Protein AF-0000000076720647 (afdb_homodimer)

Foldseek 3Di:
DDPVVVVVVVVVVVVVVVLVVCLVPDDVLPDPQFQEEEEFEPQDPCRLVVLLLLVLLCLLQQVRHDAAEYEYEYEDDPPDPCVVVVQVVVLVSVVVSCVVDPHDHHYHYHYDHDLVCLLVVLVVCLQPVDDRVNRGQEYEYEQFDQDPPSDTPGSSSVSNLQNCVQPPQGKYKYKYARNVDQDPPDLAAAEEEEEAPDDDLVVLLVVVSNCPGPRNVSHAYEYEYEDAPVCQVVVVVVVVVSNVVSVDDHPYYHYDHDHPVLSLLQAAPDPDPPPPPPPDPDDPDDDPPPPDPPPPPPVNFPPLLVVCCVVCVPHPEYEYERYYHPDRPRSSSVSVNCCRNCPPPRIYMYIYHGDDSPD/DDPVVVVVVVVVVVVVVVLVVCLVPDDVLPDPQFQEEEEFEPQDPCRLVVLLLLVLLCLLQQVRHDAAEYEYEYEDDPPDPCVVVVQVVVLVSVVVSCVVDPHDHHYHYHYDHDLVCLLVVLVVCLQPVDDRVNRGQEYEYEQFDQDPPSHTPGSSSVSNLQNCVQPPQGKYKYKYARNPDQDPPDLAAAEEEEEAPDDDLVVLLVVVSSCPGPRNVSHAYEYEYEDAPVCQVVVVVVVVVSNVVSVDDHPYYHYDHDHPVQSLLLAAPDPDPPPDPPPDPDDPDDDPPPPDPPPPCVVHPVPQLVVCCVVCVPHPEYEYERYYHPDRPRSSSNSVVCCSNCPPPRIYMYIYHGDDSPD

pLDDT: mean 77.82, std 19.56, range [21.83, 97.12]

Structure (mmCIF, N/CA/C/O backbone):
data_AF-0000000076720647-model_v1
#
loop_
_entity.id
_entity.type
_entity.pdbx_description
1 polymer 'SLC12 domain-containing protein'
#
loop_
_atom_site.group_PDB
_atom_site.id
_atom_site.type_symbol
_atom_site.label_atom_id
_atom_site.label_alt_id
_atom_site.label_comp_id
_atom_site.label_asym_id
_atom_site.label_entity_id
_atom_site.label_seq_id
_atom_site.pdbx_PDB_ins_code
_atom_site.Cartn_x
_atom_site.Cartn_y
_atom_site.Cartn_z
_atom_site.occupancy
_atom_site.B_iso_or_equiv
_atom_site.auth_seq_id
_atom_site.auth_comp_id
_atom_site.auth_asym_id
_atom_site.auth_atom_id
_atom_site.pdbx_PDB_model_num
ATOM 1 N N . MET A 1 1 ? -8.336 -14.398 -23.562 1 49.78 1 MET A N 1
ATOM 2 C CA . MET A 1 1 ? -7.957 -13 -23.422 1 49.78 1 MET A CA 1
ATOM 3 C C . MET A 1 1 ? -8.492 -12.172 -24.578 1 49.78 1 MET A C 1
ATOM 5 O O . MET A 1 1 ? -8.266 -12.5 -25.75 1 49.78 1 MET A O 1
ATOM 9 N N . THR A 1 2 ? -9.555 -11.562 -24.344 1 53.62 2 THR A N 1
ATOM 10 C CA . THR A 1 2 ? -10.18 -10.734 -25.375 1 53.62 2 THR A CA 1
ATOM 11 C C . THR A 1 2 ? -9.375 -9.461 -25.609 1 53.62 2 THR A C 1
ATOM 13 O O . THR A 1 2 ? -8.492 -9.125 -24.812 1 53.62 2 THR A O 1
ATOM 16 N N . TRP A 1 3 ? -9.43 -8.938 -26.812 1 50.34 3 TRP A N 1
ATOM 17 C CA . TRP A 1 3 ? -8.875 -7.648 -27.203 1 50.34 3 TRP A CA 1
ATOM 18 C C . TRP A 1 3 ? -9.016 -6.633 -26.078 1 50.34 3 TRP A C 1
ATOM 20 O O . TRP A 1 3 ? -8.102 -5.836 -25.828 1 50.34 3 TRP A O 1
ATOM 30 N N . SER A 1 4 ? -10.055 -6.758 -25.453 1 57.34 4 SER A N 1
ATOM 31 C CA . SER A 1 4 ? -10.344 -5.812 -24.375 1 57.34 4 SER A CA 1
ATOM 32 C C . SER A 1 4 ? -9.336 -5.941 -23.234 1 57.34 4 SER A C 1
ATOM 34 O O . SER A 1 4 ? -8.945 -4.941 -22.625 1 57.34 4 SER A O 1
ATOM 36 N N . ASP A 1 5 ? -8.727 -7.133 -23.25 1 63.56 5 ASP A N 1
ATOM 37 C CA . ASP A 1 5 ? -7.762 -7.395 -22.172 1 63.56 5 ASP A CA 1
ATOM 38 C C . ASP A 1 5 ? -6.41 -6.746 -22.484 1 63.56 5 ASP A C 1
ATOM 40 O O . ASP A 1 5 ? -5.797 -6.137 -21.609 1 63.56 5 ASP A O 1
ATOM 44 N N . ILE A 1 6 ? -6.168 -6.828 -23.75 1 66.94 6 ILE A N 1
ATOM 45 C CA . ILE A 1 6 ? -4.898 -6.254 -24.188 1 66.94 6 ILE A CA 1
ATOM 46 C C . ILE A 1 6 ? -4.941 -4.734 -24.031 1 66.94 6 ILE A C 1
ATOM 48 O O . ILE A 1 6 ? -3.967 -4.125 -23.578 1 66.94 6 ILE A O 1
ATOM 52 N N . PHE A 1 7 ? -6.09 -4.262 -24.156 1 77.81 7 PHE A N 1
ATOM 53 C CA . PHE A 1 7 ? -6.203 -2.809 -24.094 1 77.81 7 PHE A CA 1
ATOM 54 C C . PHE A 1 7 ? -6.16 -2.318 -22.656 1 77.81 7 PHE A C 1
ATOM 56 O O . PHE A 1 7 ? -5.609 -1.255 -22.359 1 77.81 7 PHE A O 1
ATOM 63 N N . ALA A 1 8 ? -6.688 -3.133 -21.875 1 81 8 ALA A N 1
ATOM 64 C CA . ALA A 1 8 ? -6.637 -2.764 -20.469 1 81 8 ALA A CA 1
ATOM 65 C C . ALA A 1 8 ? -5.199 -2.725 -19.953 1 81 8 ALA A C 1
ATOM 67 O O . ALA A 1 8 ? -4.801 -1.786 -19.266 1 81 8 ALA A O 1
ATOM 68 N N . GLY A 1 9 ? -4.445 -3.648 -20.375 1 82.06 9 GLY A N 1
ATOM 69 C CA . GLY A 1 9 ? -3.035 -3.678 -20.016 1 82.06 9 GLY A CA 1
ATOM 70 C C . GLY A 1 9 ? -2.264 -2.477 -20.531 1 82.06 9 GLY A C 1
ATOM 71 O O . GLY A 1 9 ? -1.456 -1.894 -19.812 1 82.06 9 GLY A O 1
ATOM 72 N N . TRP A 1 10 ? -2.648 -2.078 -21.625 1 85.75 10 TRP A N 1
ATOM 73 C CA . TRP A 1 10 ? -1.986 -0.933 -22.25 1 85.75 10 TRP A CA 1
ATOM 74 C C . TRP A 1 10 ? -2.338 0.357 -21.516 1 85.75 10 TRP A C 1
ATOM 76 O O . TRP A 1 10 ? -1.473 1.209 -21.297 1 85.75 10 TRP A O 1
ATOM 86 N N . ARG A 1 11 ? -3.578 0.457 -21.219 1 88.62 11 ARG A N 1
ATOM 87 C CA . ARG A 1 11 ? -4.012 1.651 -20.5 1 88.62 11 ARG A CA 1
ATOM 88 C C . ARG A 1 11 ? -3.328 1.755 -19.141 1 88.62 11 ARG A C 1
ATOM 90 O O . ARG A 1 11 ? -2.895 2.838 -18.734 1 88.62 11 ARG A O 1
ATOM 97 N N . VAL A 1 12 ? -3.223 0.693 -18.516 1 89.81 12 VAL A N 1
ATOM 98 C CA . VAL A 1 12 ? -2.564 0.692 -17.219 1 89.81 12 VAL A CA 1
ATOM 99 C C . VAL A 1 12 ? -1.084 1.022 -17.391 1 89.81 12 VAL A C 1
ATOM 101 O O . VAL A 1 12 ? -0.527 1.812 -16.625 1 89.81 12 VAL A O 1
ATOM 104 N N . ASN A 1 13 ? -0.499 0.431 -18.453 1 88.88 13 ASN A N 1
ATOM 105 C CA . ASN A 1 13 ? 0.904 0.731 -18.719 1 88.88 13 ASN A CA 1
ATOM 106 C C . ASN A 1 13 ? 1.112 2.213 -19.016 1 88.88 13 ASN A C 1
ATOM 108 O O . ASN A 1 13 ? 2.109 2.801 -18.594 1 88.88 13 ASN A O 1
ATOM 112 N N . LEU A 1 14 ? 0.198 2.77 -19.688 1 91.5 14 LEU A N 1
ATOM 113 C CA . LEU A 1 14 ? 0.263 4.195 -19.984 1 91.5 14 LEU A CA 1
ATOM 114 C C . LEU A 1 14 ? 0.171 5.023 -18.703 1 91.5 14 LEU A C 1
ATOM 116 O O . LEU A 1 14 ? 0.938 5.969 -18.516 1 91.5 14 LEU A O 1
ATOM 120 N N . ALA A 1 15 ? -0.793 4.691 -17.906 1 93.25 15 ALA A N 1
ATOM 121 C CA . ALA A 1 15 ? -0.933 5.383 -16.625 1 93.25 15 ALA A CA 1
ATOM 122 C C . ALA A 1 15 ? 0.352 5.289 -15.805 1 93.25 15 ALA A C 1
ATOM 124 O O . ALA A 1 15 ? 0.824 6.293 -15.258 1 93.25 15 ALA A O 1
ATOM 125 N N . CYS A 1 16 ? 0.911 4.113 -15.781 1 90 16 CYS A N 1
ATOM 126 C CA . CYS A 1 16 ? 2.141 3.912 -15.023 1 90 16 CYS A CA 1
ATOM 127 C C . CYS A 1 16 ? 3.291 4.707 -15.625 1 90 16 CYS A C 1
ATOM 129 O O . CYS A 1 16 ? 4.133 5.242 -14.898 1 90 16 CYS A O 1
ATOM 131 N N . TYR A 1 17 ? 3.312 4.762 -16.922 1 91.12 17 TYR A N 1
ATOM 132 C CA . TYR A 1 17 ? 4.332 5.559 -17.609 1 91.12 17 TYR A CA 1
ATOM 133 C C . TYR A 1 17 ? 4.215 7.031 -17.219 1 91.12 17 TYR A C 1
ATOM 135 O O . TYR A 1 17 ? 5.219 7.684 -16.938 1 91.12 17 TYR A O 1
ATOM 143 N N . ILE A 1 18 ? 3.055 7.535 -17.203 1 92.31 18 ILE A N 1
ATOM 144 C CA . ILE A 1 18 ? 2.807 8.922 -16.828 1 92.31 18 ILE A CA 1
ATOM 145 C C . ILE A 1 18 ? 3.277 9.156 -15.391 1 92.31 18 ILE A C 1
ATOM 147 O O . ILE A 1 18 ? 3.953 10.148 -15.109 1 92.31 18 ILE A O 1
ATOM 151 N N . LEU A 1 19 ? 3.004 8.266 -14.586 1 91.38 19 LEU A N 1
ATOM 152 C CA . LEU A 1 19 ? 3.375 8.398 -13.18 1 91.38 19 LEU A CA 1
ATOM 153 C C . LEU A 1 19 ? 4.891 8.383 -13.016 1 91.38 19 LEU A C 1
ATOM 155 O O . LEU A 1 19 ? 5.445 9.18 -12.258 1 91.38 19 LEU A O 1
ATOM 159 N N . ARG A 1 20 ? 5.547 7.473 -13.711 1 89.06 20 ARG A N 1
ATOM 160 C CA . ARG A 1 20 ? 7.004 7.398 -13.648 1 89.06 20 ARG A CA 1
ATOM 161 C C . ARG A 1 20 ? 7.641 8.672 -14.195 1 89.06 20 ARG A C 1
ATOM 163 O O . ARG A 1 20 ? 8.656 9.133 -13.68 1 89.06 20 ARG A O 1
ATOM 170 N N . TRP A 1 21 ? 7.031 9.172 -15.195 1 89.31 21 TRP A N 1
ATOM 171 C CA . TRP A 1 21 ? 7.523 10.406 -15.789 1 89.31 21 TRP A CA 1
ATOM 172 C C . TRP A 1 21 ? 7.43 11.57 -14.805 1 89.31 21 TRP A C 1
ATOM 174 O O . TRP A 1 21 ? 8.375 12.352 -14.664 1 89.31 21 TRP A O 1
ATOM 184 N N . VAL A 1 22 ? 6.34 11.664 -14.133 1 89.5 22 VAL A N 1
ATOM 185 C CA . VAL A 1 22 ? 6.156 12.727 -13.141 1 89.5 22 VAL A CA 1
ATOM 186 C C . VAL A 1 22 ? 7.184 12.57 -12.023 1 89.5 22 VAL A C 1
ATOM 188 O O . VAL A 1 22 ? 7.785 13.547 -11.578 1 89.5 22 VAL A O 1
ATOM 191 N N . GLU A 1 23 ? 7.344 11.383 -11.633 1 87.38 23 GLU A N 1
ATOM 192 C CA . GLU A 1 23 ? 8.305 11.102 -10.562 1 87.38 23 GLU A CA 1
ATOM 193 C C . GLU A 1 23 ? 9.711 11.531 -10.961 1 87.38 23 GLU A C 1
ATOM 195 O O . GLU A 1 23 ? 10.445 12.094 -10.141 1 87.38 23 GLU A O 1
ATOM 200 N N . ALA A 1 24 ? 10.086 11.305 -12.125 1 86.38 24 ALA A N 1
ATOM 201 C CA . ALA A 1 24 ? 11.438 11.594 -12.609 1 86.38 24 ALA A CA 1
ATOM 202 C C . ALA A 1 24 ? 11.648 13.094 -12.789 1 86.38 24 ALA A C 1
ATOM 204 O O . ALA A 1 24 ? 12.781 13.57 -12.766 1 86.38 24 ALA A O 1
ATOM 205 N N . HIS A 1 25 ? 10.547 13.844 -12.875 1 86.62 25 HIS A N 1
ATOM 206 C CA . HIS A 1 25 ? 10.719 15.234 -13.289 1 86.62 25 HIS A CA 1
ATOM 207 C C . HIS A 1 25 ? 10.297 16.188 -12.188 1 86.62 25 HIS A C 1
ATOM 209 O O . HIS A 1 25 ? 10.547 17.391 -12.273 1 86.62 25 HIS A O 1
ATOM 215 N N . MET A 1 26 ? 9.742 15.711 -11.227 1 83.62 26 MET A N 1
ATOM 216 C CA . MET A 1 26 ? 9.328 16.562 -10.117 1 83.62 26 MET A CA 1
ATOM 217 C C . MET A 1 26 ? 10.469 16.766 -9.125 1 83.62 26 MET A C 1
ATOM 219 O O . MET A 1 26 ? 11.148 15.797 -8.758 1 83.62 26 MET A O 1
ATOM 223 N N . ASP A 1 27 ? 10.68 17.969 -8.688 1 81.25 27 ASP A N 1
ATOM 224 C CA . ASP A 1 27 ? 11.719 18.281 -7.715 1 81.25 27 ASP A CA 1
ATOM 225 C C . ASP A 1 27 ? 11.18 18.156 -6.289 1 81.25 27 ASP A C 1
ATOM 227 O O . ASP A 1 27 ? 10.828 19.172 -5.672 1 81.25 27 ASP A O 1
ATOM 231 N N . THR A 1 28 ? 11.203 16.984 -5.73 1 75.75 28 THR A N 1
ATOM 232 C CA . THR A 1 28 ? 10.656 16.734 -4.402 1 75.75 28 THR A CA 1
ATOM 233 C C . THR A 1 28 ? 11.695 17 -3.322 1 75.75 28 THR A C 1
ATOM 235 O O . THR A 1 28 ? 11.391 16.938 -2.129 1 75.75 28 THR A O 1
ATOM 238 N N . ILE A 1 29 ? 12.812 17.359 -3.701 1 73.25 29 ILE A N 1
ATOM 239 C CA . ILE A 1 29 ? 13.875 17.609 -2.738 1 73.25 29 ILE A CA 1
ATOM 240 C C . ILE A 1 29 ? 13.781 19.047 -2.234 1 73.25 29 ILE A C 1
ATOM 242 O O . ILE A 1 29 ? 13.891 19.297 -1.03 1 73.25 29 ILE A O 1
ATOM 246 N N . ASN A 1 30 ? 13.453 19.969 -3.104 1 74.56 30 ASN A N 1
ATOM 247 C CA . ASN A 1 30 ? 13.5 21.375 -2.725 1 74.56 30 ASN A CA 1
ATOM 248 C C . ASN A 1 30 ? 12.102 21.922 -2.432 1 74.56 30 ASN A C 1
ATOM 250 O O . ASN A 1 30 ? 11.961 22.953 -1.775 1 74.56 30 ASN A O 1
ATOM 254 N N . TYR A 1 31 ? 11.125 21.219 -2.943 1 79.12 31 TYR A N 1
ATOM 255 C CA . TYR A 1 31 ? 9.766 21.719 -2.773 1 79.12 31 TYR A CA 1
ATOM 256 C C . TYR A 1 31 ? 8.867 20.641 -2.16 1 79.12 31 TYR A C 1
ATOM 258 O O . TYR A 1 31 ? 9.031 19.453 -2.438 1 79.12 31 TYR A O 1
ATOM 266 N N . TRP A 1 32 ? 7.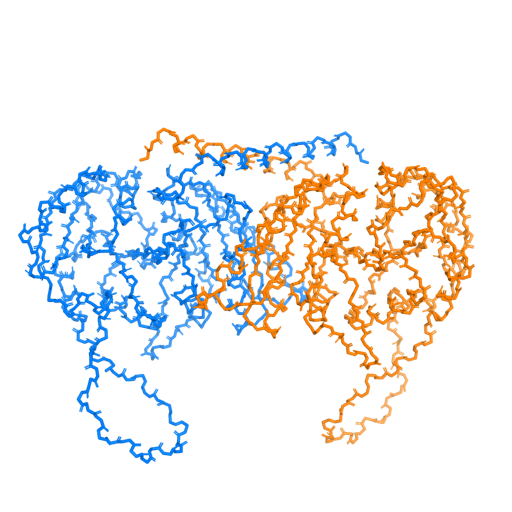984 21.219 -1.342 1 86.5 32 TRP A N 1
ATOM 267 C CA . TRP A 1 32 ? 6.988 20.312 -0.763 1 86.5 32 TRP A CA 1
ATOM 268 C C . TRP A 1 32 ? 5.785 20.172 -1.689 1 86.5 32 TRP A C 1
ATOM 270 O O . TRP A 1 32 ? 5.059 21.141 -1.934 1 86.5 32 TRP A O 1
ATOM 280 N N . TYR A 1 33 ? 5.664 18.969 -2.24 1 87.31 33 TYR A N 1
ATOM 281 C CA . TYR A 1 33 ? 4.469 18.562 -2.977 1 87.31 33 TYR A CA 1
ATOM 282 C C . TYR A 1 33 ? 3.652 17.562 -2.178 1 87.31 33 TYR A C 1
ATOM 284 O O . TYR A 1 33 ? 3.984 16.375 -2.141 1 87.31 33 TYR A O 1
ATOM 292 N N . PRO A 1 34 ? 2.557 18.094 -1.67 1 91.88 34 PRO A N 1
ATOM 293 C CA . PRO A 1 34 ? 1.84 17.219 -0.748 1 91.88 34 PRO A CA 1
ATOM 294 C C . PRO A 1 34 ? 1.272 15.977 -1.438 1 91.88 34 PRO A C 1
ATOM 296 O O . PRO A 1 34 ? 0.607 16.094 -2.471 1 91.88 34 PRO A O 1
ATOM 299 N N . LYS A 1 35 ? 1.561 14.828 -1.019 1 94.19 35 LYS A N 1
ATOM 300 C CA . LYS A 1 35 ? 0.938 13.523 -1.235 1 94.19 35 LYS A CA 1
ATOM 301 C C . LYS A 1 35 ? 0.303 13 0.048 1 94.19 35 LYS A C 1
ATOM 303 O O . LYS A 1 35 ? 1.002 12.508 0.937 1 94.19 35 LYS A O 1
ATOM 308 N N . ILE A 1 36 ? -0.932 13.055 0.047 1 96.56 36 ILE A N 1
ATOM 309 C CA . ILE A 1 36 ? -1.617 13.031 1.334 1 96.56 36 ILE A CA 1
ATOM 310 C C . ILE A 1 36 ? -2.146 11.625 1.612 1 96.56 36 ILE A C 1
ATOM 312 O O . ILE A 1 36 ? -2.742 11 0.736 1 96.56 36 ILE A O 1
ATOM 316 N N . LEU A 1 37 ? -1.869 11.18 2.754 1 97.06 37 LEU A N 1
ATOM 317 C CA . LEU A 1 37 ? -2.502 10 3.342 1 97.06 37 LEU A CA 1
ATOM 318 C C . LEU A 1 37 ? -3.336 10.383 4.562 1 97.06 37 LEU A C 1
ATOM 320 O O . LEU A 1 37 ? -2.791 10.805 5.582 1 97.06 37 LEU A O 1
ATOM 324 N N . ILE A 1 38 ? -4.602 10.328 4.426 1 97.06 38 ILE A N 1
ATOM 325 C CA . ILE A 1 38 ? -5.492 10.508 5.57 1 97.06 38 ILE A CA 1
ATOM 326 C C . ILE A 1 38 ? -5.672 9.172 6.289 1 97.06 38 ILE A C 1
ATOM 328 O O . ILE A 1 38 ? -6.211 8.219 5.719 1 97.06 38 ILE A O 1
ATOM 332 N N . LEU A 1 39 ? -5.199 9.109 7.445 1 95.38 39 LEU A N 1
ATOM 333 C CA . LEU A 1 39 ? -5.234 7.859 8.195 1 95.38 39 LEU A CA 1
ATOM 334 C C . LEU A 1 39 ? -6.246 7.938 9.336 1 95.38 39 LEU A C 1
ATOM 336 O O . LEU A 1 39 ? -6.191 8.859 10.156 1 95.38 39 LEU A O 1
ATOM 340 N N . HIS A 1 40 ? -7.133 7.023 9.391 1 93.81 40 HIS A N 1
ATOM 341 C CA . HIS A 1 40 ? -8.141 6.984 10.438 1 93.81 40 HIS A CA 1
ATOM 342 C C . HIS A 1 40 ? -8.508 5.547 10.805 1 93.81 40 HIS A C 1
ATOM 344 O O . HIS A 1 40 ? -8.141 4.613 10.086 1 93.81 40 HIS A O 1
ATOM 350 N N . LEU A 1 41 ? -9.164 5.387 11.977 1 93.5 41 LEU A N 1
ATOM 351 C CA . LEU A 1 41 ? -9.586 4.082 12.484 1 93.5 41 LEU A CA 1
ATOM 352 C C . LEU A 1 41 ? -11.102 4.012 12.609 1 93.5 41 LEU A C 1
ATOM 354 O O . LEU A 1 41 ? -11.758 5.027 12.828 1 93.5 41 LEU A O 1
ATOM 358 N N . ASP A 1 42 ? -11.586 2.783 12.484 1 88.75 42 ASP A N 1
ATOM 359 C CA . ASP A 1 42 ? -13.008 2.553 12.703 1 88.75 42 ASP A CA 1
ATOM 360 C C . ASP A 1 42 ? -13.289 2.184 14.156 1 88.75 42 ASP A C 1
ATOM 362 O O . ASP A 1 42 ? -14.172 1.368 14.438 1 88.75 42 ASP A O 1
ATOM 366 N N . GLU A 1 43 ? -12.594 2.689 15.031 1 84.94 43 GLU A N 1
ATOM 367 C CA . GLU A 1 43 ? -12.664 2.27 16.422 1 84.94 43 GLU A CA 1
ATOM 368 C C . GLU A 1 43 ? -13.922 2.809 17.109 1 84.94 43 GLU A C 1
ATOM 370 O O . GLU A 1 43 ? -14.438 2.197 18.047 1 84.94 43 GLU A O 1
ATOM 375 N N . ASN A 1 44 ? -14.375 3.914 16.734 1 83.44 44 ASN A N 1
ATOM 376 C CA . ASN A 1 44 ? -15.562 4.512 17.344 1 83.44 44 ASN A CA 1
ATOM 377 C C . ASN A 1 44 ? -16.719 4.574 16.359 1 83.44 44 ASN A C 1
ATOM 379 O O . ASN A 1 44 ? -16.531 4.48 15.148 1 83.44 44 ASN A O 1
ATOM 383 N N . LYS A 1 45 ? -17.906 4.703 16.906 1 85.12 45 LYS A N 1
ATOM 384 C CA . LYS A 1 45 ? -19.125 4.742 16.094 1 85.12 45 LYS A CA 1
ATOM 385 C C . LYS A 1 45 ? -19.141 5.98 15.203 1 85.12 45 LYS A C 1
ATOM 387 O O . LYS A 1 45 ? -19.75 5.973 14.141 1 85.12 45 LYS A O 1
ATOM 392 N N . GLU A 1 46 ? -18.453 6.996 15.633 1 86.5 46 GLU A N 1
ATOM 393 C CA . GLU A 1 46 ? -18.469 8.258 14.906 1 86.5 46 GLU A CA 1
ATOM 394 C C . GLU A 1 46 ? -17.297 8.359 13.945 1 86.5 46 GLU A C 1
ATOM 396 O O . GLU A 1 46 ? -16.891 9.461 13.562 1 86.5 46 GLU A O 1
ATOM 401 N N . TRP A 1 47 ? -16.781 7.238 13.602 1 88.94 47 TRP A N 1
ATOM 402 C CA . TRP A 1 47 ? -15.562 7.258 12.789 1 88.94 47 TRP A CA 1
ATOM 403 C C . TRP A 1 47 ? -15.812 7.922 11.445 1 88.94 47 TRP A C 1
ATOM 405 O O . TRP A 1 47 ? -14.93 8.586 10.891 1 88.94 47 TRP A O 1
ATOM 415 N N . LEU A 1 48 ? -17.031 7.789 10.984 1 89.56 48 LEU A N 1
ATOM 416 C CA . LEU A 1 48 ? -17.359 8.359 9.688 1 89.56 48 LEU A CA 1
ATOM 417 C C . LEU A 1 48 ? -17.328 9.883 9.734 1 89.56 48 LEU A C 1
ATOM 419 O O . LEU A 1 48 ? -16.766 10.523 8.836 1 89.56 48 LEU A O 1
ATOM 423 N N . VAL A 1 49 ? -17.859 10.414 10.742 1 87.81 49 VAL A N 1
ATOM 424 C CA . VA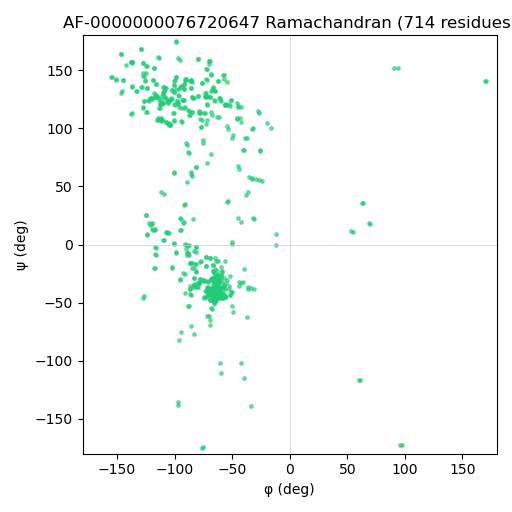L A 1 49 ? -17.859 11.859 10.922 1 87.81 49 VAL A CA 1
ATOM 425 C C . VAL A 1 49 ? -16.438 12.367 11.125 1 87.81 49 VAL A C 1
ATOM 427 O O . VAL A 1 49 ? -16.047 13.398 10.555 1 87.81 49 VAL A O 1
ATOM 430 N N . ASP A 1 50 ? -15.734 11.664 11.883 1 88.81 50 ASP A N 1
ATOM 431 C CA . ASP A 1 50 ? -14.352 12.047 12.148 1 88.81 50 ASP A CA 1
ATOM 432 C C . ASP A 1 50 ? -13.516 12.008 10.867 1 88.81 50 ASP A C 1
ATOM 434 O O . ASP A 1 50 ? -12.664 12.867 10.648 1 88.81 50 ASP A O 1
ATOM 438 N N . CYS A 1 51 ? -13.734 11.016 10.078 1 91.5 51 CYS A N 1
ATOM 439 C CA . CYS A 1 51 ? -13.039 10.906 8.797 1 91.5 51 CYS A CA 1
ATOM 440 C C . CYS A 1 51 ? -13.414 12.07 7.879 1 91.5 51 CYS A C 1
ATOM 442 O O . CYS A 1 51 ? -12.562 12.602 7.168 1 91.5 51 CYS A O 1
ATOM 444 N N . GLN A 1 52 ? -14.641 12.445 7.906 1 90.94 52 GLN A N 1
ATOM 445 C CA . GLN A 1 52 ? -15.102 13.562 7.094 1 90.94 52 GLN A CA 1
ATOM 446 C C . GLN A 1 52 ? -14.391 14.859 7.473 1 90.94 52 GLN A C 1
ATOM 448 O O . GLN A 1 52 ? -14.086 15.688 6.609 1 90.94 52 GLN A O 1
ATOM 453 N N . LYS A 1 53 ? -14.141 15.047 8.727 1 90.81 53 LYS A N 1
ATOM 454 C CA . LYS A 1 53 ? -13.43 16.219 9.211 1 90.81 53 LYS A CA 1
ATOM 455 C C . LYS A 1 53 ? -12.023 16.297 8.609 1 90.81 53 LYS A C 1
ATOM 457 O O . LYS A 1 53 ? -11.578 17.375 8.211 1 90.81 53 LYS A O 1
ATOM 462 N N . LEU A 1 54 ? -11.406 15.172 8.547 1 94.38 54 LEU A N 1
ATOM 463 C CA . LEU A 1 54 ? -10.047 15.125 8.016 1 94.38 54 LEU A CA 1
ATOM 464 C C . LEU A 1 54 ? -10.047 15.359 6.508 1 94.38 54 LEU A C 1
ATOM 466 O O . LEU A 1 54 ? -9.148 16.031 5.98 1 94.38 54 LEU A O 1
ATOM 470 N N . ILE A 1 55 ? -11.047 14.836 5.887 1 94.19 55 ILE A N 1
ATOM 471 C CA . ILE A 1 55 ? -11.188 15.039 4.449 1 94.19 55 ILE A CA 1
ATOM 472 C C . ILE A 1 55 ? -11.383 16.531 4.156 1 94.19 55 ILE A C 1
ATOM 474 O O . ILE A 1 55 ? -10.844 17.047 3.182 1 94.19 55 ILE A O 1
ATOM 478 N N . ALA A 1 56 ? -12.07 17.219 4.973 1 91.44 56 ALA A N 1
ATOM 479 C CA . ALA A 1 56 ? -12.289 18.656 4.816 1 91.44 56 ALA A CA 1
ATOM 480 C C . ALA A 1 56 ? -10.969 19.422 4.863 1 91.44 56 ALA A C 1
ATOM 482 O O . ALA A 1 56 ? -10.75 20.344 4.074 1 91.44 56 ALA A O 1
ATOM 483 N N . VAL A 1 57 ? -10.141 19.031 5.723 1 93 57 VAL A N 1
ATOM 484 C CA . VAL A 1 57 ? -8.844 19.672 5.836 1 93 57 VAL A CA 1
ATOM 485 C C . VAL A 1 57 ? -8.023 19.438 4.566 1 93 57 VAL A C 1
ATOM 487 O O . VAL A 1 57 ? -7.371 20.344 4.059 1 93 57 VAL A O 1
ATOM 490 N N . ALA A 1 58 ? -8.109 18.219 4.105 1 94.62 58 ALA A N 1
ATOM 491 C CA . ALA A 1 58 ? -7.41 17.891 2.863 1 94.62 58 ALA A CA 1
ATOM 492 C C . ALA A 1 58 ? -7.938 18.734 1.702 1 94.62 58 ALA A C 1
ATOM 494 O O . ALA A 1 58 ? -7.184 19.094 0.797 1 94.62 58 ALA A O 1
ATOM 495 N N . GLU A 1 59 ? -9.148 19.094 1.739 1 92 59 GLU A N 1
ATOM 496 C CA . GLU A 1 59 ? -9.75 19.922 0.696 1 92 59 GLU A CA 1
ATOM 497 C C . GLU A 1 59 ? -9.172 21.328 0.704 1 92 59 GLU A C 1
ATOM 499 O O . GLU A 1 59 ? -9.102 21.984 -0.338 1 92 59 GLU A O 1
ATOM 504 N N . TRP A 1 60 ? -8.773 21.766 1.868 1 91 60 TRP A N 1
ATOM 505 C CA . TRP A 1 60 ? -8.242 23.109 1.982 1 91 60 TRP A CA 1
ATOM 506 C C . TRP A 1 60 ? -6.926 23.25 1.228 1 91 60 TRP A C 1
ATOM 508 O O . TRP A 1 60 ? -6.539 24.344 0.831 1 91 60 TRP A O 1
ATOM 518 N N . ILE A 1 61 ? -6.234 22.141 0.998 1 90.56 61 ILE A N 1
ATOM 519 C CA . ILE A 1 61 ? -4.926 22.25 0.365 1 90.56 61 ILE A CA 1
ATOM 520 C C . ILE A 1 61 ? -4.914 21.484 -0.951 1 90.56 61 ILE A C 1
ATOM 522 O O . ILE A 1 61 ? -3.85 21.156 -1.478 1 90.56 61 ILE A O 1
ATOM 526 N N . LYS A 1 62 ? -6.02 21.188 -1.472 1 87.5 62 LYS A N 1
ATOM 527 C CA . LYS A 1 62 ? -6.172 20.297 -2.607 1 87.5 62 LYS A CA 1
ATOM 528 C C . LYS A 1 62 ? -5.461 20.844 -3.844 1 87.5 62 LYS A C 1
ATOM 530 O O . LYS A 1 62 ? -5.02 20.078 -4.703 1 87.5 62 LYS A O 1
ATOM 535 N N . GLU A 1 63 ? -5.379 22.141 -4.082 1 80.31 63 GLU A N 1
ATOM 536 C CA . GLU A 1 63 ? -4.812 22.734 -5.285 1 80.31 63 GLU A CA 1
ATOM 537 C C . GLU A 1 63 ? -3.33 22.391 -5.426 1 80.31 63 GLU A C 1
ATOM 539 O O . GLU A 1 63 ? -2.799 22.359 -6.535 1 80.31 63 GLU A O 1
ATOM 544 N N . GLY A 1 64 ? -2.658 21.922 -4.496 1 79.81 64 GLY A N 1
ATOM 545 C CA . GLY A 1 64 ? -1.24 21.609 -4.57 1 79.81 64 GLY A CA 1
ATOM 546 C C . GLY A 1 64 ? -0.943 20.141 -4.324 1 79.81 64 GLY A C 1
ATOM 547 O O . GLY A 1 64 ? 0.218 19.734 -4.344 1 79.81 64 GLY A O 1
ATOM 548 N N . VAL A 1 65 ? -1.95 19.438 -4.367 1 88.06 65 VAL A N 1
ATOM 549 C CA . VAL A 1 65 ? -1.763 18.047 -3.934 1 88.06 65 VAL A CA 1
ATOM 550 C C . VAL A 1 65 ? -1.633 17.141 -5.152 1 88.06 65 VAL A C 1
ATOM 552 O O . VAL A 1 65 ? -2.344 17.312 -6.145 1 88.06 65 VAL A O 1
ATOM 555 N N . ILE A 1 66 ? -0.756 16.203 -5.043 1 88.69 66 ILE A N 1
ATOM 556 C CA . ILE A 1 66 ? -0.498 15.234 -6.113 1 88.69 66 ILE A CA 1
ATOM 557 C C . ILE A 1 66 ? -1.475 14.07 -6.004 1 88.69 66 ILE A C 1
ATOM 559 O O . ILE A 1 66 ? -2.045 13.633 -7.008 1 88.69 66 ILE A O 1
ATOM 563 N N . ILE A 1 67 ? -1.665 13.633 -4.809 1 91.75 67 ILE A N 1
ATOM 564 C CA . ILE A 1 67 ? -2.551 12.492 -4.602 1 91.75 67 ILE A CA 1
ATOM 565 C C . ILE A 1 67 ? -3.127 12.539 -3.188 1 91.75 67 ILE A C 1
ATOM 567 O O . ILE A 1 67 ? -2.486 13.055 -2.268 1 91.75 67 ILE A O 1
ATOM 571 N N . ASN A 1 68 ? -4.324 12.125 -3.16 1 95.12 68 ASN A N 1
ATOM 572 C CA . ASN A 1 68 ? -5.004 11.953 -1.88 1 95.12 68 ASN A CA 1
ATOM 573 C C . ASN A 1 68 ? -5.438 10.508 -1.666 1 95.12 68 ASN A C 1
ATOM 575 O O . ASN A 1 68 ? -6.113 9.922 -2.518 1 95.12 68 ASN A O 1
ATOM 579 N N . ILE A 1 69 ? -5.02 9.93 -0.564 1 96.38 69 ILE A N 1
ATOM 580 C CA . ILE A 1 69 ? -5.457 8.594 -0.188 1 96.38 69 ILE A CA 1
ATOM 581 C C . ILE A 1 69 ? -6.16 8.641 1.166 1 96.38 69 ILE A C 1
ATOM 583 O O . ILE A 1 69 ? -5.641 9.219 2.123 1 96.38 69 ILE A O 1
ATOM 587 N N . VAL A 1 70 ? -7.344 8.148 1.237 1 96.94 70 VAL A N 1
ATOM 588 C CA . VAL A 1 70 ? -8.062 7.992 2.496 1 96.94 70 VAL A CA 1
ATOM 589 C C . VAL A 1 70 ? -7.977 6.543 2.967 1 96.94 70 VAL A C 1
ATOM 591 O O . VAL A 1 70 ? -8.633 5.66 2.408 1 96.94 70 VAL A O 1
ATOM 594 N N . ALA A 1 71 ? -7.18 6.344 3.99 1 96.25 71 ALA A N 1
ATOM 595 C CA . ALA A 1 71 ? -6.957 4.992 4.492 1 96.25 71 ALA A CA 1
ATOM 596 C C . ALA A 1 71 ? -7.684 4.77 5.816 1 96.25 71 ALA A C 1
ATOM 598 O O . ALA A 1 71 ? -7.473 5.516 6.777 1 96.25 71 ALA A O 1
ATOM 599 N N . LEU A 1 72 ? -8.492 3.801 5.828 1 95.75 72 LEU A N 1
ATOM 600 C CA . LEU A 1 72 ? -9.195 3.406 7.043 1 95.75 72 LEU A CA 1
ATOM 601 C C . LEU A 1 72 ? -8.727 2.041 7.527 1 95.75 72 LEU A C 1
ATOM 603 O O . LEU A 1 72 ? -8.75 1.065 6.773 1 95.75 72 LEU A O 1
ATOM 607 N N . LEU A 1 73 ? -8.219 1.993 8.727 1 95 73 LEU A N 1
ATOM 608 C CA . LEU A 1 73 ? -7.824 0.739 9.352 1 95 73 LEU A CA 1
ATOM 609 C C . LEU A 1 73 ? -8.961 0.166 10.195 1 95 73 LEU A C 1
ATOM 611 O O . LEU A 1 73 ? -9.477 0.838 11.086 1 95 73 LEU A O 1
ATOM 615 N N . CYS A 1 74 ? -9.305 -1.04 9.891 1 94.5 74 CYS A N 1
ATOM 616 C CA . CYS A 1 74 ? -10.453 -1.683 10.531 1 94.5 74 CYS A CA 1
ATOM 617 C C . CYS A 1 74 ? -10.023 -2.928 11.297 1 94.5 74 CYS A C 1
ATOM 619 O O . CYS A 1 74 ? -9.172 -3.688 10.828 1 94.5 74 CYS A O 1
ATOM 621 N N . GLU A 1 75 ? -10.664 -3.062 12.406 1 89.69 75 GLU A N 1
ATOM 622 C CA . GLU A 1 75 ? -10.422 -4.289 13.156 1 89.69 75 GLU A CA 1
ATOM 623 C C . GLU A 1 75 ? -11.211 -5.461 12.578 1 89.69 75 GLU A C 1
ATOM 625 O O . GLU A 1 75 ? -12.414 -5.348 12.344 1 89.69 75 GLU A O 1
ATOM 630 N N . GLY A 1 76 ? -10.445 -6.594 12.297 1 85 76 GLY A N 1
ATOM 631 C CA . GLY A 1 76 ? -11.102 -7.797 11.812 1 85 76 GLY A CA 1
ATOM 632 C C . GLY A 1 76 ? -10.125 -8.852 11.328 1 85 76 GLY A C 1
ATOM 633 O O . GLY A 1 76 ? -9.078 -8.523 10.75 1 85 76 GLY A O 1
ATOM 634 N N . ARG A 1 77 ? -10.562 -10.078 11.703 1 73.75 77 ARG A N 1
ATOM 635 C CA . ARG A 1 77 ? -9.789 -11.203 11.188 1 73.75 77 ARG A CA 1
ATOM 636 C C . ARG A 1 77 ? -10.25 -11.594 9.789 1 73.75 77 ARG A C 1
ATOM 638 O O . ARG A 1 77 ? -11.445 -11.797 9.555 1 73.75 77 ARG A O 1
ATOM 645 N N . ILE A 1 78 ? -9.352 -11.648 8.906 1 66.56 78 ILE A N 1
ATOM 646 C CA . ILE A 1 78 ? -9.672 -11.93 7.512 1 66.56 78 ILE A CA 1
ATOM 647 C C . ILE A 1 78 ? -10.359 -13.281 7.398 1 66.56 78 ILE A C 1
ATOM 649 O O . ILE A 1 78 ? -11.203 -13.484 6.516 1 66.56 78 ILE A O 1
ATOM 653 N N . GLN A 1 79 ? -10.109 -14.164 8.453 1 67.44 79 GLN A N 1
ATOM 654 C CA . GLN A 1 79 ? -10.68 -15.508 8.422 1 67.44 79 GLN A CA 1
ATOM 655 C C . GLN A 1 79 ? -12.125 -15.508 8.898 1 67.44 79 GLN A C 1
ATOM 657 O O . GLN A 1 79 ? -12.867 -16.469 8.648 1 67.44 79 GLN A O 1
ATOM 662 N N . ASP A 1 80 ? -12.484 -14.406 9.562 1 77.38 80 ASP A N 1
ATOM 663 C CA . ASP A 1 80 ? -13.867 -14.289 10.016 1 77.38 80 ASP A CA 1
ATOM 664 C C . ASP A 1 80 ? -14.805 -14.047 8.836 1 77.38 80 ASP A C 1
ATOM 666 O O . ASP A 1 80 ? -14.562 -13.156 8.016 1 77.38 80 ASP A O 1
ATOM 670 N N . PRO A 1 81 ? -15.82 -14.859 8.742 1 76.25 81 PRO A N 1
ATOM 671 C CA . PRO A 1 81 ? -16.719 -14.766 7.586 1 76.25 81 PRO A CA 1
ATOM 672 C C . PRO A 1 81 ? -17.375 -13.398 7.461 1 76.25 81 PRO A C 1
ATOM 674 O O . PRO A 1 81 ? -17.734 -12.977 6.352 1 76.25 81 PRO A O 1
ATOM 677 N N . ASP A 1 82 ? -17.531 -12.719 8.562 1 84.19 82 ASP A N 1
ATOM 678 C CA . ASP A 1 82 ? -18.234 -11.445 8.531 1 84.19 82 ASP A CA 1
ATOM 679 C C . ASP A 1 82 ? -17.281 -10.297 8.188 1 84.19 82 ASP A C 1
ATOM 681 O O . ASP A 1 82 ? -17.734 -9.211 7.816 1 84.19 82 ASP A O 1
ATOM 685 N N . THR A 1 83 ? -16.031 -10.57 8.312 1 84.81 83 THR A N 1
ATOM 686 C CA . THR A 1 83 ? -15.062 -9.492 8.164 1 84.81 83 THR A CA 1
ATOM 687 C C . THR A 1 83 ? -15.031 -8.984 6.727 1 84.81 83 THR A C 1
ATOM 689 O O . THR A 1 83 ? -15.086 -7.777 6.484 1 84.81 83 THR A O 1
ATOM 692 N N . PRO A 1 84 ? -15.055 -9.859 5.75 1 82.88 84 PRO A N 1
ATOM 693 C CA . PRO A 1 84 ? -15.008 -9.367 4.371 1 82.88 84 PRO A CA 1
ATOM 694 C C . PRO A 1 84 ? -16.219 -8.5 4.016 1 82.88 84 PRO A C 1
ATOM 696 O O . PRO A 1 84 ? -16.062 -7.473 3.344 1 82.88 84 PRO A O 1
ATOM 699 N N . GLN A 1 85 ? -17.344 -8.906 4.457 1 87.56 85 GLN A N 1
ATOM 700 C CA . GLN A 1 85 ? -18.531 -8.109 4.191 1 87.56 85 GLN A CA 1
ATOM 701 C C . GLN A 1 85 ? -18.469 -6.754 4.887 1 87.56 85 GLN A C 1
ATOM 703 O O . GLN A 1 85 ? -18.859 -5.734 4.312 1 87.56 85 GLN A O 1
ATOM 708 N N . TYR A 1 86 ? -18.031 -6.738 6.141 1 91.5 86 TYR A N 1
ATOM 709 C CA . TYR A 1 86 ? -17.875 -5.48 6.863 1 91.5 86 TYR A CA 1
ATOM 710 C C . TYR A 1 86 ? -16.906 -4.555 6.145 1 91.5 86 TYR A C 1
ATOM 712 O O . TYR A 1 86 ? -17.188 -3.367 5.965 1 91.5 86 TYR A O 1
ATOM 720 N N . LEU A 1 87 ? -15.805 -5.109 5.734 1 90.88 87 LEU A N 1
ATOM 721 C CA . LEU A 1 87 ? -14.797 -4.316 5.043 1 90.88 87 LEU A CA 1
ATOM 722 C C . LEU A 1 87 ? -15.359 -3.734 3.748 1 90.88 87 LEU A C 1
ATOM 724 O O . LEU A 1 87 ? -15.047 -2.598 3.387 1 90.88 87 LEU A O 1
ATOM 728 N N . ARG A 1 88 ? -16.172 -4.477 3.084 1 90.06 88 ARG A N 1
ATOM 729 C CA . ARG A 1 88 ? -16.812 -3.975 1.873 1 90.06 88 ARG A CA 1
ATOM 730 C C . ARG A 1 88 ? -17.75 -2.816 2.189 1 90.06 88 ARG A C 1
ATOM 732 O O . ARG A 1 88 ? -17.797 -1.829 1.452 1 90.06 88 ARG A O 1
ATOM 739 N N . THR A 1 89 ? -18.469 -2.977 3.248 1 93.5 89 THR A N 1
ATOM 740 C CA . THR A 1 89 ? -19.391 -1.921 3.668 1 93.5 89 THR A CA 1
ATOM 741 C C . THR A 1 89 ? -18.625 -0.64 3.994 1 93.5 89 THR A C 1
ATOM 743 O O . THR A 1 89 ? -19.047 0.453 3.607 1 93.5 89 THR A O 1
ATOM 746 N N . VAL A 1 90 ? -17.531 -0.809 4.699 1 93.94 90 VAL A N 1
ATOM 747 C CA . VAL A 1 90 ? -16.703 0.337 5.059 1 93.94 90 VAL A CA 1
ATOM 748 C C . VAL A 1 90 ? -16.125 0.972 3.793 1 93.94 90 VAL A C 1
ATOM 750 O O . VAL A 1 90 ? -16.125 2.197 3.656 1 93.94 90 VAL A O 1
ATOM 753 N N . ASP A 1 91 ? -15.656 0.17 2.912 1 93.5 91 ASP A N 1
ATOM 754 C CA . ASP A 1 91 ? -15.109 0.644 1.646 1 93.5 91 ASP A CA 1
ATOM 755 C C . ASP A 1 91 ? -16.125 1.479 0.879 1 93.5 91 ASP A C 1
ATOM 757 O O . ASP A 1 91 ? -15.812 2.561 0.383 1 93.5 91 ASP A O 1
ATOM 761 N N . ASP A 1 92 ? -17.328 0.997 0.826 1 94.81 92 ASP A N 1
ATOM 762 C CA . ASP A 1 92 ? -18.391 1.711 0.141 1 94.81 92 ASP A CA 1
ATOM 763 C C . ASP A 1 92 ? -18.703 3.041 0.83 1 94.81 92 ASP A C 1
ATOM 765 O O . ASP A 1 92 ? -18.938 4.051 0.164 1 94.81 92 ASP A O 1
ATOM 769 N N . ALA A 1 93 ? -18.703 3.021 2.111 1 95.06 93 ALA A N 1
ATOM 770 C CA . ALA A 1 93 ? -18.984 4.234 2.877 1 95.06 93 ALA A CA 1
ATOM 771 C C . ALA A 1 93 ? -17.922 5.297 2.631 1 95.06 93 ALA A C 1
ATOM 773 O O . ALA A 1 93 ? -18.25 6.473 2.43 1 95.06 93 ALA A O 1
ATOM 774 N N . VAL A 1 94 ? -16.688 4.855 2.629 1 94.62 94 VAL A N 1
ATOM 775 C CA . VAL A 1 94 ? -15.594 5.789 2.402 1 94.62 94 VAL A CA 1
ATOM 776 C C . VAL A 1 94 ? -15.648 6.312 0.97 1 94.62 94 VAL A C 1
ATOM 778 O O . VAL A 1 94 ? -15.461 7.508 0.732 1 94.62 94 VAL A O 1
ATOM 781 N N . ARG A 1 95 ? -15.938 5.453 0.082 1 92.75 95 ARG A N 1
ATOM 782 C CA . ARG A 1 95 ? -16.062 5.852 -1.315 1 92.75 95 ARG A CA 1
ATOM 783 C C . ARG A 1 95 ? -17.172 6.895 -1.486 1 92.75 95 ARG A C 1
ATOM 785 O O . ARG A 1 95 ? -16.984 7.879 -2.205 1 92.75 95 ARG A O 1
ATOM 792 N N . LYS A 1 96 ? -18.234 6.633 -0.88 1 94.56 96 LYS A N 1
ATOM 793 C CA . LYS A 1 96 ? -19.344 7.574 -0.935 1 94.56 96 LYS A CA 1
ATOM 794 C C . LYS A 1 96 ? -18.969 8.922 -0.321 1 94.56 96 LYS A C 1
ATOM 796 O O . LYS A 1 96 ? -19.281 9.977 -0.874 1 94.56 96 LYS A O 1
ATOM 801 N N . MET A 1 97 ? -18.281 8.844 0.748 1 93.94 97 MET A N 1
ATOM 802 C CA . MET A 1 97 ? -17.859 10.055 1.435 1 93.94 97 MET A CA 1
ATOM 803 C C . MET A 1 97 ? -16.922 10.883 0.548 1 93.94 97 MET A C 1
ATOM 805 O O . MET A 1 97 ? -17.062 12.102 0.458 1 93.94 97 MET A O 1
ATOM 809 N N . ILE A 1 98 ? -16.016 10.211 -0.051 1 93.56 98 ILE A N 1
ATOM 810 C CA . ILE A 1 98 ? -15.102 10.875 -0.98 1 93.56 98 ILE A CA 1
ATOM 811 C C . ILE A 1 98 ? -15.898 11.484 -2.135 1 93.56 98 ILE A C 1
ATOM 813 O O . ILE A 1 98 ? -15.672 12.633 -2.523 1 93.56 98 ILE A O 1
ATOM 817 N N . GLY A 1 99 ? -16.828 10.758 -2.662 1 91 99 GLY A N 1
ATOM 818 C CA . GLY A 1 99 ? -17.672 11.219 -3.762 1 91 99 GLY A CA 1
ATOM 819 C C . GLY A 1 99 ? -18.469 12.453 -3.418 1 91 99 GLY A C 1
ATOM 820 O O . GLY A 1 99 ? -18.766 13.273 -4.289 1 91 99 GLY A O 1
ATOM 821 N N . GLU A 1 100 ? -18.781 12.609 -2.184 1 92.38 100 GLU A N 1
ATOM 822 C CA . GLU A 1 100 ? -19.594 13.742 -1.728 1 92.38 100 GLU A CA 1
ATOM 823 C C . GLU A 1 100 ? -18.719 14.953 -1.408 1 92.38 100 GLU A C 1
ATOM 825 O O . GLU A 1 100 ? -19.219 16.047 -1.171 1 92.38 100 GLU A O 1
ATOM 830 N N . SER A 1 101 ? -17.469 14.711 -1.417 1 90.75 101 SER A N 1
ATOM 831 C CA . SER A 1 101 ? -16.531 15.789 -1.15 1 90.75 101 SER A CA 1
ATOM 832 C C . SER A 1 101 ? -15.961 16.359 -2.447 1 90.75 101 SER A C 1
ATOM 834 O O . SER A 1 101 ? -16.328 15.922 -3.537 1 90.75 101 SER A O 1
ATOM 836 N N . CYS A 1 102 ? -15.18 17.422 -2.297 1 86.69 102 CYS A N 1
ATOM 837 C CA . CYS A 1 102 ? -14.508 18.016 -3.451 1 86.69 102 CYS A CA 1
ATOM 838 C C . CYS A 1 102 ? -13.086 17.469 -3.59 1 86.69 102 CYS A C 1
ATOM 840 O O . CYS A 1 102 ? -12.273 18.031 -4.328 1 86.69 102 CYS A O 1
ATOM 842 N N . LEU A 1 103 ? -12.875 16.422 -2.842 1 90.44 103 LEU A N 1
ATOM 843 C CA . LEU A 1 103 ? -11.531 15.852 -2.844 1 90.44 103 LEU A CA 1
ATOM 844 C C . LEU A 1 103 ? -11.445 14.68 -3.814 1 90.44 103 LEU A C 1
ATOM 846 O O . LEU A 1 103 ? -12.266 13.766 -3.766 1 90.44 103 LEU A O 1
ATOM 850 N N . ASN A 1 104 ? -10.578 14.789 -4.758 1 89.5 104 ASN A N 1
ATOM 851 C CA . ASN A 1 104 ? -10.234 13.617 -5.562 1 89.5 104 ASN A CA 1
ATOM 852 C C . ASN A 1 104 ? -9.297 12.68 -4.809 1 89.5 104 ASN A C 1
ATOM 854 O O . ASN A 1 104 ? -8.102 12.953 -4.684 1 89.5 104 ASN A O 1
ATOM 858 N N . ALA A 1 105 ? -9.875 11.641 -4.289 1 93.25 105 ALA A N 1
ATOM 859 C CA . ALA A 1 105 ? -9.078 10.781 -3.422 1 93.25 105 ALA A CA 1
ATOM 860 C C . ALA A 1 105 ? -9.352 9.305 -3.709 1 93.25 105 ALA A C 1
ATOM 862 O O . ALA A 1 105 ? -10.344 8.969 -4.359 1 93.25 105 ALA A O 1
ATOM 863 N N . HIS A 1 106 ? -8.398 8.453 -3.363 1 93.19 106 HIS A N 1
ATOM 864 C CA . HIS A 1 106 ? -8.539 7 -3.391 1 93.19 106 HIS A CA 1
ATOM 865 C C . HIS A 1 106 ? -8.812 6.445 -1.997 1 93.19 106 HIS A C 1
ATOM 867 O O . HIS A 1 106 ? -8.242 6.922 -1.012 1 93.19 106 HIS A O 1
ATOM 873 N N . GLN A 1 107 ? -9.75 5.512 -1.984 1 94.62 107 GLN A N 1
ATOM 874 C CA . GLN A 1 107 ? -10.031 4.863 -0.708 1 94.62 107 GLN A CA 1
ATOM 875 C C . GLN A 1 107 ? -9.164 3.625 -0.516 1 94.62 107 GLN A C 1
ATOM 877 O O . GLN A 1 107 ? -8.867 2.912 -1.478 1 94.62 107 GLN A O 1
ATOM 882 N N . LEU A 1 108 ? -8.734 3.412 0.649 1 95 108 LEU A N 1
ATOM 883 C CA . LEU A 1 108 ? -7.957 2.25 1.06 1 95 108 LEU A CA 1
ATOM 884 C C . LEU A 1 108 ? -8.438 1.721 2.406 1 95 108 LEU A C 1
ATOM 886 O O . LEU A 1 108 ? -8.328 2.41 3.424 1 95 108 LEU A O 1
ATOM 890 N N . VAL A 1 109 ? -9.008 0.542 2.396 1 94.38 109 VAL A N 1
ATOM 891 C CA . VAL A 1 109 ? -9.469 -0.078 3.635 1 94.38 109 VAL A CA 1
ATOM 892 C C . VAL A 1 109 ? -8.586 -1.278 3.971 1 94.38 109 VAL A C 1
ATOM 894 O O . VAL A 1 109 ? -8.445 -2.197 3.162 1 94.38 109 VAL A O 1
ATOM 897 N N . VAL A 1 110 ? -7.992 -1.237 5.125 1 93.19 110 VAL A N 1
ATOM 898 C CA . VAL A 1 110 ? -7.066 -2.283 5.551 1 93.19 110 VAL A CA 1
ATOM 899 C C . VAL A 1 110 ? -7.52 -2.863 6.887 1 93.19 110 VAL A C 1
ATOM 901 O O . VAL A 1 110 ? -7.883 -2.119 7.801 1 93.19 110 VAL A O 1
ATOM 904 N N . SER A 1 111 ? -7.508 -4.137 7.012 1 92.19 111 SER A N 1
ATOM 905 C CA . SER A 1 111 ? -7.898 -4.777 8.258 1 92.19 111 SER A CA 1
ATOM 906 C C . SER A 1 111 ? -6.68 -5.168 9.094 1 92.19 111 SER A C 1
ATOM 908 O O . SER A 1 111 ? -5.613 -5.4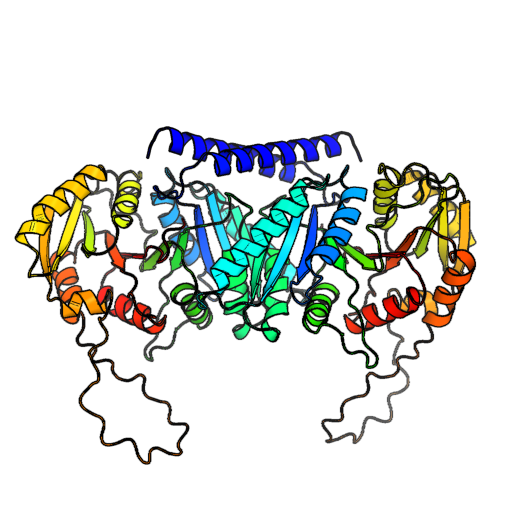45 8.539 1 92.19 111 SER A O 1
ATOM 910 N N . TYR A 1 112 ? -6.793 -5.066 10.312 1 90.38 112 TYR A N 1
ATOM 911 C CA . TYR A 1 112 ? -5.844 -5.617 11.273 1 90.38 112 TYR A CA 1
ATOM 912 C C . TYR A 1 112 ? -6.539 -6.539 12.266 1 90.38 112 TYR A C 1
ATOM 914 O O . TYR A 1 112 ? -7.738 -6.391 12.531 1 90.38 112 TYR A O 1
ATOM 922 N N . GLU A 1 113 ? -5.891 -7.48 12.836 1 85.19 113 GLU A N 1
ATOM 923 C CA . GLU A 1 113 ? -6.539 -8.531 13.617 1 85.19 113 GLU A CA 1
ATOM 924 C C . GLU A 1 113 ? -6.699 -8.109 15.07 1 85.19 113 GLU A C 1
ATOM 926 O O . GLU A 1 113 ? -7.777 -8.266 15.656 1 85.19 113 GLU A O 1
ATOM 931 N N . LYS A 1 114 ? -5.559 -7.668 15.703 1 87.31 114 LYS A N 1
ATOM 932 C CA . LYS A 1 114 ? -5.57 -7.273 17.109 1 87.31 114 LYS A CA 1
ATOM 933 C C . LYS A 1 114 ? -4.977 -5.879 17.281 1 87.31 114 LYS A C 1
ATOM 935 O O . LYS A 1 114 ? -4.137 -5.449 16.484 1 87.31 114 LYS A O 1
ATOM 940 N N . LEU A 1 115 ? -5.41 -5.309 18.359 1 86.62 115 LEU A N 1
ATOM 941 C CA . LEU A 1 115 ? -4.969 -3.949 18.656 1 86.62 115 LEU A CA 1
ATOM 942 C C . LEU A 1 115 ? -3.449 -3.883 18.766 1 86.62 115 LEU A C 1
ATOM 944 O O . LEU A 1 115 ? -2.834 -2.91 18.312 1 86.62 115 LEU A O 1
ATOM 948 N N . ASP A 1 116 ? -2.893 -4.914 19.312 1 84.81 116 ASP A N 1
ATOM 949 C CA . ASP A 1 116 ? -1.446 -4.914 19.5 1 84.81 116 ASP A CA 1
ATOM 950 C C . ASP A 1 116 ? -0.713 -5.012 18.172 1 84.81 116 ASP A C 1
ATOM 952 O O . ASP A 1 116 ? 0.494 -4.773 18.094 1 84.81 116 ASP A O 1
ATOM 956 N N . GLU A 1 117 ? -1.474 -5.32 17.094 1 87 117 GLU A N 1
ATOM 957 C CA . GLU A 1 117 ? -0.877 -5.449 15.773 1 87 117 GLU A CA 1
ATOM 958 C C . GLU A 1 117 ? -1.103 -4.191 14.945 1 87 117 GLU A C 1
ATOM 960 O O . GLU A 1 117 ? -0.642 -4.102 13.805 1 87 117 GLU A O 1
ATOM 965 N N . LEU A 1 118 ? -1.751 -3.217 15.508 1 90.56 118 LEU A N 1
ATOM 966 C CA . LEU A 1 118 ? -2.131 -2.008 14.781 1 90.56 118 LEU A CA 1
ATOM 967 C C . LEU A 1 118 ? -0.897 -1.197 14.391 1 90.56 118 LEU A C 1
ATOM 969 O O . LEU A 1 118 ? -0.847 -0.618 13.305 1 90.56 118 LEU A O 1
ATOM 973 N N . ASN A 1 119 ? 0.072 -1.173 15.266 1 87.25 119 ASN A N 1
ATOM 974 C CA . ASN A 1 119 ? 1.283 -0.408 14.992 1 87.25 119 ASN A CA 1
ATOM 975 C C . ASN A 1 119 ? 1.983 -0.904 13.734 1 87.25 119 ASN A C 1
ATOM 977 O O . ASN A 1 119 ? 2.359 -0.107 12.867 1 87.25 119 ASN A O 1
ATOM 981 N N . GLU A 1 120 ? 2.062 -2.211 13.617 1 87.88 120 GLU A N 1
ATOM 982 C CA . GLU A 1 120 ? 2.729 -2.799 12.461 1 87.88 120 GLU A CA 1
ATOM 983 C C . GLU A 1 120 ? 1.908 -2.594 11.188 1 87.88 120 GLU A C 1
ATOM 985 O O . GLU A 1 120 ? 2.461 -2.309 10.125 1 87.88 120 GLU A O 1
ATOM 990 N N . THR A 1 121 ? 0.66 -2.781 11.336 1 91.25 121 THR A N 1
ATOM 991 C CA . THR A 1 121 ? -0.221 -2.584 10.195 1 91.25 121 THR A CA 1
ATOM 992 C C . THR A 1 121 ? -0.167 -1.136 9.711 1 91.25 121 THR A C 1
ATOM 994 O O . THR A 1 121 ? -0.033 -0.878 8.516 1 91.25 121 THR A O 1
ATOM 997 N N . ALA A 1 122 ? -0.229 -0.227 10.633 1 92.25 122 ALA A N 1
ATOM 998 C CA . ALA A 1 122 ? -0.17 1.191 10.289 1 92.25 122 ALA A CA 1
ATOM 999 C C . ALA A 1 122 ? 1.16 1.54 9.625 1 92.25 122 ALA A C 1
ATOM 1001 O O . ALA A 1 122 ? 1.194 2.27 8.633 1 92.25 122 ALA A O 1
ATOM 1002 N N . SER A 1 123 ? 2.174 1.021 10.188 1 90.06 123 SER A N 1
ATOM 1003 C CA . SER A 1 123 ? 3.5 1.258 9.625 1 90.06 123 SER A CA 1
ATOM 1004 C C . SER A 1 123 ? 3.59 0.744 8.195 1 90.06 123 SER A C 1
ATOM 1006 O O . SER A 1 123 ? 4.117 1.429 7.312 1 90.06 123 SER A O 1
ATOM 1008 N N . ALA A 1 124 ? 3.074 -0.401 7.977 1 91.19 124 ALA A N 1
ATOM 1009 C CA . ALA A 1 124 ? 3.088 -0.977 6.637 1 91.19 124 ALA A CA 1
ATOM 1010 C C . ALA A 1 124 ? 2.25 -0.141 5.672 1 91.19 124 ALA A C 1
ATOM 1012 O O . ALA A 1 124 ? 2.656 0.099 4.535 1 91.19 124 ALA A O 1
ATOM 1013 N N . VAL A 1 125 ? 1.124 0.313 6.148 1 93.25 125 VAL A N 1
ATOM 1014 C CA . VAL A 1 125 ? 0.232 1.114 5.316 1 93.25 125 VAL A CA 1
ATOM 1015 C C . VAL A 1 125 ? 0.926 2.416 4.922 1 93.25 125 VAL A C 1
ATOM 1017 O O . VAL A 1 125 ? 0.88 2.822 3.758 1 93.25 125 VAL A O 1
ATOM 1020 N N . ILE A 1 126 ? 1.577 2.992 5.82 1 92.44 126 ILE A N 1
ATOM 1021 C CA . ILE A 1 126 ? 2.27 4.254 5.57 1 92.44 126 ILE A CA 1
ATOM 1022 C C . ILE A 1 126 ? 3.389 4.031 4.559 1 92.44 126 ILE A C 1
ATOM 1024 O O . ILE A 1 126 ? 3.637 4.887 3.703 1 92.44 126 ILE A O 1
ATOM 1028 N N . GLN A 1 127 ? 3.939 2.902 4.609 1 88.81 127 GLN A N 1
ATOM 1029 C CA . GLN A 1 127 ? 5.086 2.617 3.752 1 88.81 127 GLN A CA 1
ATOM 1030 C C . GLN A 1 127 ? 4.633 2.199 2.355 1 88.81 127 GLN A C 1
ATOM 1032 O O . GLN A 1 127 ? 5.336 2.441 1.371 1 88.81 127 GLN A O 1
ATOM 1037 N N . CYS A 1 128 ? 3.463 1.594 2.268 1 88.94 128 CYS A N 1
ATOM 1038 C CA . CYS A 1 128 ? 3.195 0.934 0.996 1 88.94 128 CYS A CA 1
ATOM 1039 C C . CYS A 1 128 ? 1.901 1.449 0.376 1 88.94 128 CYS A C 1
ATOM 1041 O O . CYS A 1 128 ? 1.433 0.912 -0.629 1 88.94 128 CYS A O 1
ATOM 1043 N N . SER A 1 129 ? 1.417 2.49 1.037 1 90.44 129 SER A N 1
ATOM 1044 C CA . SER A 1 129 ? 0.246 3.08 0.395 1 90.44 129 SER A CA 1
ATOM 1045 C C . SER A 1 129 ? 0.629 3.82 -0.882 1 90.44 129 SER A C 1
ATOM 1047 O O . SER A 1 129 ? 1.361 4.812 -0.835 1 90.44 129 SER A O 1
ATOM 1049 N N . GLY A 1 130 ? 0.292 3.25 -2.021 1 89.25 130 GLY A N 1
ATOM 1050 C CA . GLY A 1 130 ? 0.611 3.881 -3.291 1 89.25 130 GLY A CA 1
ATOM 1051 C C . GLY A 1 130 ? 1.963 3.467 -3.842 1 89.25 130 GLY A C 1
ATOM 1052 O O . GLY A 1 130 ? 2.895 3.199 -3.08 1 89.25 130 GLY A O 1
ATOM 1053 N N . LEU A 1 131 ? 2.102 3.492 -5.125 1 88 131 LEU A N 1
ATOM 1054 C CA . LEU A 1 131 ? 3.334 3.08 -5.789 1 88 131 LEU A CA 1
ATOM 1055 C C . LEU A 1 131 ? 4.078 4.285 -6.348 1 88 131 LEU A C 1
ATOM 1057 O O . LEU A 1 131 ? 3.467 5.18 -6.938 1 88 131 LEU A O 1
ATOM 1061 N N . GLY A 1 132 ? 5.395 4.312 -6.113 1 86.75 132 GLY A N 1
ATOM 1062 C CA . GLY A 1 132 ? 6.215 5.371 -6.688 1 86.75 132 GLY A CA 1
ATOM 1063 C C . GLY A 1 132 ? 5.805 6.758 -6.227 1 86.75 132 GLY A C 1
ATOM 1064 O O . GLY A 1 132 ? 5.734 7.02 -5.027 1 86.75 132 GLY A O 1
ATOM 1065 N N . ILE A 1 133 ? 5.375 7.516 -7.234 1 86.81 133 ILE A N 1
ATOM 1066 C CA . ILE A 1 133 ? 5.047 8.906 -6.953 1 86.81 133 ILE A CA 1
ATOM 1067 C C . ILE A 1 133 ? 3.744 8.984 -6.164 1 86.81 133 ILE A C 1
ATOM 1069 O O . ILE A 1 133 ? 3.408 10.023 -5.602 1 86.81 133 ILE A O 1
ATOM 1073 N N . LEU A 1 134 ? 3.094 7.891 -6.094 1 90.56 134 LEU A N 1
ATOM 1074 C CA . LEU A 1 134 ? 1.814 7.883 -5.391 1 90.56 134 LEU A CA 1
ATOM 1075 C C . LEU A 1 134 ? 2.012 7.602 -3.906 1 90.56 134 LEU A C 1
ATOM 1077 O O . LEU A 1 134 ? 1.064 7.691 -3.123 1 90.56 134 LEU A O 1
ATOM 1081 N N . ASN A 1 135 ? 3.219 7.273 -3.508 1 92 135 ASN A N 1
ATOM 1082 C CA . ASN A 1 135 ? 3.492 7.051 -2.092 1 92 135 ASN A CA 1
ATOM 1083 C C . ASN A 1 135 ? 3.41 8.352 -1.296 1 92 135 ASN A C 1
ATOM 1085 O O . ASN A 1 135 ? 4.082 9.328 -1.626 1 92 135 ASN A O 1
ATOM 1089 N N . PRO A 1 136 ? 2.639 8.344 -0.259 1 94 136 PRO A N 1
ATOM 1090 C CA . PRO A 1 136 ? 2.387 9.594 0.461 1 94 136 PRO A CA 1
ATOM 1091 C C . PRO A 1 136 ? 3.623 10.117 1.191 1 94 136 PRO A C 1
ATOM 1093 O O . PRO A 1 136 ? 4.418 9.328 1.707 1 94 136 PRO A O 1
ATOM 1096 N N . ASN A 1 137 ? 3.746 11.445 1.255 1 92.19 137 ASN A N 1
ATOM 1097 C CA . ASN A 1 137 ? 4.789 12.086 2.051 1 92.19 137 ASN A CA 1
ATOM 1098 C C . ASN A 1 137 ? 4.199 12.922 3.184 1 92.19 137 ASN A C 1
ATOM 1100 O O . ASN A 1 137 ? 4.934 13.477 3.998 1 92.19 137 ASN A O 1
ATOM 1104 N N . THR A 1 138 ? 2.883 12.977 3.225 1 94.88 138 THR A N 1
ATOM 1105 C CA . THR A 1 138 ? 2.164 13.758 4.227 1 94.88 138 THR A CA 1
ATOM 1106 C C . THR A 1 138 ? 1.036 12.93 4.844 1 94.88 138 THR A C 1
ATOM 1108 O O . THR A 1 138 ? 0.249 12.312 4.125 1 94.88 138 THR A O 1
ATOM 1111 N N . ILE A 1 139 ? 0.988 12.969 6.113 1 95.88 139 ILE A N 1
ATOM 1112 C CA . ILE A 1 139 ? -0.052 12.227 6.812 1 95.88 139 ILE A CA 1
ATOM 1113 C C . ILE A 1 139 ? -0.966 13.188 7.562 1 95.88 139 ILE A C 1
ATOM 1115 O O . ILE A 1 139 ? -0.491 14.078 8.273 1 95.88 139 ILE A O 1
ATOM 1119 N N . ILE A 1 140 ? -2.23 13.047 7.344 1 96 140 ILE A N 1
ATOM 1120 C CA . ILE A 1 140 ? -3.23 13.789 8.109 1 96 140 ILE A CA 1
ATOM 1121 C C . ILE A 1 140 ? -3.859 12.867 9.156 1 96 140 ILE A C 1
ATOM 1123 O O . ILE A 1 140 ? -4.348 11.781 8.82 1 96 140 ILE A O 1
ATOM 1127 N N . LEU A 1 141 ? -3.832 13.289 10.391 1 92.44 141 LEU A N 1
ATOM 1128 C CA . LEU A 1 141 ? -4.367 12.492 11.484 1 92.44 141 LEU A CA 1
ATOM 1129 C C . LEU A 1 141 ? -5.184 13.359 12.445 1 92.44 141 LEU A C 1
ATOM 1131 O O . LEU A 1 141 ? -4.988 14.57 12.508 1 92.44 141 LEU A O 1
ATOM 1135 N N . GLU A 1 142 ? -6.031 12.664 13.109 1 89.5 142 GLU A N 1
ATOM 1136 C CA . GLU A 1 142 ? -6.789 13.328 14.164 1 89.5 142 GLU A CA 1
ATOM 1137 C C . GLU A 1 142 ? -6.02 13.32 15.484 1 89.5 142 GLU A C 1
ATOM 1139 O O . GLU A 1 142 ? -5.367 12.328 15.82 1 89.5 142 GLU A O 1
ATOM 1144 N N . PHE A 1 143 ? -6.137 14.398 16.125 1 85.62 143 PHE A N 1
ATOM 1145 C CA . PHE A 1 143 ? -5.598 14.453 17.484 1 85.62 143 PHE A CA 1
ATOM 1146 C C . PHE A 1 143 ? -6.262 13.422 18.375 1 85.62 143 PHE A C 1
ATOM 1148 O O . PHE A 1 143 ? -7.492 13.375 18.469 1 85.62 143 PHE A O 1
ATOM 1155 N N . PRO A 1 144 ? -5.348 12.586 18.938 1 82.44 144 PRO A N 1
ATOM 1156 C CA . PRO A 1 144 ? -5.965 11.578 19.797 1 82.44 144 PRO A CA 1
ATOM 1157 C C . PRO A 1 144 ? -6.625 12.18 21.047 1 82.44 144 PRO A C 1
ATOM 1159 O O . PRO A 1 144 ? -6.082 13.102 21.641 1 82.44 144 PRO A O 1
ATOM 1162 N N . LYS A 1 145 ? -7.785 11.695 21.266 1 75.44 145 LYS A N 1
ATOM 1163 C CA . LYS A 1 145 ? -8.5 12.164 22.453 1 75.44 145 LYS A CA 1
ATOM 1164 C C . LYS A 1 145 ? -7.977 11.484 23.719 1 75.44 145 LYS A C 1
ATOM 1166 O O . LYS A 1 145 ? -7.863 10.258 23.766 1 75.44 145 LYS A O 1
ATOM 1171 N N . CYS A 1 146 ? -7.367 12.32 24.578 1 66.44 146 CYS A N 1
ATOM 1172 C CA . CYS A 1 146 ? -6.852 11.789 25.828 1 66.44 146 CYS A CA 1
ATOM 1173 C C . CYS A 1 146 ? -7.898 11.891 26.938 1 66.44 146 CYS A C 1
ATOM 1175 O O . CYS A 1 146 ? -8.625 12.883 27.016 1 66.44 146 CYS A O 1
ATOM 1177 N N . GLY A 1 147 ? -8.203 10.727 27.562 1 58.88 147 GLY A N 1
ATOM 1178 C CA . GLY A 1 147 ? -9.086 10.742 28.719 1 58.88 147 GLY A CA 1
ATOM 1179 C C . GLY A 1 147 ? -8.406 11.227 29.984 1 58.88 147 GLY A C 1
ATOM 1180 O O . GLY A 1 147 ? -7.32 11.812 29.922 1 58.88 147 GLY A O 1
ATOM 1181 N N . LYS A 1 148 ? -9 11.219 31.156 1 53.38 148 LYS A N 1
ATOM 1182 C CA . LYS A 1 148 ? -8.617 11.727 32.469 1 53.38 148 LYS A CA 1
ATOM 1183 C C . LYS A 1 148 ? -7.246 11.203 32.875 1 53.38 148 LYS A C 1
ATOM 1185 O O . LYS A 1 148 ? -6.465 11.922 33.531 1 53.38 148 LYS A O 1
ATOM 1190 N N . ALA A 1 149 ? -6.898 9.992 32.531 1 47.41 149 ALA A N 1
ATOM 1191 C CA . ALA A 1 149 ? -5.676 9.391 33.062 1 47.41 149 ALA A CA 1
ATOM 1192 C C . ALA A 1 149 ? -4.641 9.211 31.953 1 47.41 149 ALA A C 1
ATOM 1194 O O . ALA A 1 149 ? -3.861 8.25 31.969 1 47.41 149 ALA A O 1
ATOM 1195 N N . ALA A 1 150 ? -4.504 10.133 31.234 1 53.31 150 ALA A N 1
ATOM 1196 C CA . ALA A 1 150 ? -3.48 10.117 30.188 1 53.31 150 ALA A CA 1
ATOM 1197 C C . ALA A 1 150 ? -3.613 8.883 29.312 1 53.31 150 ALA A C 1
ATOM 1199 O O . ALA A 1 150 ? -2.637 8.445 28.703 1 53.31 150 ALA A O 1
ATOM 1200 N N . ASN A 1 151 ? -4.82 8.273 29.609 1 63.59 151 ASN A N 1
ATOM 1201 C CA . ASN A 1 151 ? -5.113 7.152 28.719 1 63.59 151 ASN A CA 1
ATOM 1202 C C . ASN A 1 151 ? -5.93 7.594 27.516 1 63.59 151 ASN A C 1
ATOM 1204 O O . ASN A 1 151 ? -6.754 8.508 27.609 1 63.59 151 ASN A O 1
ATOM 1208 N N . PHE A 1 152 ? -5.523 7.09 26.516 1 71.44 152 PHE A N 1
ATOM 1209 C CA . PHE A 1 152 ? -6.293 7.375 25.312 1 71.44 152 PHE A CA 1
ATOM 1210 C C . PHE A 1 152 ? -7.727 6.875 25.453 1 71.44 152 PHE A C 1
ATOM 1212 O O . PHE A 1 152 ? -7.961 5.789 25.984 1 71.44 152 PHE A O 1
ATOM 1219 N N . VAL A 1 153 ? -8.695 7.723 25.25 1 73.06 153 VAL A N 1
ATOM 1220 C CA . VAL A 1 153 ? -10.094 7.309 25.219 1 73.06 153 VAL A CA 1
ATOM 1221 C C . VAL A 1 153 ? -10.258 6.117 24.281 1 73.06 153 VAL A C 1
ATOM 1223 O O . VAL A 1 153 ? -10.953 5.152 24.609 1 73.06 153 VAL A O 1
ATOM 1226 N N . ASN A 1 154 ? -9.578 6.191 23.172 1 79.62 154 ASN A N 1
ATOM 1227 C CA . ASN A 1 154 ? -9.555 5.117 22.172 1 79.62 154 ASN A CA 1
ATOM 1228 C C . ASN A 1 154 ? -8.156 4.512 22.047 1 79.62 154 ASN A C 1
ATOM 1230 O O . ASN A 1 154 ? -7.258 5.137 21.484 1 79.62 154 ASN A O 1
ATOM 1234 N N . PRO A 1 155 ? -8.023 3.336 22.547 1 81.56 155 PRO A N 1
ATOM 1235 C CA . PRO A 1 155 ? -6.695 2.719 22.562 1 81.56 155 PRO A CA 1
ATOM 1236 C C . PRO A 1 155 ? -6.074 2.621 21.172 1 81.56 155 PRO A C 1
ATOM 1238 O O . PRO A 1 155 ? -4.855 2.748 21.016 1 81.56 155 PRO A O 1
ATOM 1241 N N . GLY A 1 156 ? -6.875 2.344 20.234 1 85.06 156 GLY A N 1
ATOM 1242 C CA . GLY A 1 156 ? -6.359 2.254 18.875 1 85.06 156 GLY A CA 1
ATOM 1243 C C . GLY A 1 156 ? -5.734 3.549 18.391 1 85.06 156 GLY A C 1
ATOM 1244 O O . GLY A 1 156 ? -4.664 3.537 17.781 1 85.06 156 GLY A O 1
ATOM 1245 N N . GLN A 1 157 ? -6.391 4.617 18.656 1 83.69 157 GLN A N 1
ATOM 1246 C CA . GLN A 1 157 ? -5.863 5.926 18.281 1 83.69 157 GLN A CA 1
ATOM 1247 C C . GLN A 1 157 ? -4.535 6.207 18.984 1 83.69 157 GLN A C 1
ATOM 1249 O O . GLN A 1 157 ? -3.633 6.805 18.391 1 83.69 157 GLN A O 1
ATOM 1254 N N . GLY A 1 158 ? -4.504 5.742 20.203 1 80.94 158 GLY A N 1
ATOM 1255 C CA . GLY A 1 158 ? -3.254 5.895 20.922 1 80.94 158 GLY A CA 1
ATOM 1256 C C . GLY A 1 158 ? -2.104 5.125 20.297 1 80.94 158 GLY A C 1
ATOM 1257 O O . GLY A 1 158 ? -0.997 5.648 20.172 1 80.94 158 GLY A O 1
ATOM 1258 N N . GLU A 1 159 ? -2.375 3.938 19.953 1 81.88 159 GLU A N 1
ATOM 1259 C CA . GLU A 1 159 ? -1.359 3.107 19.312 1 81.88 159 GLU A CA 1
ATOM 1260 C C . GLU A 1 159 ? -0.924 3.703 17.984 1 81.88 159 GLU A C 1
ATOM 1262 O O . GLU A 1 159 ? 0.268 3.73 17.656 1 81.88 159 GLU A O 1
ATOM 1267 N N . LEU A 1 160 ? -1.892 4.156 17.25 1 85.31 160 LEU A N 1
ATOM 1268 C CA . LEU A 1 160 ? -1.602 4.781 15.953 1 85.31 160 LEU A CA 1
ATOM 1269 C C . LEU A 1 160 ? -0.722 6.012 16.141 1 85.31 160 LEU A C 1
ATOM 1271 O O . LEU A 1 160 ? 0.261 6.191 15.414 1 85.31 160 LEU A O 1
ATOM 1275 N N . TRP A 1 161 ? -1.048 6.723 17.094 1 82.94 161 TRP A N 1
ATOM 1276 C CA . TRP A 1 161 ? -0.272 7.922 17.406 1 82.94 161 TRP A CA 1
ATOM 1277 C C . TRP A 1 161 ? 1.164 7.559 17.766 1 82.94 161 TRP A C 1
ATOM 1279 O O . TRP A 1 161 ? 2.111 8.172 17.266 1 82.94 161 TRP A O 1
ATOM 1289 N N . SER A 1 162 ? 1.247 6.621 18.562 1 77.69 162 SER A N 1
ATOM 1290 C CA . SER A 1 162 ? 2.574 6.203 19 1 77.69 162 SER A CA 1
ATOM 1291 C C . SER A 1 162 ? 3.43 5.754 17.828 1 77.69 162 SER A C 1
ATOM 1293 O O . SER A 1 162 ? 4.621 6.059 17.766 1 77.69 162 SER A O 1
ATOM 1295 N N . CYS A 1 163 ? 2.795 5.121 16.922 1 79.94 163 CYS A N 1
ATOM 1296 C CA . CYS A 1 163 ? 3.49 4.629 15.742 1 79.94 163 CYS A CA 1
ATOM 1297 C C . CYS A 1 163 ? 3.932 5.785 14.852 1 79.94 163 CYS A C 1
ATOM 1299 O O . CYS A 1 163 ? 5.109 5.895 14.508 1 79.94 163 CYS A O 1
ATOM 1301 N N . ILE A 1 164 ? 3.043 6.652 14.609 1 82.88 164 ILE A N 1
ATOM 1302 C CA . ILE A 1 164 ? 3.273 7.684 13.609 1 82.88 164 ILE A CA 1
ATOM 1303 C C . ILE A 1 164 ? 4.23 8.734 14.156 1 82.88 164 ILE A C 1
ATOM 1305 O O . ILE A 1 164 ? 5.203 9.109 13.5 1 82.88 164 ILE A O 1
ATOM 1309 N N . ALA A 1 165 ? 3.953 9.125 15.344 1 75.5 165 ALA A N 1
ATOM 1310 C CA . ALA A 1 165 ? 4.723 10.219 15.93 1 75.5 165 ALA A CA 1
ATOM 1311 C C . ALA A 1 165 ? 6.168 9.805 16.172 1 75.5 165 ALA A C 1
ATOM 1313 O O . ALA A 1 165 ? 7.082 10.625 16.094 1 75.5 165 ALA A O 1
ATOM 1314 N N . SER A 1 166 ? 6.398 8.5 16.422 1 70.88 166 SER A N 1
ATOM 1315 C CA . SER A 1 166 ? 7.73 8.047 16.797 1 70.88 166 SER A CA 1
ATOM 1316 C C . SER A 1 166 ? 8.516 7.551 15.594 1 70.88 166 SER A C 1
ATOM 1318 O O . SER A 1 166 ? 9.75 7.629 15.57 1 70.88 166 SER A O 1
ATOM 1320 N N . THR A 1 167 ? 7.844 7.051 14.688 1 70.88 167 THR A N 1
ATOM 1321 C CA . THR A 1 167 ? 8.586 6.242 13.719 1 70.88 167 THR A CA 1
ATOM 1322 C C . THR A 1 167 ? 8.508 6.855 12.328 1 70.88 167 THR A C 1
ATOM 1324 O O . THR A 1 167 ? 9.391 6.637 11.5 1 70.88 167 THR A O 1
ATOM 1327 N N . VAL A 1 168 ? 7.578 7.672 12.094 1 78.88 168 VAL A N 1
ATOM 1328 C CA . VAL A 1 168 ? 7.332 8.07 10.711 1 78.88 168 VAL A CA 1
ATOM 1329 C C . VAL A 1 168 ? 8.008 9.406 10.438 1 78.88 168 VAL A C 1
ATOM 1331 O O . VAL A 1 168 ? 7.844 10.367 11.188 1 78.88 168 VAL A O 1
ATOM 1334 N N . ASP A 1 169 ? 8.844 9.414 9.461 1 82.56 169 ASP A N 1
ATOM 1335 C CA . ASP A 1 169 ? 9.555 10.625 9.047 1 82.56 169 ASP A CA 1
ATOM 1336 C C . ASP A 1 169 ? 8.906 11.25 7.816 1 82.56 169 ASP A C 1
ATOM 1338 O O . ASP A 1 169 ? 9.531 11.352 6.762 1 82.56 169 ASP A O 1
ATOM 1342 N N . LYS A 1 170 ? 7.711 11.648 7.953 1 89.94 170 LYS A N 1
ATOM 1343 C CA . LYS A 1 170 ? 6.922 12.336 6.938 1 89.94 170 LYS A CA 1
ATOM 1344 C C . LYS A 1 170 ? 6.289 13.609 7.496 1 89.94 170 LYS A C 1
ATOM 1346 O O . LYS A 1 170 ? 6.387 13.883 8.695 1 89.94 170 LYS A O 1
ATOM 1351 N N . TYR A 1 171 ? 5.742 14.445 6.59 1 91.38 171 TYR A N 1
ATOM 1352 C CA . TYR A 1 171 ? 4.98 15.602 7.062 1 91.38 171 TYR A CA 1
ATOM 1353 C C . TYR A 1 171 ? 3.727 15.156 7.809 1 91.38 171 TYR A C 1
ATOM 1355 O O . TYR A 1 171 ? 2.996 14.281 7.34 1 91.38 171 TYR A O 1
ATOM 1363 N N . LEU A 1 172 ? 3.555 15.781 8.969 1 91.75 172 LEU A N 1
ATOM 1364 C CA . LEU A 1 172 ? 2.379 15.422 9.758 1 91.75 172 LEU A CA 1
ATOM 1365 C C . LEU A 1 172 ? 1.45 16.625 9.914 1 91.75 172 LEU A C 1
ATOM 1367 O O . LEU A 1 172 ? 1.896 17.719 10.258 1 91.75 172 LEU A O 1
ATOM 1371 N N . ILE A 1 173 ? 0.265 16.422 9.578 1 93.94 173 ILE A N 1
ATOM 1372 C CA . ILE A 1 173 ? -0.803 17.375 9.82 1 93.94 173 ILE A CA 1
ATOM 1373 C C . ILE A 1 173 ? -1.783 16.828 10.852 1 93.94 173 ILE A C 1
ATOM 1375 O O . ILE A 1 173 ? -2.543 15.898 10.555 1 93.94 173 ILE A O 1
ATOM 1379 N N . ILE A 1 174 ? -1.734 17.391 12.023 1 92.12 174 ILE A N 1
ATOM 1380 C CA . ILE A 1 174 ? -2.551 16.906 13.133 1 92.12 174 ILE A CA 1
ATOM 1381 C C . ILE A 1 174 ? -3.734 17.844 13.352 1 92.12 174 ILE A C 1
ATOM 1383 O O . ILE A 1 174 ? -3.549 19.047 13.586 1 92.12 174 ILE A O 1
ATOM 1387 N N . CYS A 1 175 ? -4.871 17.281 13.32 1 92.94 175 CYS A N 1
ATOM 1388 C CA . CYS A 1 175 ? -6.086 18.094 13.367 1 92.94 175 CYS A CA 1
ATOM 1389 C C . CYS A 1 175 ? -6.797 17.922 14.703 1 92.94 175 CYS A C 1
ATOM 1391 O O . CYS A 1 175 ? -6.992 16.797 15.18 1 92.94 175 CYS A O 1
ATOM 1393 N N . LYS A 1 176 ? -7.145 19 15.25 1 88.25 176 LYS A N 1
ATOM 1394 C CA . LYS A 1 176 ? -7.914 19.016 16.484 1 88.25 176 LYS A CA 1
ATOM 1395 C C . LYS A 1 176 ? -9.148 19.906 16.359 1 88.25 176 LYS A C 1
ATOM 1397 O O . LYS A 1 176 ? -9.062 21.016 15.844 1 88.25 176 LYS A O 1
ATOM 1402 N N . GLY A 1 177 ? -10.297 19.375 16.875 1 84 177 GLY A N 1
ATOM 1403 C CA . GLY A 1 177 ? -11.516 20.172 16.906 1 84 177 GLY A CA 1
ATOM 1404 C C . GLY A 1 177 ? -12.43 19.922 15.727 1 84 177 GLY A C 1
ATOM 1405 O O . GLY A 1 177 ? -12.266 18.938 15.008 1 84 177 GLY A O 1
ATOM 1406 N N . ASP A 1 178 ? -13.477 20.75 15.641 1 78.25 178 ASP A N 1
ATOM 1407 C CA . ASP A 1 178 ? -14.492 20.594 14.602 1 78.25 178 ASP A CA 1
ATOM 1408 C C . ASP A 1 178 ? -14.102 21.344 13.328 1 78.25 178 ASP A C 1
ATOM 1410 O O . ASP A 1 178 ? -14.68 22.375 13.016 1 78.25 178 ASP A O 1
ATOM 1414 N N . LEU A 1 179 ? -13.242 20.797 12.555 1 76.12 179 LEU A N 1
ATOM 1415 C CA . LEU A 1 179 ? -12.672 21.453 11.391 1 76.12 179 LEU A CA 1
ATOM 1416 C C . LEU A 1 179 ? -13.648 21.453 10.227 1 76.12 179 LEU A C 1
ATOM 1418 O O . LEU A 1 179 ? -13.516 22.234 9.289 1 76.12 179 LEU A O 1
ATOM 1422 N N . TRP A 1 180 ? -14.68 20.703 10.234 1 64.25 180 TRP A N 1
ATOM 1423 C CA . TRP A 1 180 ? -15.625 20.547 9.133 1 64.25 180 TRP A CA 1
ATOM 1424 C C . TRP A 1 180 ? -16.703 21.641 9.188 1 64.25 180 TRP A C 1
ATOM 1426 O O . TRP A 1 180 ? -17.406 21.875 8.211 1 64.25 180 TRP A O 1
ATOM 1436 N N . LYS A 1 181 ? -16.781 22.234 10.258 1 65.25 181 LYS A N 1
ATOM 1437 C CA . LYS A 1 181 ? -17.844 23.234 10.391 1 65.25 181 LYS A CA 1
ATOM 1438 C C . LYS A 1 181 ? -17.516 24.484 9.586 1 65.25 181 LYS A C 1
ATOM 1440 O O . LYS A 1 181 ? -16.359 24.906 9.516 1 65.25 181 LYS A O 1
ATOM 1445 N N . PRO A 1 182 ? -18.562 24.828 8.828 1 63.69 182 PRO A N 1
ATOM 1446 C CA . PRO A 1 182 ? -18.359 26.031 8.016 1 63.69 182 PRO A CA 1
ATOM 1447 C C . PRO A 1 182 ? -17.844 27.219 8.828 1 63.69 182 PRO A C 1
ATOM 1449 O O . PRO A 1 182 ? -18.219 27.391 9.992 1 63.69 182 PRO A O 1
ATOM 1452 N N . VAL A 1 183 ? -16.766 27.688 8.367 1 61.31 183 VAL A N 1
ATOM 1453 C CA . VAL A 1 183 ? -16.281 28.938 8.938 1 61.31 183 VAL A CA 1
ATOM 1454 C C . VAL A 1 183 ? -17.156 30.109 8.477 1 61.31 183 VAL A C 1
ATOM 1456 O O . VAL A 1 183 ? -17.547 30.172 7.309 1 61.31 183 VAL A O 1
ATOM 1459 N N . PRO A 1 184 ? -17.75 30.797 9.414 1 58.84 184 PRO A N 1
ATOM 1460 C CA . PRO A 1 184 ? -18.547 31.938 8.977 1 58.84 184 PRO A CA 1
ATOM 1461 C C . PRO A 1 184 ? -17.828 32.812 7.93 1 58.84 184 PRO A C 1
ATOM 1463 O O . PRO A 1 184 ? -16.625 33.031 8.039 1 58.84 184 PRO A O 1
ATOM 1466 N N . SER A 1 185 ? -18.312 32.719 6.703 1 59.47 185 SER A N 1
ATOM 1467 C CA . SER A 1 185 ? -17.781 33.562 5.629 1 59.47 185 SER A CA 1
ATOM 1468 C C . SER A 1 185 ? -17.828 35.031 6.012 1 59.47 185 SER A C 1
ATOM 1470 O O . SER A 1 185 ? -18.75 35.75 5.645 1 59.47 185 SER A O 1
ATOM 1472 N N . SER A 1 186 ? -17.562 35.312 7.289 1 61.62 186 SER A N 1
ATOM 1473 C CA . SER A 1 186 ? -17.594 36.75 7.605 1 61.62 186 SER A CA 1
ATOM 1474 C C . SER A 1 186 ? -16.219 37.375 7.445 1 61.62 186 SER A C 1
ATOM 1476 O O . SER A 1 186 ? -15.195 36.688 7.547 1 61.62 186 SER A O 1
ATOM 1478 N N . LEU A 1 187 ? -16.25 38.594 6.934 1 65.94 187 LEU A N 1
ATOM 1479 C CA . LEU A 1 187 ? -15.07 39.438 6.824 1 65.94 187 LEU A CA 1
ATOM 1480 C C . LEU A 1 187 ? -14.328 39.5 8.156 1 65.94 187 LEU A C 1
ATOM 1482 O O . LEU A 1 187 ? -13.203 40 8.219 1 65.94 187 LEU A O 1
ATOM 1486 N N . THR A 1 188 ? -14.867 38.781 9.141 1 76.81 188 THR A N 1
ATOM 1487 C CA . THR A 1 188 ? -14.266 38.906 10.461 1 76.81 188 THR A CA 1
ATOM 1488 C C . THR A 1 188 ? -13.523 37.656 10.844 1 76.81 188 THR A C 1
ATOM 1490 O O . THR A 1 188 ? -12.883 37.594 11.898 1 76.81 188 THR A O 1
ATOM 1493 N N . SER A 1 189 ? -13.453 36.688 9.938 1 86.31 189 SER A N 1
ATOM 1494 C CA . SER A 1 189 ? -12.781 35.438 10.273 1 86.31 189 SER A CA 1
ATOM 1495 C C . SER A 1 189 ? -11.266 35.594 10.25 1 86.31 189 SER A C 1
ATOM 1497 O O . SER A 1 189 ? -10.727 36.344 9.422 1 86.31 189 SER A O 1
ATOM 1499 N N . THR A 1 190 ? -10.609 35 11.211 1 90.75 190 THR A N 1
ATOM 1500 C CA . THR A 1 190 ? -9.156 35.125 11.305 1 90.75 190 THR A CA 1
ATOM 1501 C C . THR A 1 190 ? -8.492 33.75 11.359 1 90.75 190 THR A C 1
ATOM 1503 O O . THR A 1 190 ? -9.047 32.812 11.93 1 90.75 190 THR A O 1
ATOM 1506 N N . MET A 1 191 ? -7.43 33.656 10.719 1 93.38 191 MET A N 1
ATOM 1507 C CA . MET A 1 191 ? -6.504 32.531 10.805 1 93.38 191 MET A CA 1
ATOM 1508 C C . MET A 1 191 ? -5.184 32.938 11.445 1 93.38 191 MET A C 1
ATOM 1510 O O . MET A 1 191 ? -4.504 33.844 10.93 1 93.38 191 MET A O 1
ATOM 1514 N N . ASP A 1 192 ? -4.883 32.344 12.555 1 94.75 192 ASP A N 1
ATOM 1515 C CA . ASP A 1 192 ? -3.676 32.719 13.289 1 94.75 192 ASP A CA 1
ATOM 1516 C C . ASP A 1 192 ? -2.588 31.672 13.141 1 94.75 192 ASP A C 1
ATOM 1518 O O . ASP A 1 192 ? -2.793 30.5 13.5 1 94.75 192 ASP A O 1
ATOM 1522 N N . LEU A 1 193 ? -1.462 32.062 12.648 1 95.19 193 LEU A N 1
ATOM 1523 C CA . LEU A 1 193 ? -0.301 31.188 12.57 1 95.19 193 LEU A CA 1
ATOM 1524 C C . LEU A 1 193 ? 0.682 31.469 13.695 1 95.19 193 LEU A C 1
ATOM 1526 O O . LEU A 1 193 ? 1.234 32.562 13.773 1 95.19 193 LEU A O 1
ATOM 1530 N N . TRP A 1 194 ? 0.813 30.562 14.516 1 91 194 TRP A N 1
ATOM 1531 C CA . TRP A 1 194 ? 1.869 30.609 15.523 1 91 194 TRP A CA 1
ATOM 1532 C C . TRP A 1 194 ? 3.111 29.859 15.039 1 91 194 TRP A C 1
ATOM 1534 O O . TRP A 1 194 ? 3.168 28.625 15.109 1 91 194 TRP A O 1
ATOM 1544 N N . TRP A 1 195 ? 4.133 30.641 14.656 1 90.81 195 TRP A N 1
ATOM 1545 C CA . TRP A 1 195 ? 5.285 30.125 13.93 1 90.81 195 TRP A CA 1
ATOM 1546 C C . TRP A 1 195 ? 6.539 30.156 14.797 1 90.81 195 TRP A C 1
ATOM 1548 O O . TRP A 1 195 ? 7.078 31.234 15.078 1 90.81 195 TRP A O 1
ATOM 1558 N N . ILE A 1 196 ? 6.934 29.016 15.203 1 83 196 ILE A N 1
ATOM 1559 C CA . ILE A 1 196 ? 8.234 28.906 15.852 1 83 196 ILE A CA 1
ATOM 1560 C C . ILE A 1 196 ? 9.344 28.969 14.797 1 83 196 ILE A C 1
ATOM 1562 O O . ILE A 1 196 ? 9.602 27.984 14.109 1 83 196 ILE A O 1
ATOM 1566 N N . VAL A 1 197 ? 10.086 30.172 14.781 1 77 197 VAL A N 1
ATOM 1567 C CA . VAL A 1 197 ? 11 30.484 13.688 1 77 197 VAL A CA 1
ATOM 1568 C C . VAL A 1 197 ? 12.336 29.766 13.914 1 77 197 VAL A C 1
ATOM 1570 O O . VAL A 1 197 ? 13.141 30.203 14.734 1 77 197 VAL A O 1
ATOM 1573 N N . GLU A 1 198 ? 12.578 28.547 13.898 1 66.25 198 GLU A N 1
ATOM 1574 C CA . GLU A 1 198 ? 13.875 27.875 13.984 1 66.25 198 GLU A CA 1
ATOM 1575 C C . GLU A 1 198 ? 14.062 26.891 12.836 1 66.25 198 GLU A C 1
ATOM 1577 O O . GLU A 1 198 ? 15.156 26.766 12.289 1 66.25 198 GLU A O 1
ATOM 1582 N N . ASP A 1 199 ? 13.227 26.219 12.609 1 60.47 199 ASP A N 1
ATOM 1583 C CA . ASP A 1 199 ? 13.445 24.953 11.93 1 60.47 199 ASP A CA 1
ATOM 1584 C C . ASP A 1 199 ? 13.234 25.094 10.422 1 60.47 199 ASP A C 1
ATOM 1586 O O . ASP A 1 199 ? 14.117 24.766 9.625 1 60.47 199 ASP A O 1
ATOM 1590 N N . ASP A 1 200 ? 12.023 25.188 9.891 1 64.56 200 ASP A N 1
ATOM 1591 C CA . ASP A 1 200 ? 11.734 25.031 8.469 1 64.56 200 ASP A CA 1
ATOM 1592 C C . ASP A 1 200 ? 10.641 26.016 8.023 1 64.56 200 ASP A C 1
ATOM 1594 O O . ASP A 1 200 ? 9.992 26.641 8.859 1 64.56 200 ASP A O 1
ATOM 1598 N N . ASN A 1 201 ? 10.695 26.297 6.801 1 75.88 201 ASN A N 1
ATOM 1599 C CA . ASN A 1 201 ? 9.703 27.156 6.18 1 75.88 201 ASN A CA 1
ATOM 1600 C C . ASN A 1 201 ? 8.547 26.359 5.59 1 75.88 201 ASN A C 1
ATOM 1602 O O . ASN A 1 201 ? 7.742 26.891 4.828 1 75.88 201 ASN A O 1
ATOM 1606 N N . TYR A 1 202 ? 8.438 25.125 6.055 1 81.56 202 TYR A N 1
ATOM 1607 C CA . TYR A 1 202 ? 7.457 24.25 5.41 1 81.56 202 TYR A CA 1
ATOM 1608 C C . TYR A 1 202 ? 6.039 24.641 5.812 1 81.56 202 TYR A C 1
ATOM 1610 O O . TYR A 1 202 ? 5.109 24.547 5.008 1 81.56 202 TYR A O 1
ATOM 1618 N N . ILE A 1 203 ? 5.992 25.141 7.031 1 86.94 203 ILE A N 1
ATOM 1619 C CA . ILE A 1 203 ? 4.652 25.5 7.488 1 86.94 203 ILE A CA 1
ATOM 1620 C C . ILE A 1 203 ? 4.121 26.672 6.66 1 86.94 203 ILE A C 1
ATOM 1622 O O . ILE A 1 203 ? 2.914 26.797 6.453 1 86.94 203 ILE A O 1
ATOM 1626 N N . LEU A 1 204 ? 5.02 27.531 6.188 1 90.62 204 LEU A N 1
ATOM 1627 C CA . LEU A 1 204 ? 4.582 28.672 5.391 1 90.62 204 LEU A CA 1
ATOM 1628 C C . LEU A 1 204 ? 3.969 28.203 4.074 1 90.62 204 LEU A C 1
ATOM 1630 O O . LEU A 1 204 ? 3 28.797 3.592 1 90.62 204 LEU A O 1
ATOM 1634 N N . SER A 1 205 ? 4.48 27.141 3.553 1 88.88 205 SER A N 1
ATOM 1635 C CA . SER A 1 205 ? 3.902 26.578 2.342 1 88.88 205 SER A CA 1
ATOM 1636 C C . SER A 1 205 ? 2.508 26.016 2.605 1 88.88 205 SER A C 1
ATOM 1638 O O . SER A 1 205 ? 1.61 26.156 1.771 1 88.88 205 SER A O 1
ATOM 1640 N N . PHE A 1 206 ? 2.408 25.484 3.689 1 91.94 206 PHE A N 1
ATOM 1641 C CA . PHE A 1 206 ? 1.111 24.938 4.09 1 91.94 206 PHE A CA 1
ATOM 1642 C C . PHE A 1 206 ? 0.086 26.062 4.227 1 91.94 206 PHE A C 1
ATOM 1644 O O . PHE A 1 206 ? -1.032 25.953 3.721 1 91.94 206 PHE A O 1
ATOM 1651 N N . VAL A 1 207 ? 0.496 27.078 4.895 1 93.25 207 VAL A N 1
ATOM 1652 C CA . VAL A 1 207 ? -0.385 28.219 5.09 1 93.25 207 VAL A CA 1
ATOM 1653 C C . VAL A 1 207 ? -0.72 28.859 3.738 1 93.25 207 VAL A C 1
ATOM 1655 O O . VAL A 1 207 ? -1.853 29.297 3.514 1 93.25 207 VAL A O 1
ATOM 1658 N N . TYR A 1 208 ? 0.202 28.875 2.912 1 92.06 208 TYR A N 1
ATOM 1659 C CA . TYR A 1 208 ? -0.014 29.391 1.568 1 92.06 208 TYR A CA 1
ATOM 1660 C C . TYR A 1 208 ? -1.133 28.641 0.862 1 92.06 208 TYR A C 1
ATOM 1662 O O . TYR A 1 208 ? -2.027 29.25 0.271 1 92.06 208 TYR A O 1
ATOM 1670 N N . LEU A 1 209 ? -1.089 27.375 0.974 1 90.44 209 LEU A N 1
ATOM 1671 C CA . LEU A 1 209 ? -2.088 26.531 0.31 1 90.44 209 LEU A CA 1
ATOM 1672 C C . LEU A 1 209 ? -3.467 26.75 0.924 1 90.44 209 LEU A C 1
ATOM 1674 O O . LEU A 1 209 ? -4.457 26.891 0.203 1 90.44 209 LEU A O 1
ATOM 1678 N N . ILE A 1 210 ? -3.492 26.844 2.225 1 91.38 210 ILE A N 1
ATOM 1679 C CA . ILE A 1 210 ? -4.766 27 2.92 1 91.38 210 ILE A CA 1
ATOM 1680 C C . ILE A 1 210 ? -5.371 28.359 2.576 1 91.38 210 ILE A C 1
ATOM 1682 O O . ILE A 1 210 ? -6.578 28.453 2.346 1 91.38 210 ILE A O 1
ATOM 1686 N N . SER A 1 211 ? -4.59 29.328 2.514 1 89.94 211 SER A N 1
ATOM 1687 C CA . SER A 1 211 ? -5.055 30.703 2.285 1 89.94 211 SER A CA 1
ATOM 1688 C C . SER A 1 211 ? -5.648 30.859 0.89 1 89.94 211 SER A C 1
ATOM 1690 O O . SER A 1 211 ? -6.422 31.781 0.637 1 89.94 211 SER A O 1
ATOM 1692 N N . ARG A 1 212 ? -5.352 29.953 0.067 1 86.31 212 ARG A N 1
ATOM 1693 C CA . ARG A 1 212 ? -5.824 30.047 -1.31 1 86.31 212 ARG A CA 1
ATOM 1694 C C . ARG A 1 212 ? -7.066 29.188 -1.522 1 86.31 212 ARG A C 1
ATOM 1696 O O . ARG A 1 212 ? -7.688 29.234 -2.586 1 86.31 212 ARG A O 1
ATOM 1703 N N . SER A 1 213 ? -7.34 28.516 -0.561 1 87.06 213 SER A N 1
ATOM 1704 C CA . SER A 1 213 ? -8.539 27.688 -0.656 1 87.06 213 SER A CA 1
ATOM 1705 C C . SER A 1 213 ? -9.797 28.547 -0.638 1 87.06 213 SER A C 1
ATOM 1707 O O . SER A 1 213 ? -9.781 29.672 -0.157 1 87.06 213 SER A O 1
ATOM 1709 N N . ASN A 1 214 ? -10.859 27.984 -1.153 1 80.88 214 ASN A N 1
ATOM 1710 C CA . ASN A 1 214 ? -12.133 28.703 -1.22 1 80.88 214 ASN A CA 1
ATOM 1711 C C . ASN A 1 214 ? -12.664 29.031 0.172 1 80.88 214 ASN A C 1
ATOM 1713 O O . ASN A 1 214 ? -13.289 30.062 0.374 1 80.88 214 ASN A O 1
ATOM 1717 N N . ARG A 1 215 ? -12.297 28.25 1.059 1 83.69 215 ARG A N 1
ATOM 1718 C CA . ARG A 1 215 ? -12.844 28.391 2.404 1 83.69 215 ARG A CA 1
ATOM 1719 C C . ARG A 1 215 ? -12.156 29.516 3.164 1 83.69 215 ARG A C 1
ATOM 1721 O O . ARG A 1 215 ? -12.781 30.219 3.963 1 83.69 215 ARG A O 1
ATOM 1728 N N . TRP A 1 216 ? -10.891 29.703 2.883 1 87.75 216 TRP A N 1
ATOM 1729 C CA . TRP A 1 216 ? -10.109 30.609 3.736 1 87.75 216 TRP A CA 1
ATOM 1730 C C . TRP A 1 216 ? -9.609 31.812 2.947 1 87.75 216 TRP A C 1
ATOM 1732 O O . TRP A 1 216 ? -8.797 32.594 3.443 1 87.75 216 TRP A O 1
ATOM 1742 N N . THR A 1 217 ? -10.102 32.031 1.796 1 83.62 217 THR A N 1
ATOM 1743 C CA . THR A 1 217 ? -9.578 33.031 0.878 1 83.62 217 THR A CA 1
ATOM 1744 C C . THR A 1 217 ? -9.805 34.438 1.429 1 83.62 217 THR A C 1
ATOM 1746 O O . THR A 1 217 ? -8.969 35.344 1.252 1 83.62 217 THR A O 1
ATOM 1749 N N . PHE A 1 218 ? -10.867 34.625 2.18 1 84.56 218 PHE A N 1
ATOM 1750 C CA . PHE A 1 218 ? -11.188 35.969 2.621 1 84.56 218 PHE A CA 1
ATOM 1751 C C . PHE A 1 218 ? -10.891 36.156 4.105 1 84.56 218 PHE A C 1
ATOM 1753 O O . PHE A 1 218 ? -11.227 37.188 4.699 1 84.56 218 PHE A O 1
ATOM 1760 N N . THR A 1 219 ? -10.258 35.219 4.625 1 89.25 219 THR A N 1
ATOM 1761 C CA . THR A 1 219 ? -9.914 35.281 6.043 1 89.25 219 THR A CA 1
ATOM 1762 C C . THR A 1 219 ? -8.617 36.031 6.266 1 89.25 219 THR A C 1
ATOM 1764 O O . THR A 1 219 ? -7.699 35.969 5.449 1 89.25 219 THR A O 1
ATOM 1767 N N . LYS A 1 220 ? -8.625 36.844 7.395 1 92.12 220 LYS A N 1
ATOM 1768 C CA . LYS A 1 220 ? -7.422 37.594 7.754 1 92.12 220 LYS A CA 1
ATOM 1769 C C . LYS A 1 220 ? -6.355 36.656 8.328 1 92.12 220 LYS A C 1
ATOM 1771 O O . LYS A 1 220 ? -6.629 35.875 9.242 1 92.12 220 LYS A O 1
ATOM 1776 N N . LEU A 1 221 ? -5.223 36.75 7.758 1 95.12 221 LEU A N 1
ATOM 1777 C CA . LEU A 1 221 ? -4.102 35.969 8.234 1 95.12 221 LEU A CA 1
ATOM 1778 C C . LEU A 1 221 ? -3.24 36.75 9.211 1 95.12 221 LEU A C 1
ATOM 1780 O O . LEU A 1 221 ? -2.697 37.812 8.844 1 95.12 221 LEU A O 1
ATOM 1784 N N . ARG A 1 222 ? -3.135 36.312 10.453 1 96.19 222 ARG A N 1
ATOM 1785 C CA . ARG A 1 222 ? -2.246 36.875 11.461 1 96.19 222 ARG A CA 1
ATOM 1786 C C . ARG A 1 222 ? -1.101 35.938 11.789 1 96.19 222 ARG A C 1
ATOM 1788 O O . ARG A 1 222 ? -1.328 34.75 12.086 1 96.19 222 ARG A O 1
ATOM 1795 N N . ILE A 1 223 ? 0.089 36.5 11.703 1 95.88 223 ILE A N 1
ATOM 1796 C CA . ILE A 1 223 ? 1.257 35.656 11.961 1 95.88 223 ILE A CA 1
ATOM 1797 C C . ILE A 1 223 ? 1.934 36.094 13.25 1 95.88 223 ILE A C 1
ATOM 1799 O O . ILE A 1 223 ? 2.262 37.281 13.414 1 95.88 223 ILE A O 1
ATOM 1803 N N . PHE A 1 224 ? 2.018 35.156 14.164 1 93.75 224 PHE A N 1
ATOM 1804 C CA . PHE A 1 224 ? 2.783 35.344 15.391 1 93.75 224 PHE A CA 1
ATOM 1805 C C . PHE A 1 224 ? 4.105 34.594 15.32 1 93.75 224 PHE A C 1
ATOM 1807 O O . PHE A 1 224 ? 4.137 33.344 15.445 1 93.75 224 PHE A O 1
ATOM 1814 N N . ALA A 1 225 ? 5.164 35.312 15.086 1 91.69 225 ALA A N 1
ATOM 1815 C CA . ALA A 1 225 ? 6.492 34.719 14.969 1 91.69 225 ALA A CA 1
ATOM 1816 C C . ALA A 1 225 ? 7.172 34.594 16.328 1 91.69 225 ALA A C 1
ATOM 1818 O O . ALA A 1 225 ? 7.441 35.625 16.969 1 91.69 225 ALA A O 1
ATOM 1819 N N . LEU A 1 226 ? 7.367 33.406 16.688 1 87.38 226 LEU A N 1
ATOM 1820 C CA . LEU A 1 226 ? 8.062 33.156 17.953 1 87.38 226 LEU A CA 1
ATOM 1821 C C . LEU A 1 226 ? 9.562 33.031 17.719 1 87.38 226 LEU A C 1
ATOM 1823 O O . LEU A 1 226 ? 10.016 32.094 17.031 1 87.38 226 LEU A O 1
ATOM 1827 N N . ILE A 1 227 ? 10.328 33.875 18.281 1 85.69 227 ILE A N 1
ATOM 1828 C CA . ILE A 1 227 ? 11.773 33.969 18.078 1 85.69 227 ILE A CA 1
ATOM 1829 C C . ILE A 1 227 ? 12.484 33.938 19.422 1 85.69 227 ILE A C 1
ATOM 1831 O O . ILE A 1 227 ? 11.945 34.375 20.438 1 85.69 227 ILE A O 1
ATOM 1835 N N . LYS A 1 228 ? 13.594 33.375 19.297 1 80.25 228 LYS A N 1
ATOM 1836 C CA . LYS A 1 228 ? 14.422 33.406 20.5 1 80.25 228 LYS A CA 1
ATOM 1837 C C . LYS A 1 228 ? 14.773 34.844 20.891 1 80.25 228 LYS A C 1
ATOM 1839 O O . LYS A 1 228 ? 15.078 35.656 20.016 1 80.25 228 LYS A O 1
ATOM 1844 N N . GLU A 1 229 ? 14.758 35.062 22.156 1 76.5 229 GLU A N 1
ATOM 1845 C CA . GLU A 1 229 ? 14.938 36.406 22.688 1 76.5 229 GLU A CA 1
ATOM 1846 C C . GLU A 1 229 ? 16.25 37.031 22.219 1 76.5 229 GLU A C 1
ATOM 1848 O O . GLU A 1 229 ? 16.312 38.219 21.906 1 76.5 229 GLU A O 1
ATOM 1853 N N . ASN A 1 230 ? 17.25 36.25 22.094 1 76.38 230 ASN A N 1
ATOM 1854 C CA . ASN A 1 230 ? 18.578 36.75 21.766 1 76.38 230 ASN A CA 1
ATOM 1855 C C . ASN A 1 230 ? 18.734 37 20.266 1 76.38 230 ASN A C 1
ATOM 1857 O O . ASN A 1 230 ? 19.703 37.625 19.844 1 76.38 230 ASN A O 1
ATOM 1861 N N . GLU A 1 231 ? 17.828 36.656 19.469 1 78.75 231 GLU A N 1
ATOM 1862 C CA . GLU A 1 231 ? 17.984 36.75 18.031 1 78.75 231 GLU A CA 1
ATOM 1863 C C . GLU A 1 231 ? 16.891 37.625 17.422 1 78.75 231 GLU A C 1
ATOM 1865 O O . GLU A 1 231 ? 16.75 37.656 16.188 1 78.75 231 GLU A O 1
ATOM 1870 N N . MET A 1 232 ? 16.25 38.406 18.172 1 77.94 232 MET A N 1
ATOM 1871 C CA . MET A 1 232 ? 15.039 39.094 17.734 1 77.94 232 MET A CA 1
ATOM 1872 C C . MET A 1 232 ? 15.336 40.125 16.641 1 77.94 232 MET A C 1
ATOM 1874 O O . MET A 1 232 ? 14.664 40.156 15.617 1 77.94 232 MET A O 1
ATOM 1878 N N . ALA A 1 233 ? 16.312 40.875 16.859 1 75.75 233 ALA A N 1
ATOM 1879 C CA . ALA A 1 233 ? 16.562 41.969 15.93 1 75.75 233 ALA A CA 1
ATOM 1880 C C . ALA A 1 233 ? 16.938 41.469 14.547 1 75.75 233 ALA A C 1
ATOM 1882 O O . ALA A 1 233 ? 16.422 41.938 13.531 1 75.75 233 ALA A O 1
ATOM 1883 N N . ILE A 1 234 ? 17.688 40.438 14.57 1 78.38 234 ILE A N 1
ATOM 1884 C CA . ILE A 1 234 ? 18.188 39.906 13.305 1 78.38 234 ILE A CA 1
ATOM 1885 C C . ILE A 1 234 ? 17.109 39.031 12.656 1 78.38 234 ILE A C 1
ATOM 1887 O O . ILE A 1 234 ? 16.984 39 11.43 1 78.38 234 ILE A O 1
ATOM 1891 N N . ALA A 1 235 ? 16.344 38.625 13.492 1 84.19 235 ALA A N 1
ATOM 1892 C CA . ALA A 1 235 ? 15.398 37.625 13 1 84.19 235 ALA A CA 1
ATOM 1893 C C . ALA A 1 235 ? 14.195 38.25 12.328 1 84.19 235 ALA A C 1
ATOM 1895 O O . ALA A 1 235 ? 13.586 37.688 11.43 1 84.19 235 ALA A O 1
ATOM 1896 N N . LYS A 1 236 ? 13.953 39.531 12.648 1 87.31 236 LYS A N 1
ATOM 1897 C CA . LYS A 1 236 ? 12.742 40.188 12.141 1 87.31 236 LYS A CA 1
ATOM 1898 C C . LYS A 1 236 ? 12.789 40.344 10.625 1 87.31 236 LYS A C 1
ATOM 1900 O O . LYS A 1 236 ? 11.852 39.938 9.93 1 87.31 236 LYS A O 1
ATOM 1905 N N . ASP A 1 237 ? 13.875 40.844 10.18 1 88.5 237 ASP A N 1
ATOM 1906 C CA . ASP A 1 237 ? 14.008 41.062 8.734 1 88.5 237 ASP A CA 1
ATOM 1907 C C . ASP A 1 237 ? 14 39.719 7.992 1 88.5 237 ASP A C 1
ATOM 1909 O O . ASP A 1 237 ? 13.406 39.594 6.918 1 88.5 237 ASP A O 1
ATOM 1913 N N . ASN A 1 238 ? 14.602 38.812 8.594 1 89.38 238 ASN A N 1
ATOM 1914 C CA . ASN A 1 238 ? 14.656 37.5 7.977 1 89.38 238 ASN A CA 1
ATOM 1915 C C . ASN A 1 238 ? 13.281 36.844 7.906 1 89.38 238 ASN A C 1
ATOM 1917 O O . ASN A 1 238 ? 12.93 36.219 6.902 1 89.38 238 ASN A O 1
ATOM 1921 N N . VAL A 1 239 ? 12.555 37.062 8.953 1 90.94 239 VAL A N 1
ATOM 1922 C CA . VAL A 1 239 ? 11.219 36.5 9.023 1 90.94 239 VAL A CA 1
ATOM 1923 C C . VAL A 1 239 ? 10.328 37.125 7.961 1 90.94 239 VAL A C 1
ATOM 1925 O O . VAL A 1 239 ? 9.609 36.406 7.246 1 90.94 239 VAL A O 1
ATOM 1928 N N . LYS A 1 240 ? 10.422 38.375 7.797 1 91.69 240 LYS A N 1
ATOM 1929 C CA . LYS A 1 240 ? 9.633 39.094 6.789 1 91.69 240 LYS A CA 1
ATOM 1930 C C . LYS A 1 240 ? 10.008 38.625 5.383 1 91.69 240 LYS A C 1
ATOM 1932 O O . LYS A 1 240 ? 9.141 38.438 4.527 1 91.69 240 LYS A O 1
ATOM 1937 N N . LYS A 1 241 ? 11.211 38.406 5.234 1 91.31 241 LYS A N 1
ATOM 1938 C CA . LYS A 1 241 ? 11.688 37.938 3.939 1 91.31 241 LYS A CA 1
ATOM 1939 C C . LYS A 1 241 ? 11.156 36.531 3.637 1 91.31 241 LYS A C 1
ATOM 1941 O O . LYS A 1 241 ? 10.758 36.25 2.506 1 91.31 241 LYS A O 1
ATOM 1946 N N . ARG A 1 242 ? 11.156 35.75 4.656 1 91.31 242 ARG A N 1
ATOM 1947 C CA . ARG A 1 242 ? 10.68 34.375 4.488 1 91.31 242 ARG A CA 1
ATOM 1948 C C . ARG A 1 242 ? 9.188 34.344 4.168 1 91.31 242 ARG A C 1
ATOM 1950 O O . ARG A 1 242 ? 8.734 33.562 3.33 1 91.31 242 ARG A O 1
ATOM 1957 N N . ILE A 1 243 ? 8.492 35.219 4.824 1 92.88 243 ILE A N 1
ATOM 1958 C CA . ILE A 1 243 ? 7.059 35.312 4.582 1 92.88 243 ILE A CA 1
ATOM 1959 C C . ILE A 1 243 ? 6.809 35.781 3.158 1 92.88 243 ILE A C 1
ATOM 1961 O O . ILE A 1 243 ? 5.953 35.25 2.449 1 92.88 243 ILE A O 1
ATOM 1965 N N . HIS A 1 244 ? 7.598 36.719 2.791 1 92 244 HIS A N 1
ATOM 1966 C CA . HIS A 1 244 ? 7.484 37.25 1.442 1 92 244 HIS A CA 1
ATOM 1967 C C . HIS A 1 244 ? 7.859 36.219 0.396 1 92 244 HIS A C 1
ATOM 1969 O O . HIS A 1 244 ? 7.168 36.062 -0.616 1 92 244 HIS A O 1
ATOM 1975 N N . ASN A 1 245 ? 8.875 35.469 0.677 1 88.31 245 ASN A N 1
ATOM 1976 C CA . ASN A 1 245 ? 9.328 34.438 -0.241 1 88.31 245 ASN A CA 1
ATOM 1977 C C . ASN A 1 245 ? 8.281 33.312 -0.389 1 88.31 245 ASN A C 1
ATOM 1979 O O . ASN A 1 245 ? 8.211 32.688 -1.434 1 88.31 245 ASN A O 1
ATOM 1983 N N . ALA A 1 246 ? 7.527 33.125 0.637 1 88.38 246 ALA A N 1
ATOM 1984 C CA . ALA A 1 246 ? 6.473 32.125 0.604 1 88.38 246 ALA A CA 1
ATOM 1985 C C . ALA A 1 246 ? 5.223 32.656 -0.089 1 88.38 246 ALA A C 1
ATOM 1987 O O . ALA A 1 246 ? 4.207 31.969 -0.168 1 88.38 246 ALA A O 1
ATOM 1988 N N . LYS A 1 247 ? 5.277 33.938 -0.506 1 88.88 247 LYS A N 1
ATOM 1989 C CA . LYS A 1 247 ? 4.184 34.625 -1.21 1 88.88 247 LYS A CA 1
ATOM 1990 C C . LYS A 1 247 ? 2.939 34.719 -0.33 1 88.88 247 LYS A C 1
ATOM 1992 O O . LYS A 1 247 ? 1.818 34.531 -0.807 1 88.88 247 LYS A O 1
ATOM 1997 N N . LEU A 1 248 ? 3.207 34.906 0.974 1 91.56 248 LEU A N 1
ATOM 1998 C CA . LEU A 1 248 ? 2.113 35.094 1.925 1 91.56 248 LEU A CA 1
ATOM 1999 C C . LEU A 1 248 ? 1.849 36.562 2.205 1 91.56 248 LEU A C 1
ATOM 2001 O O . LEU A 1 248 ? 2.785 37.344 2.314 1 91.56 248 LEU A O 1
ATOM 2005 N N . TYR A 1 249 ? 0.581 36.812 2.162 1 90.56 249 TYR A N 1
ATOM 2006 C CA . TYR A 1 249 ? 0.154 38.156 2.574 1 90.56 249 TYR A CA 1
ATOM 2007 C C . TYR A 1 249 ? -0.494 38.125 3.953 1 90.56 249 TYR A C 1
ATOM 2009 O O . TYR A 1 249 ? -1.658 37.75 4.09 1 90.56 249 TYR A O 1
ATOM 2017 N N . ALA A 1 250 ? 0.233 38.562 4.906 1 93.75 250 ALA A N 1
ATOM 2018 C CA . ALA A 1 250 ? -0.277 38.562 6.277 1 93.75 250 ALA A CA 1
ATOM 2019 C C . ALA A 1 250 ? -0.876 39.938 6.629 1 93.75 250 ALA A C 1
ATOM 2021 O O . ALA A 1 250 ? -0.298 40.969 6.309 1 93.75 250 ALA A O 1
ATOM 2022 N N . ASP A 1 251 ? -1.979 39.969 7.238 1 93.69 251 ASP A N 1
ATOM 2023 C CA . ASP A 1 251 ? -2.615 41.219 7.703 1 93.69 251 ASP A CA 1
ATOM 2024 C C . ASP A 1 251 ? -1.843 41.812 8.867 1 93.69 251 ASP A C 1
ATOM 2026 O O . ASP A 1 251 ? -1.821 43.062 9.031 1 93.69 251 ASP A O 1
ATOM 2030 N N . SER A 1 252 ? -1.267 40.969 9.633 1 94.94 252 SER A N 1
ATOM 2031 C CA . SER A 1 252 ? -0.436 41.406 10.742 1 94.94 252 SER A CA 1
ATOM 2032 C C . SER A 1 252 ? 0.665 40.406 11.055 1 94.94 252 SER A C 1
ATOM 2034 O O . SER A 1 252 ? 0.468 39.219 10.906 1 94.94 252 SER A O 1
ATOM 2036 N N . ILE A 1 253 ? 1.789 40.969 11.383 1 94.94 253 ILE A N 1
ATOM 2037 C CA . ILE A 1 253 ? 2.918 40.156 11.828 1 94.94 253 ILE A CA 1
ATOM 2038 C C . ILE A 1 253 ? 3.379 40.625 13.211 1 94.94 253 ILE A C 1
ATOM 2040 O O . ILE A 1 253 ? 3.783 41.781 13.375 1 94.94 253 ILE A O 1
ATOM 2044 N N . ASP A 1 254 ? 3.211 39.75 14.18 1 94.5 254 ASP A N 1
ATOM 2045 C CA . ASP A 1 254 ? 3.645 40.031 15.539 1 94.5 254 ASP A CA 1
ATOM 2046 C C . ASP A 1 254 ? 4.84 39.188 15.938 1 94.5 254 ASP A C 1
ATOM 2048 O O . ASP A 1 254 ? 4.84 37.969 15.719 1 94.5 254 ASP A O 1
ATOM 2052 N N . PHE A 1 255 ? 5.801 39.875 16.453 1 92.12 255 PHE A N 1
ATOM 2053 C CA . PHE A 1 255 ? 6.996 39.188 16.922 1 92.12 255 PHE A CA 1
ATOM 2054 C C . PHE A 1 255 ? 6.965 39 18.422 1 92.12 255 PHE A C 1
ATOM 2056 O O . PHE A 1 255 ? 6.727 39.969 19.172 1 92.12 255 PHE A O 1
ATOM 2063 N N . LYS A 1 256 ? 7.016 37.719 18.781 1 87.44 256 LYS A N 1
ATOM 2064 C CA . LYS A 1 256 ? 7.031 37.438 20.219 1 87.44 256 LYS A CA 1
ATOM 2065 C C . LYS A 1 256 ? 8.328 36.719 20.609 1 87.44 256 LYS A C 1
ATOM 2067 O O . LYS A 1 256 ? 8.766 35.781 19.938 1 87.44 256 LYS A O 1
ATOM 2072 N N . ALA A 1 257 ? 8.922 37.281 21.641 1 83.06 257 ALA A N 1
ATOM 2073 C CA . ALA A 1 257 ? 10.156 36.688 22.156 1 83.06 257 ALA A CA 1
ATOM 2074 C C . ALA A 1 257 ? 9.844 35.531 23.141 1 83.06 257 ALA A C 1
ATOM 2076 O O . ALA A 1 257 ? 8.961 35.688 23.984 1 83.06 257 ALA A O 1
ATOM 2077 N N . MET A 1 258 ? 10.406 34.438 22.859 1 76.44 258 MET A N 1
ATOM 2078 C CA . MET A 1 258 ? 10.258 33.312 23.781 1 76.44 258 MET A CA 1
ATOM 2079 C C . MET A 1 258 ? 11.602 32.906 24.375 1 76.44 258 MET A C 1
ATOM 2081 O O . MET A 1 258 ? 12.625 32.938 23.672 1 76.44 258 MET A O 1
ATOM 2085 N N . PRO A 1 259 ? 11.523 32.625 25.75 1 67.94 259 PRO A N 1
ATOM 2086 C CA . PRO A 1 259 ? 12.781 32.125 26.312 1 67.94 259 PRO A CA 1
ATOM 2087 C C . PRO A 1 259 ? 13.281 30.859 25.609 1 67.94 259 PRO A C 1
ATOM 2089 O O . PRO A 1 259 ? 12.469 30.062 25.141 1 67.94 259 PRO A O 1
ATOM 2092 N N . ILE A 1 260 ? 14.523 30.719 25.5 1 56.75 260 ILE A N 1
ATOM 2093 C CA . ILE A 1 260 ? 15.195 29.641 24.797 1 56.75 260 ILE A CA 1
ATOM 2094 C C . ILE A 1 260 ? 14.672 28.281 25.281 1 56.75 260 ILE A C 1
ATOM 2096 O O . ILE A 1 260 ? 14.438 27.375 24.484 1 56.75 260 ILE A O 1
ATOM 2100 N N . ASP A 1 261 ? 14.547 28.203 26.531 1 54.84 261 ASP A N 1
ATOM 2101 C CA . ASP A 1 261 ? 14.172 26.938 27.156 1 54.84 261 ASP A CA 1
ATOM 2102 C C . ASP A 1 261 ? 12.773 26.5 26.734 1 54.84 261 ASP A C 1
ATOM 2104 O O . ASP A 1 261 ? 12.516 25.312 26.547 1 54.84 261 ASP A O 1
ATOM 2108 N N . ASP A 1 262 ? 11.961 27.422 26.562 1 57.97 262 ASP A N 1
ATOM 2109 C CA . ASP A 1 262 ? 10.586 27.109 26.203 1 57.97 262 ASP A CA 1
ATOM 2110 C C . ASP A 1 262 ? 10.484 26.609 24.766 1 57.97 262 ASP A C 1
ATOM 2112 O O . ASP A 1 262 ? 9.734 25.672 24.469 1 57.97 262 ASP A O 1
ATOM 2116 N N . LEU A 1 263 ? 11.273 27.188 23.969 1 57.69 263 LEU A N 1
ATOM 2117 C CA . LEU A 1 263 ? 11.234 26.812 22.562 1 57.69 263 LEU A CA 1
ATOM 2118 C C . LEU A 1 263 ? 11.875 25.453 22.344 1 57.69 263 LEU A C 1
ATOM 2120 O O . LEU A 1 263 ? 11.398 24.672 21.516 1 57.69 263 LEU A O 1
ATOM 2124 N N . CYS A 1 264 ? 13.031 25.266 23.109 1 51.66 264 CYS A N 1
ATOM 2125 C CA . CYS A 1 264 ? 13.727 24 22.984 1 51.66 264 CYS A CA 1
ATOM 2126 C C . CYS A 1 264 ? 12.844 22.844 23.438 1 51.66 264 CYS A C 1
ATOM 2128 O O . CYS A 1 264 ? 12.969 21.719 22.938 1 51.66 264 CYS A O 1
ATOM 2130 N N . ALA A 1 265 ? 12.133 23.141 24.422 1 50.22 265 ALA A N 1
ATOM 2131 C CA . ALA A 1 265 ? 11.227 22.094 24.875 1 50.22 265 ALA A CA 1
ATOM 2132 C C . ALA A 1 265 ? 10.344 21.609 23.734 1 50.22 265 ALA A C 1
ATOM 2134 O O . ALA A 1 265 ? 9.906 20.453 23.719 1 50.22 265 ALA A O 1
ATOM 2135 N N . TYR A 1 266 ? 10.133 22.594 22.891 1 50.31 266 TYR A N 1
ATOM 2136 C CA . TYR A 1 266 ? 9.367 22.172 21.719 1 50.31 266 TYR A CA 1
ATOM 2137 C C . TYR A 1 266 ? 10.289 21.609 20.641 1 50.31 266 TYR A C 1
ATOM 2139 O O . TYR A 1 266 ? 9.883 20.734 19.875 1 50.31 266 TYR A O 1
ATOM 2147 N N . GLY A 1 267 ? 11.594 22.344 20.609 1 43.12 267 GLY A N 1
ATOM 2148 C CA . GLY A 1 267 ? 12.57 21.953 19.609 1 43.12 267 GLY A CA 1
ATOM 2149 C C . GLY A 1 267 ? 13.617 21 20.125 1 43.12 267 GLY A C 1
ATOM 2150 O O . GLY A 1 267 ? 13.422 20.344 21.156 1 43.12 267 GLY A O 1
ATOM 2151 N N . SER A 1 268 ? 15.188 21.156 19.719 1 37.41 268 SER A N 1
ATOM 2152 C CA . SER A 1 268 ? 16.438 20.438 19.953 1 37.41 268 SER A CA 1
ATOM 2153 C C . SER A 1 268 ? 16.953 20.672 21.359 1 37.41 268 SER A C 1
ATOM 2155 O O . SER A 1 268 ? 17.234 21.812 21.75 1 37.41 268 SER A O 1
ATOM 2157 N N . ALA A 1 269 ? 16.688 19.984 22.422 1 34.44 269 ALA A N 1
ATOM 2158 C CA . ALA A 1 269 ? 17.453 20.141 23.656 1 34.44 269 ALA A CA 1
ATOM 2159 C C . ALA A 1 269 ? 18.953 19.969 23.391 1 34.44 269 ALA A C 1
ATOM 2161 O O . ALA A 1 269 ? 19.391 18.938 22.891 1 34.44 269 ALA A O 1
ATOM 2162 N N . GLU A 1 270 ? 19.844 20.875 23.234 1 33.38 270 GLU A N 1
ATOM 2163 C CA . GLU A 1 270 ? 21.281 20.656 23.422 1 33.38 270 GLU A CA 1
ATOM 2164 C C . GLU A 1 270 ? 21.547 19.812 24.672 1 33.38 270 GLU A C 1
ATOM 2166 O O . GLU A 1 270 ? 20.969 20.062 25.719 1 33.38 270 GLU A O 1
ATOM 2171 N N . PRO A 1 271 ? 22.188 18.547 24.531 1 31.61 271 PRO A N 1
ATOM 2172 C CA . PRO A 1 271 ? 22.625 17.844 25.734 1 31.61 271 PRO A CA 1
ATOM 2173 C C . PRO A 1 271 ? 23.281 18.781 26.75 1 31.61 271 PRO A C 1
ATOM 2175 O O . PRO A 1 271 ? 24.188 19.547 26.391 1 31.61 271 PRO A O 1
ATOM 2178 N N . LYS A 1 272 ? 22.656 19.109 27.781 1 32.19 272 LYS A N 1
ATOM 2179 C CA . LYS A 1 272 ? 23.484 19.609 28.875 1 32.19 272 LYS A CA 1
ATOM 2180 C C . LYS A 1 272 ? 24.719 18.734 29.078 1 32.19 272 LYS A C 1
ATOM 2182 O O . LYS A 1 272 ? 24.625 17.5 29.016 1 32.19 272 LYS A O 1
ATOM 2187 N N . SER A 1 273 ? 26 19.125 28.969 1 29.47 273 SER A N 1
ATOM 2188 C CA . SER A 1 273 ? 27.219 18.516 29.5 1 29.47 273 SER A CA 1
ATOM 2189 C C . SER A 1 273 ? 27 18 30.906 1 29.47 273 SER A C 1
ATOM 2191 O O . SER A 1 273 ? 26.766 18.781 31.828 1 29.47 273 SER A O 1
ATOM 2193 N N . ALA A 1 274 ? 26.406 16.812 31.109 1 30.75 274 ALA A N 1
ATOM 2194 C CA . ALA A 1 274 ? 26.422 16.031 32.344 1 30.75 274 ALA A CA 1
ATOM 2195 C C . ALA A 1 274 ? 27.812 16.031 32.969 1 30.75 274 ALA A C 1
ATOM 2197 O O . ALA A 1 274 ? 28.156 15.125 33.75 1 30.75 274 ALA A O 1
ATOM 2198 N N . ASN A 1 275 ? 28.766 16.844 32.75 1 27.98 275 ASN A N 1
ATOM 2199 C CA . ASN A 1 275 ? 29.969 16.562 33.5 1 27.98 275 ASN A CA 1
ATOM 2200 C C . ASN A 1 275 ? 29.688 16.375 34.969 1 27.98 275 ASN A C 1
ATOM 2202 O O . ASN A 1 275 ? 30.5 15.828 35.719 1 27.98 275 ASN A O 1
ATOM 2206 N N . ARG A 1 276 ? 29 17.281 35.75 1 25.12 276 ARG A N 1
ATOM 2207 C CA . ARG A 1 276 ? 29.5 17.359 37.125 1 25.12 276 ARG A CA 1
ATOM 2208 C C . ARG A 1 276 ? 28.891 16.25 37.969 1 25.12 276 ARG A C 1
ATOM 2210 O O . ARG A 1 276 ? 29.297 16.062 39.125 1 25.12 276 ARG A O 1
ATOM 2217 N N . SER A 1 277 ? 27.562 15.75 37.812 1 26.64 277 SER A N 1
ATOM 2218 C CA . SER A 1 277 ? 27.172 15.023 39 1 26.64 277 SER A CA 1
ATOM 2219 C C . SER A 1 277 ? 27.625 13.57 38.938 1 26.64 277 SER A C 1
ATOM 2221 O O . SER A 1 277 ? 27.016 12.75 38.25 1 26.64 277 SER A O 1
ATOM 2223 N N . SER A 1 278 ? 28.875 13.094 38.875 1 26.83 278 SER A N 1
ATOM 2224 C CA . SER A 1 278 ? 29.531 11.789 38.969 1 26.83 278 SER A CA 1
ATOM 2225 C C . SER A 1 278 ? 28.969 10.969 40.125 1 26.83 278 SER A C 1
ATOM 2227 O O . SER A 1 278 ? 29.359 9.82 40.344 1 26.83 278 SER A O 1
ATOM 2229 N N . ALA A 1 279 ? 28.578 11.562 41.312 1 25.75 279 ALA A N 1
ATOM 2230 C CA . ALA A 1 279 ? 28.812 10.758 42.5 1 25.75 279 ALA A CA 1
ATOM 2231 C C . ALA A 1 279 ? 27.875 9.539 42.531 1 25.75 279 ALA A C 1
ATOM 2233 O O . ALA A 1 279 ? 28.281 8.453 42.938 1 25.75 279 ALA A O 1
ATOM 2234 N N . ALA A 1 280 ? 26.547 9.68 42.719 1 26.42 280 ALA A N 1
ATOM 2235 C CA . ALA A 1 280 ? 25.828 8.719 43.562 1 26.42 280 ALA A CA 1
ATOM 2236 C C . ALA A 1 280 ? 25.406 7.492 42.75 1 26.42 280 ALA A C 1
ATOM 2238 O O . ALA A 1 280 ? 24.406 7.523 42.031 1 26.42 280 ALA A O 1
ATOM 2239 N N . SER A 1 281 ? 26.25 6.633 42.094 1 26.41 281 SER A N 1
ATOM 2240 C CA . SER A 1 281 ? 26.047 5.465 41.25 1 26.41 281 SER A CA 1
ATOM 2241 C C . SER A 1 281 ? 25.312 4.355 41.969 1 26.41 281 SER A C 1
ATOM 2243 O O . SER A 1 281 ? 25.156 3.248 41.469 1 26.41 281 SER A O 1
ATOM 2245 N N . HIS A 1 282 ? 25.328 4.43 43.344 1 24.62 282 HIS A N 1
ATOM 2246 C CA . HIS A 1 282 ? 25.344 3.07 43.875 1 24.62 282 HIS A CA 1
ATOM 2247 C C . HIS A 1 282 ? 24.109 2.289 43.406 1 24.62 282 HIS A C 1
ATOM 2249 O O . HIS A 1 282 ? 24.234 1.197 42.844 1 24.62 282 HIS A O 1
ATOM 2255 N N . SER A 1 283 ? 23.141 1.989 44.5 1 24.83 283 SER A N 1
ATOM 2256 C CA . SER A 1 283 ? 22.547 0.734 44.938 1 24.83 283 SER A CA 1
ATOM 2257 C C . SER A 1 283 ? 21.25 0.451 44.188 1 24.83 283 SER A C 1
ATOM 2259 O O . SER A 1 283 ? 20.5 -0.448 44.562 1 24.83 283 SER A O 1
ATOM 2261 N N . LEU A 1 284 ? 20.656 1.28 43.375 1 21.83 284 LEU A N 1
ATOM 2262 C CA . LEU A 1 284 ? 19.219 1.154 43.219 1 21.83 284 LEU A CA 1
ATOM 2263 C C . LEU A 1 284 ? 18.859 -0.127 42.5 1 21.83 284 LEU A C 1
ATOM 2265 O O . LEU A 1 284 ? 19.109 -0.244 41.281 1 21.83 284 LEU A O 1
ATOM 2269 N N . ARG A 1 285 ? 18.859 -1.343 43.094 1 23.61 285 ARG A N 1
ATOM 2270 C CA . ARG A 1 285 ? 18.453 -2.709 42.781 1 23.61 285 ARG A CA 1
ATOM 2271 C C . ARG A 1 285 ? 17.141 -2.727 42.031 1 23.61 285 ARG A C 1
ATOM 2273 O O . ARG A 1 285 ? 17.062 -3.33 40.938 1 23.61 285 ARG A O 1
ATOM 2280 N N . SER A 1 286 ? 16.047 -3.312 42.688 1 23.36 286 SER A N 1
ATOM 2281 C CA . SER A 1 286 ? 15.109 -4.379 42.375 1 23.36 286 SER A CA 1
ATOM 2282 C C . SER A 1 286 ? 13.93 -3.85 41.562 1 23.36 286 SER A C 1
ATOM 2284 O O . SER A 1 286 ? 13.438 -4.527 40.656 1 23.36 286 SER A O 1
ATOM 2286 N N . GLU A 1 287 ? 13.047 -3.041 42.219 1 25.05 287 GLU A N 1
ATOM 2287 C CA . GLU A 1 287 ? 11.594 -3.113 42.094 1 25.05 287 GLU A CA 1
ATOM 2288 C C . GLU A 1 287 ? 11.141 -2.539 40.75 1 25.05 287 GLU A C 1
ATOM 2290 O O . GLU A 1 287 ? 11.641 -1.508 40.312 1 25.05 287 GLU A O 1
ATOM 2295 N N . ARG A 1 288 ? 10.555 -3.455 39.812 1 28.67 288 ARG A N 1
ATOM 2296 C CA . ARG A 1 288 ? 9.789 -3.26 38.562 1 28.67 288 ARG A CA 1
ATOM 2297 C C . ARG A 1 288 ? 8.961 -1.984 38.625 1 28.67 288 ARG A C 1
ATOM 2299 O O . ARG A 1 288 ? 7.746 -2.039 38.875 1 28.67 288 ARG A O 1
ATOM 2306 N N . SER A 1 289 ? 9.43 -1.031 39.531 1 24.7 289 SER A N 1
ATOM 2307 C CA . SER A 1 289 ? 8.586 0.123 39.812 1 24.7 289 SER A CA 1
ATOM 2308 C C . SER A 1 289 ? 8.18 0.856 38.531 1 24.7 289 SER A C 1
ATOM 2310 O O . SER A 1 289 ? 8.969 0.973 37.625 1 24.7 289 SER A O 1
ATOM 2312 N N . HIS A 1 290 ? 6.844 0.921 38.312 1 28.11 290 HIS A N 1
ATOM 2313 C CA . HIS A 1 290 ? 6.035 1.756 37.406 1 28.11 290 HIS A CA 1
ATOM 2314 C C . HIS A 1 290 ? 6.641 3.146 37.281 1 28.11 290 HIS A C 1
ATOM 2316 O O . HIS A 1 290 ? 6.566 3.965 38.188 1 28.11 290 HIS A O 1
ATOM 2322 N N . THR A 1 291 ? 7.859 3.119 36.844 1 30.2 291 THR A N 1
ATOM 2323 C CA . THR A 1 291 ? 8.586 4.383 36.719 1 30.2 291 THR A CA 1
ATOM 2324 C C . THR A 1 291 ? 7.652 5.496 36.25 1 30.2 291 THR A C 1
ATOM 2326 O O . THR A 1 291 ? 7.031 5.387 35.188 1 30.2 291 THR A O 1
ATOM 2329 N N . SER A 1 292 ? 7.09 6.164 37.188 1 28.59 292 SER A N 1
ATOM 2330 C CA . SER A 1 292 ? 6.398 7.438 37.062 1 28.59 292 SER A CA 1
ATOM 2331 C C . SER A 1 292 ? 7.051 8.289 35.969 1 28.59 292 SER A C 1
ATOM 2333 O O . SER A 1 292 ? 8.273 8.344 35.875 1 28.59 292 SER A O 1
ATOM 2335 N N . ILE A 1 293 ? 6.418 8.242 34.844 1 32.69 293 ILE A N 1
ATOM 2336 C CA . ILE A 1 293 ? 6.781 9.211 33.812 1 32.69 293 ILE A CA 1
ATOM 2337 C C . ILE A 1 293 ? 7.363 10.461 34.469 1 32.69 293 ILE A C 1
ATOM 2339 O O . ILE A 1 293 ? 6.711 11.102 35.281 1 32.69 293 ILE A O 1
ATOM 2343 N N . PRO A 1 294 ? 8.641 10.461 34.844 1 32.22 294 PRO A N 1
ATOM 2344 C CA . PRO A 1 294 ? 9.117 11.711 35.438 1 32.22 294 PRO A CA 1
ATOM 2345 C C . PRO A 1 294 ? 8.359 12.938 34.938 1 32.22 294 PRO A C 1
ATOM 2347 O O . PRO A 1 294 ? 7.93 12.969 33.781 1 32.22 294 PRO A O 1
ATOM 2350 N N . LEU A 1 295 ? 7.625 13.609 35.844 1 31.17 295 LEU A N 1
ATOM 2351 C CA . LEU A 1 295 ? 7.082 14.945 35.688 1 31.17 295 LEU A CA 1
ATOM 2352 C C . LEU A 1 295 ? 8.07 15.844 34.938 1 31.17 295 LEU A C 1
ATOM 2354 O O . LEU A 1 295 ? 9.07 16.281 35.5 1 31.17 295 LEU A O 1
ATOM 2358 N N . ILE A 1 296 ? 8.664 15.344 33.938 1 33.84 296 ILE A N 1
ATOM 2359 C CA . ILE A 1 296 ? 9.391 16.359 33.188 1 33.84 296 ILE A CA 1
ATOM 2360 C C . ILE A 1 296 ? 8.852 17.734 33.5 1 33.84 296 ILE A C 1
ATOM 2362 O O . ILE A 1 296 ? 7.637 17.953 33.531 1 33.84 296 ILE A O 1
ATOM 2366 N N . ASP A 1 297 ? 9.516 18.547 34.281 1 32.5 297 ASP A N 1
ATOM 2367 C CA . ASP A 1 297 ? 9.297 19.969 34.531 1 32.5 297 ASP A CA 1
ATOM 2368 C C . ASP A 1 297 ? 8.617 20.625 33.312 1 32.5 297 ASP A C 1
ATOM 2370 O O . ASP A 1 297 ? 9.25 20.844 32.281 1 32.5 297 ASP A O 1
ATOM 2374 N N . THR A 1 298 ? 7.594 20.281 32.812 1 38.53 298 THR A N 1
ATOM 2375 C CA . THR A 1 298 ? 6.395 20.672 32.094 1 38.53 298 THR A CA 1
ATOM 2376 C C . THR A 1 298 ? 6.23 22.188 32.094 1 38.53 298 THR A C 1
ATOM 2378 O O . THR A 1 298 ? 5.105 22.703 32.156 1 38.53 298 THR A O 1
ATOM 2381 N N . THR A 1 299 ? 7.191 22.766 32.531 1 34.72 299 THR A N 1
ATOM 2382 C CA . THR A 1 299 ? 7.137 24.219 32.625 1 34.72 299 THR A CA 1
ATOM 2383 C C . THR A 1 299 ? 6.844 24.812 31.234 1 34.72 299 THR A C 1
ATOM 2385 O O . THR A 1 299 ? 6.934 26.031 31.062 1 34.72 299 THR A O 1
ATOM 2388 N N . ILE A 1 300 ? 7.25 24.141 30.328 1 41.59 300 ILE A N 1
ATOM 2389 C CA . ILE A 1 300 ? 7.129 24.688 28.984 1 41.59 300 ILE A CA 1
ATOM 2390 C C . ILE A 1 300 ? 5.812 25.453 28.859 1 41.59 300 ILE A C 1
ATOM 2392 O O . ILE A 1 300 ? 5.75 26.484 28.188 1 41.59 300 ILE A O 1
ATOM 2396 N N . SER A 1 301 ? 4.586 24.734 29.031 1 48 301 SER A N 1
ATOM 2397 C CA . SER A 1 301 ? 3.281 24.984 28.438 1 48 301 SER A CA 1
ATOM 2398 C C . SER A 1 301 ? 2.697 26.312 28.922 1 48 301 SER A C 1
ATOM 2400 O O . SER A 1 301 ? 1.699 26.781 28.375 1 48 301 SER A O 1
ATOM 2402 N N . PRO A 1 302 ? 2.717 26.375 30.109 1 55.38 302 PRO A N 1
ATOM 2403 C CA . PRO A 1 302 ? 1.632 27.266 30.531 1 55.38 302 PRO A CA 1
ATOM 2404 C C . PRO A 1 302 ? 1.725 28.656 29.891 1 55.38 302 PRO A C 1
ATOM 2406 O O . PRO A 1 302 ? 0.698 29.266 29.609 1 55.38 302 PRO A O 1
ATOM 2409 N N . THR A 1 303 ? 3.035 28.828 29.312 1 69.44 303 THR A N 1
ATOM 2410 C CA . THR A 1 303 ? 3.193 30.203 28.844 1 69.44 303 THR A CA 1
ATOM 2411 C C . THR A 1 303 ? 2.76 30.344 27.391 1 69.44 303 THR A C 1
ATOM 2413 O O . THR A 1 303 ? 2.059 31.281 27.031 1 69.44 303 THR A O 1
ATOM 2416 N N . LEU A 1 304 ? 3.143 29.328 26.547 1 76 304 LEU A N 1
ATOM 2417 C CA . LEU A 1 304 ? 2.762 29.453 25.141 1 76 304 LEU A CA 1
ATOM 2418 C C . LEU A 1 304 ? 1.249 29.344 24.969 1 76 304 LEU A C 1
ATOM 2420 O O . LEU A 1 304 ? 0.643 30.125 24.234 1 76 304 LEU A O 1
ATOM 2424 N N . ASN A 1 305 ? 0.816 28.406 25.641 1 78.31 305 ASN A N 1
ATOM 2425 C CA . ASN A 1 305 ? -0.633 28.25 25.578 1 78.31 305 ASN A CA 1
ATOM 2426 C C . ASN A 1 305 ? -1.354 29.516 26.031 1 78.31 305 ASN A C 1
ATOM 2428 O O . ASN A 1 305 ? -2.33 29.938 25.406 1 78.31 305 ASN A O 1
ATOM 2432 N N . ASN A 1 306 ? -0.779 30 27.062 1 80.38 306 ASN A N 1
ATOM 2433 C CA . ASN A 1 306 ? -1.389 31.219 27.578 1 80.38 306 ASN A CA 1
ATOM 2434 C C . ASN A 1 306 ? -1.311 32.344 26.562 1 80.38 306 ASN A C 1
ATOM 2436 O O . ASN A 1 306 ? -2.287 33.062 26.359 1 80.38 306 ASN A O 1
ATOM 2440 N N . ILE A 1 307 ? -0.22 32.406 25.953 1 84.69 307 ILE A N 1
ATOM 2441 C CA . ILE A 1 307 ? -0.041 33.469 24.969 1 84.69 307 ILE A CA 1
ATOM 2442 C C . ILE A 1 307 ? -0.977 33.219 23.797 1 84.69 307 ILE A C 1
ATOM 2444 O O . ILE A 1 307 ? -1.569 34.188 23.266 1 84.69 307 ILE A O 1
ATOM 2448 N N . ILE A 1 308 ? -1.125 32.062 23.422 1 87.25 308 ILE A N 1
ATOM 2449 C CA . ILE A 1 308 ? -2 31.734 22.297 1 87.25 308 ILE A CA 1
ATOM 2450 C C . ILE A 1 308 ? -3.451 32 22.672 1 87.25 308 ILE A C 1
ATOM 2452 O O . ILE A 1 308 ? -4.188 32.625 21.906 1 87.25 308 ILE A O 1
ATOM 2456 N N . ARG A 1 309 ? -3.785 31.609 23.844 1 87.25 309 ARG A N 1
ATOM 2457 C CA . ARG A 1 309 ? -5.16 31.781 24.297 1 87.25 309 ARG A CA 1
ATOM 2458 C C . ARG A 1 309 ? -5.531 33.25 24.375 1 87.25 309 ARG A C 1
ATOM 2460 O O . ARG A 1 309 ? -6.637 33.656 24 1 87.25 309 ARG A O 1
ATOM 2467 N N . VAL A 1 310 ? -4.633 33.969 24.828 1 87.06 310 VAL A N 1
ATOM 2468 C CA . VAL A 1 310 ? -4.891 35.406 25.031 1 87.06 310 VAL A CA 1
ATOM 2469 C C . VAL A 1 310 ? -4.992 36.094 23.672 1 87.06 310 VAL A C 1
ATOM 2471 O O . VAL A 1 310 ? -5.852 36.969 23.469 1 87.06 310 VAL A O 1
ATOM 2474 N N . ASN A 1 311 ? -4.172 35.75 22.766 1 90.06 311 ASN A N 1
ATOM 2475 C CA . ASN A 1 311 ? -4.078 36.469 21.5 1 90.06 311 ASN A CA 1
ATOM 2476 C C . ASN A 1 311 ? -4.992 35.875 20.438 1 90.06 311 ASN A C 1
ATOM 2478 O O . ASN A 1 311 ? -5.387 36.562 19.5 1 90.06 311 ASN A O 1
ATOM 2482 N N . SER A 1 312 ? -5.344 34.562 20.547 1 89.62 312 SER A N 1
ATOM 2483 C CA . SER A 1 312 ? -6.062 33.906 19.469 1 89.62 312 SER A CA 1
ATOM 2484 C C . SER A 1 312 ? -7.363 33.281 19.969 1 89.62 312 SER A C 1
ATOM 2486 O O . SER A 1 312 ? -7.852 32.312 19.406 1 89.62 312 SER A O 1
ATOM 2488 N N . ALA A 1 313 ? -7.922 33.781 21.016 1 82.12 313 ALA A N 1
ATOM 2489 C CA . ALA A 1 313 ? -9.156 33.25 21.594 1 82.12 313 ALA A CA 1
ATOM 2490 C C . ALA A 1 313 ? -10.305 33.312 20.594 1 82.12 313 ALA A C 1
ATOM 2492 O O . ALA A 1 313 ? -11.164 32.438 20.578 1 82.12 313 ALA A O 1
ATOM 2493 N N . ASN A 1 314 ? -10.266 34.312 19.75 1 82.94 314 ASN A N 1
ATOM 2494 C CA . ASN A 1 314 ? -11.375 34.5 18.828 1 82.94 314 ASN A CA 1
ATOM 2495 C C . ASN A 1 314 ? -11 34.062 17.406 1 82.94 314 ASN A C 1
ATOM 2497 O O . ASN A 1 314 ? -11.719 34.375 16.453 1 82.94 314 ASN A O 1
ATOM 2501 N N . ALA A 1 315 ? -9.898 33.438 17.281 1 89.38 315 ALA A N 1
ATOM 2502 C CA . ALA A 1 315 ? -9.484 33 15.953 1 89.38 315 ALA A CA 1
ATOM 2503 C C . ALA A 1 315 ? -10.336 31.844 15.453 1 89.38 315 ALA A C 1
ATOM 2505 O O . ALA A 1 315 ? -10.773 31 16.234 1 89.38 315 ALA A O 1
ATOM 2506 N N . ASP A 1 316 ? -10.648 31.828 14.203 1 89.31 316 ASP A N 1
ATOM 2507 C CA . ASP A 1 316 ? -11.438 30.766 13.602 1 89.31 316 ASP A CA 1
ATOM 2508 C C . ASP A 1 316 ? -10.578 29.516 13.359 1 89.31 316 ASP A C 1
ATOM 2510 O O . ASP A 1 316 ? -11.102 28.406 13.328 1 89.31 316 ASP A O 1
ATOM 2514 N N . LEU A 1 317 ? -9.312 29.734 13.125 1 92.06 317 LEU A N 1
ATOM 2515 C CA . LEU A 1 317 ? -8.367 28.641 12.93 1 92.06 317 LEU A CA 1
ATOM 2516 C C . LEU A 1 317 ? -6.992 29 13.484 1 92.06 317 LEU A C 1
ATOM 2518 O O . LEU A 1 317 ? -6.5 30.109 13.258 1 92.06 317 LEU A O 1
ATOM 2522 N N . ILE A 1 318 ? -6.48 28.109 14.25 1 93.12 318 ILE A N 1
ATOM 2523 C CA . ILE A 1 318 ? -5.141 28.297 14.797 1 93.12 318 ILE A CA 1
ATOM 2524 C C . ILE A 1 318 ? -4.184 27.281 14.195 1 93.12 318 ILE A C 1
ATOM 2526 O O . ILE A 1 318 ? -4.445 26.078 14.234 1 93.12 318 ILE A O 1
ATOM 2530 N N . LEU A 1 319 ? -3.125 27.719 13.609 1 93.56 319 LEU A N 1
ATOM 2531 C CA . LEU A 1 319 ? -2.076 26.875 13.039 1 93.56 319 LEU A CA 1
ATOM 2532 C C . LEU A 1 319 ? -0.795 26.984 13.867 1 93.56 319 LEU A C 1
ATOM 2534 O O . LEU A 1 319 ? -0.406 28.078 14.281 1 93.56 319 LEU A O 1
ATOM 2538 N N . VAL A 1 320 ? -0.214 25.828 14.109 1 89.69 320 VAL A N 1
ATOM 2539 C CA . VAL A 1 320 ? 1.025 25.828 14.875 1 89.69 320 VAL A CA 1
ATOM 2540 C C . VAL A 1 320 ? 2.023 24.859 14.25 1 89.69 320 VAL A C 1
ATOM 2542 O O . VAL A 1 320 ? 1.645 23.766 13.797 1 89.69 320 VAL A O 1
ATOM 2545 N N . ASN A 1 321 ? 3.275 25.234 14.125 1 86.5 321 ASN A N 1
ATOM 2546 C CA . ASN A 1 321 ? 4.301 24.281 13.711 1 86.5 321 ASN A CA 1
ATOM 2547 C C . ASN A 1 321 ? 4.969 23.609 14.906 1 86.5 321 ASN A C 1
ATOM 2549 O O . ASN A 1 321 ? 5.176 24.25 15.938 1 86.5 321 ASN A O 1
ATOM 2553 N N . LEU A 1 322 ? 5.102 22.297 14.789 1 76.12 322 LEU A N 1
ATOM 2554 C CA . LEU A 1 322 ? 5.758 21.516 15.836 1 76.12 322 LEU A CA 1
ATOM 2555 C C . LEU A 1 322 ? 7.164 21.109 15.406 1 76.12 322 LEU A C 1
ATOM 2557 O O . LEU A 1 322 ? 7.332 20.234 14.555 1 76.12 322 LEU A O 1
ATOM 2561 N N . PRO A 1 323 ? 8.148 21.812 16 1 62.44 323 PRO A N 1
ATOM 2562 C CA . PRO A 1 323 ? 9.516 21.453 15.609 1 62.44 323 PRO A CA 1
ATOM 2563 C C . PRO A 1 323 ? 9.914 20.062 16.094 1 62.44 323 PRO A C 1
ATOM 2565 O O . PRO A 1 323 ? 9.32 19.531 17.031 1 62.44 323 PRO A O 1
ATOM 2568 N N . ARG A 1 324 ? 10.484 19.172 15.281 1 58.69 324 ARG A N 1
ATOM 2569 C CA . ARG A 1 324 ? 10.961 17.875 15.75 1 58.69 324 ARG A CA 1
ATOM 2570 C C . ARG A 1 324 ? 12.156 18.031 16.688 1 58.69 324 ARG A C 1
ATOM 2572 O O . ARG A 1 324 ? 13.055 18.828 16.422 1 58.69 324 ARG A O 1
ATOM 2579 N N . ALA A 1 325 ? 11.914 17.719 17.938 1 52.09 325 ALA A N 1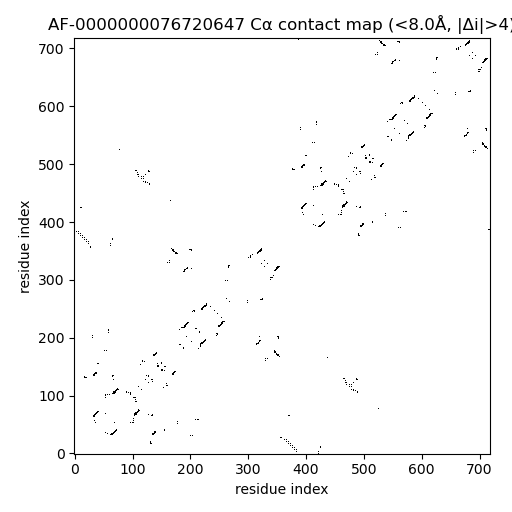
ATOM 2580 C CA . ALA A 1 325 ? 13.078 17.734 18.812 1 52.09 325 ALA A CA 1
ATOM 2581 C C . ALA A 1 325 ? 14.211 16.891 18.234 1 52.09 325 ALA A C 1
ATOM 2583 O O . ALA A 1 325 ? 13.969 15.883 17.562 1 52.09 325 ALA A O 1
ATOM 2584 N N . ARG A 1 326 ? 15.406 17.484 17.938 1 47.06 326 ARG A N 1
ATOM 2585 C CA . ARG A 1 326 ? 16.625 16.781 17.562 1 47.06 326 ARG A CA 1
ATOM 2586 C C . ARG A 1 326 ? 16.703 15.414 18.234 1 47.06 326 ARG A C 1
ATOM 2588 O O . ARG A 1 326 ? 17.281 14.477 17.672 1 47.06 326 ARG A O 1
ATOM 2595 N N . MET A 1 327 ? 16.219 15.461 19.531 1 46.03 327 MET A N 1
ATOM 2596 C CA . MET A 1 327 ? 16.344 14.188 20.234 1 46.03 327 MET A CA 1
ATOM 2597 C C . MET A 1 327 ? 15.039 13.391 20.141 1 46.03 327 MET A C 1
ATOM 2599 O O . MET A 1 327 ? 13.977 13.953 19.875 1 46.03 327 MET A O 1
ATOM 2603 N N . GLU A 1 328 ? 15.055 12.125 20.312 1 49.59 328 GLU A N 1
ATOM 2604 C CA . GLU A 1 328 ? 13.992 11.125 20.297 1 49.59 328 GLU A CA 1
ATOM 2605 C C . GLU A 1 328 ? 12.766 11.609 21.062 1 49.59 328 GLU A C 1
ATOM 2607 O O . GLU A 1 328 ? 12.734 11.594 22.297 1 49.59 328 GLU A O 1
ATOM 2612 N N . THR A 1 329 ? 12.086 12.648 20.609 1 55.09 329 THR A N 1
ATOM 2613 C CA . THR A 1 329 ? 10.852 12.953 21.328 1 55.09 329 THR A CA 1
ATOM 2614 C C . THR A 1 329 ? 9.875 11.789 21.234 1 55.09 329 THR A C 1
ATOM 2616 O O . THR A 1 329 ? 9.523 11.359 20.141 1 55.09 329 THR A O 1
ATOM 2619 N N . SER A 1 330 ? 9.727 11.148 22.391 1 64.56 330 SER A N 1
ATOM 2620 C CA . SER A 1 330 ? 8.75 10.062 22.5 1 64.56 330 SER A CA 1
ATOM 2621 C C . SER A 1 330 ? 7.363 10.523 22.062 1 64.56 330 SER A C 1
ATOM 2623 O O . SER A 1 330 ? 7.059 11.719 22.109 1 64.56 330 SER A O 1
ATOM 2625 N N . ALA A 1 331 ? 6.637 9.812 21.406 1 71.81 331 ALA A N 1
ATOM 2626 C CA . ALA A 1 331 ? 5.242 10.039 21.031 1 71.81 331 ALA A CA 1
ATOM 2627 C C . ALA A 1 331 ? 4.453 10.641 22.188 1 71.81 331 ALA A C 1
ATOM 2629 O O . ALA A 1 331 ? 3.592 11.5 21.984 1 71.81 331 ALA A O 1
ATOM 2630 N N . SER A 1 332 ? 4.832 10.273 23.297 1 70.81 332 SER A N 1
ATOM 2631 C CA . SER A 1 332 ? 4.121 10.734 24.484 1 70.81 332 SER A CA 1
ATOM 2632 C C . SER A 1 332 ? 4.402 12.203 24.75 1 70.81 332 SER A C 1
ATOM 2634 O O . SER A 1 332 ? 3.492 12.961 25.109 1 70.81 332 SER A O 1
ATOM 2636 N N . ARG A 1 333 ? 5.594 12.57 24.562 1 69.88 333 ARG A N 1
ATOM 2637 C CA . ARG A 1 333 ? 5.961 13.961 24.797 1 69.88 333 ARG A CA 1
ATOM 2638 C C . ARG A 1 333 ? 5.281 14.883 23.797 1 69.88 333 ARG A C 1
ATOM 2640 O O . ARG A 1 333 ? 4.824 15.969 24.141 1 69.88 333 ARG A O 1
ATOM 2647 N N . LEU A 1 334 ? 5.258 14.461 22.641 1 73.31 334 LEU A N 1
ATOM 2648 C CA . LEU A 1 334 ? 4.59 15.242 21.609 1 73.31 334 LEU A CA 1
ATOM 2649 C C . LEU A 1 334 ? 3.107 15.406 21.922 1 73.31 334 LEU A C 1
ATOM 2651 O O . LEU A 1 334 ? 2.547 16.484 21.75 1 73.31 334 LEU A O 1
ATOM 2655 N N . LEU A 1 335 ? 2.605 14.383 22.375 1 76.94 335 LEU A N 1
ATOM 2656 C CA . LEU A 1 335 ? 1.188 14.414 22.719 1 76.94 335 LEU A CA 1
ATOM 2657 C C . LEU A 1 335 ? 0.921 15.406 23.844 1 76.94 335 LEU A C 1
ATOM 2659 O O . LEU A 1 335 ? -0.033 16.188 23.797 1 76.94 335 LEU A O 1
ATOM 2663 N N . ILE A 1 336 ? 1.689 15.328 24.797 1 72 336 ILE A N 1
ATOM 2664 C CA . ILE A 1 336 ? 1.539 16.203 25.953 1 72 336 ILE A CA 1
ATOM 2665 C C . ILE A 1 336 ? 1.71 17.656 25.516 1 72 336 ILE A C 1
ATOM 2667 O O . ILE A 1 336 ? 0.936 18.531 25.922 1 72 336 ILE A O 1
ATOM 2671 N N . SER A 1 337 ? 2.67 17.859 24.719 1 71.81 337 SER A N 1
ATOM 2672 C CA . SER A 1 337 ? 2.9 19.203 24.219 1 71.81 337 SER A CA 1
ATOM 2673 C C . SER A 1 337 ? 1.691 19.719 23.453 1 71.81 337 SER A C 1
ATOM 2675 O O . SER A 1 337 ? 1.281 20.875 23.625 1 71.81 337 SER A O 1
ATOM 2677 N N . LEU A 1 338 ? 1.171 18.938 22.688 1 77.06 338 LEU A N 1
ATOM 2678 C CA . LEU A 1 338 ? 0.013 19.312 21.891 1 77.06 338 LEU A CA 1
ATOM 2679 C C . LEU A 1 338 ? -1.201 19.562 22.766 1 77.06 338 LEU A C 1
ATOM 2681 O O . LEU A 1 338 ? -1.961 20.516 22.531 1 77.06 338 LEU A O 1
ATOM 2685 N N . GLU A 1 339 ? -1.332 18.766 23.703 1 77.44 339 GLU A N 1
ATOM 2686 C CA . GLU A 1 339 ? -2.445 18.953 24.625 1 77.44 339 GLU A CA 1
ATOM 2687 C C . GLU A 1 339 ? -2.326 20.281 25.375 1 77.44 339 GLU A C 1
ATOM 2689 O O . GLU A 1 339 ? -3.322 20.969 25.578 1 77.44 339 GLU A O 1
ATOM 2694 N N . MET A 1 340 ? -1.178 20.5 25.703 1 74.44 340 MET A N 1
ATOM 2695 C CA . MET A 1 340 ? -0.939 21.734 26.453 1 74.44 340 MET A CA 1
ATOM 2696 C C . MET A 1 340 ? -1.183 22.953 25.594 1 74.44 340 MET A C 1
ATOM 2698 O O . MET A 1 340 ? -1.81 23.922 26.031 1 74.44 340 MET A O 1
ATOM 2702 N N . ILE A 1 341 ? -0.746 22.859 24.453 1 76.38 341 ILE A N 1
ATOM 2703 C CA . ILE A 1 341 ? -0.872 23.984 23.531 1 76.38 341 ILE A CA 1
ATOM 2704 C C . ILE A 1 341 ? -2.334 24.172 23.125 1 76.38 341 ILE A C 1
ATOM 2706 O O . ILE A 1 341 ? -2.818 25.297 23.016 1 76.38 341 ILE A O 1
ATOM 2710 N N . SER A 1 342 ? -2.951 23.094 22.969 1 80.06 342 SER A N 1
ATOM 2711 C CA . SER A 1 342 ? -4.281 23.125 22.375 1 80.06 342 SER A CA 1
ATOM 2712 C C . SER A 1 342 ? -5.363 23.266 23.438 1 80.06 342 SER A C 1
ATOM 2714 O O . SER A 1 342 ? -6.551 23.328 23.125 1 80.06 342 SER A O 1
ATOM 2716 N N . ASP A 1 343 ? -4.902 23.328 24.609 1 79.06 343 ASP A N 1
ATOM 2717 C CA . ASP A 1 343 ? -5.883 23.375 25.688 1 79.06 343 ASP A CA 1
ATOM 2718 C C . ASP A 1 343 ? -6.844 24.547 25.516 1 79.06 343 ASP A C 1
ATOM 2720 O O . ASP A 1 343 ? -6.414 25.688 25.297 1 79.06 343 ASP A O 1
ATOM 2724 N N . HIS A 1 344 ? -8.156 24.266 25.406 1 78.69 344 HIS A N 1
ATOM 2725 C CA . HIS A 1 344 ? -9.273 25.203 25.312 1 78.69 344 HIS A CA 1
ATOM 2726 C C . HIS A 1 344 ? -9.266 25.938 23.969 1 78.69 344 HIS A C 1
ATOM 2728 O O . HIS A 1 344 ? -9.766 27.062 23.859 1 78.69 344 HIS A O 1
ATOM 2734 N N . LEU A 1 345 ? -8.602 25.453 23.078 1 81.31 345 LEU A N 1
ATOM 2735 C CA . LEU A 1 345 ? -8.656 26 21.734 1 81.31 345 LEU A CA 1
ATOM 2736 C C . LEU A 1 345 ? -9.641 25.219 20.859 1 81.31 345 LEU A C 1
ATOM 2738 O O . LEU A 1 345 ? -9.672 23.984 20.906 1 81.31 345 LEU A O 1
ATOM 2742 N N . PRO A 1 346 ? -10.547 25.906 20.234 1 76.62 346 PRO A N 1
ATOM 2743 C CA . PRO A 1 346 ? -11.617 25.203 19.516 1 76.62 346 PRO A CA 1
ATOM 2744 C C . PRO A 1 346 ? -11.094 24.422 18.297 1 76.62 346 PRO A C 1
ATOM 2746 O O . PRO A 1 346 ? -11.461 23.266 18.109 1 76.62 346 PRO A O 1
ATOM 2749 N N . ARG A 1 347 ? -10.367 25.125 17.344 1 87.19 347 ARG A N 1
ATOM 2750 C CA . ARG A 1 347 ? -9.852 24.516 16.125 1 87.19 347 ARG A CA 1
ATOM 2751 C C . ARG A 1 347 ? -8.352 24.766 15.984 1 87.19 347 ARG A C 1
ATOM 2753 O O . ARG A 1 347 ? -7.906 25.906 16 1 87.19 347 ARG A O 1
ATOM 2760 N N . MET A 1 348 ? -7.672 23.703 15.875 1 90.88 348 MET A N 1
ATOM 2761 C CA . MET A 1 348 ? -6.223 23.859 15.758 1 90.88 348 MET A CA 1
ATOM 2762 C C . MET A 1 348 ? -5.633 22.797 14.828 1 90.88 348 MET A C 1
ATOM 2764 O O . MET A 1 348 ? -6.066 21.656 14.836 1 90.88 348 MET A O 1
ATOM 2768 N N . ILE A 1 349 ? -4.695 23.172 14.055 1 93.38 349 ILE A N 1
ATOM 2769 C CA . ILE A 1 349 ? -3.908 22.266 13.219 1 93.38 349 ILE A CA 1
ATOM 2770 C C . ILE A 1 349 ? -2.426 22.406 13.555 1 93.38 349 IL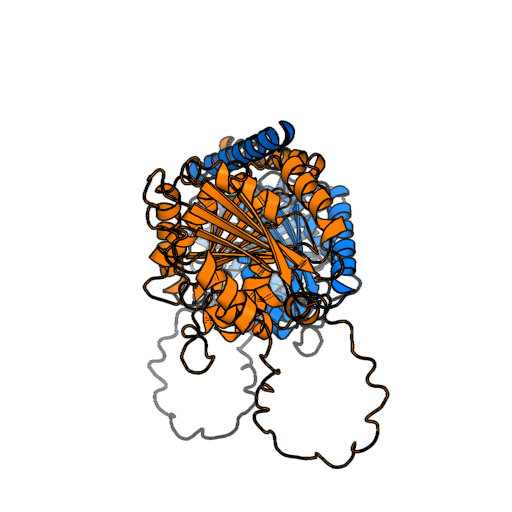E A C 1
ATOM 2772 O O . ILE A 1 349 ? -1.896 23.516 13.594 1 93.38 349 ILE A O 1
ATOM 2776 N N . ALA A 1 350 ? -1.873 21.328 13.891 1 90.75 350 ALA A N 1
ATOM 2777 C CA . ALA A 1 350 ? -0.43 21.297 14.117 1 90.75 350 ALA A CA 1
ATOM 2778 C C . ALA A 1 350 ? 0.303 20.688 12.93 1 90.75 350 ALA A C 1
ATOM 2780 O O . ALA A 1 350 ? -0.12 19.656 12.398 1 90.75 350 ALA A O 1
ATOM 2781 N N . PHE A 1 351 ? 1.354 21.344 12.5 1 90.75 351 PHE A N 1
ATOM 2782 C CA . PHE A 1 351 ? 2.152 20.906 11.359 1 90.75 351 PHE A CA 1
ATOM 2783 C C . PHE A 1 351 ? 3.561 20.531 11.797 1 90.75 351 PHE A C 1
ATOM 2785 O O . PHE A 1 351 ? 4.246 21.312 12.461 1 90.75 351 PHE A O 1
ATOM 2792 N N . ARG A 1 352 ? 3.979 19.297 11.414 1 86.5 352 ARG A N 1
ATOM 2793 C CA . ARG A 1 352 ? 5.32 18.828 11.75 1 86.5 352 ARG A CA 1
ATOM 2794 C C . ARG A 1 352 ? 6.059 18.344 10.5 1 86.5 352 ARG A C 1
ATOM 2796 O O . ARG A 1 352 ? 5.637 17.391 9.852 1 86.5 352 ARG A O 1
ATOM 2803 N N . PRO A 1 353 ? 7.152 18.969 10.164 1 84.19 353 PRO A N 1
ATOM 2804 C CA . PRO A 1 353 ? 7.953 18.531 9.016 1 84.19 353 PRO A CA 1
ATOM 2805 C C . PRO A 1 353 ? 8.844 17.328 9.344 1 84.19 353 PRO A C 1
ATOM 2807 O O . PRO A 1 353 ? 9.062 17.016 10.516 1 84.19 353 PRO A O 1
ATOM 2810 N N . PRO A 1 354 ? 9.273 16.609 8.305 1 83.12 354 PRO A N 1
ATOM 2811 C CA . PRO A 1 354 ? 10.203 15.492 8.531 1 83.12 354 PRO A CA 1
ATOM 2812 C C . PRO A 1 354 ? 11.594 15.953 8.953 1 83.12 354 PRO A C 1
ATOM 2814 O O . PRO A 1 354 ? 11.914 17.141 8.836 1 83.12 354 PRO A O 1
ATOM 2817 N N . ILE A 1 355 ? 12.32 15.023 9.672 1 69.88 355 ILE A N 1
ATOM 2818 C CA . ILE A 1 355 ? 13.672 15.32 10.117 1 69.88 355 ILE A CA 1
ATOM 2819 C C . ILE A 1 355 ? 14.617 15.352 8.922 1 69.88 355 ILE A C 1
ATOM 2821 O O . ILE A 1 355 ? 15.477 16.234 8.82 1 69.88 355 ILE A O 1
ATOM 2825 N N . ARG A 1 356 ? 14.672 14.156 8.266 1 60.56 356 ARG A N 1
ATOM 2826 C CA . ARG A 1 356 ? 15.625 14 7.168 1 60.56 356 ARG A CA 1
ATOM 2827 C C . ARG A 1 356 ? 15.109 14.672 5.898 1 60.56 356 ARG A C 1
ATOM 2829 O O . ARG A 1 356 ? 13.922 14.602 5.586 1 60.56 356 ARG A O 1
ATOM 2836 N N . LYS A 1 357 ? 15.75 15.734 5.441 1 52.91 357 LYS A N 1
ATOM 2837 C CA . LYS A 1 357 ? 15.398 16.266 4.129 1 52.91 357 LYS A CA 1
ATOM 2838 C C . LYS A 1 357 ? 15.391 15.172 3.07 1 52.91 357 LYS A C 1
ATOM 2840 O O . LYS A 1 357 ? 16.312 14.352 3.014 1 52.91 357 LYS A O 1
ATOM 2845 N N . ASN A 1 358 ? 14.32 14.57 2.832 1 43.69 358 ASN A N 1
ATOM 2846 C CA . ASN A 1 358 ? 14.297 13.586 1.761 1 43.69 358 ASN A CA 1
ATOM 2847 C C . ASN A 1 358 ? 15.297 13.922 0.659 1 43.69 358 ASN A C 1
ATOM 2849 O O . ASN A 1 358 ? 15.109 14.898 -0.071 1 43.69 358 ASN A O 1
ATOM 2853 N N . ALA A 1 359 ? 16.641 14.07 1.018 1 34.34 359 ALA A N 1
ATOM 2854 C CA . ALA A 1 359 ? 17.547 14.094 -0.128 1 34.34 359 ALA A CA 1
ATOM 2855 C C . ALA A 1 359 ? 17.391 12.836 -0.976 1 34.34 359 ALA A C 1
ATOM 2857 O O . ALA A 1 359 ? 17.25 11.734 -0.441 1 34.34 359 ALA A O 1
ATOM 2858 N N . MET B 1 1 ? 4.562 27.531 -5.898 1 50.31 1 MET B N 1
ATOM 2859 C CA . MET B 1 1 ? 4.09 26.469 -6.789 1 50.31 1 MET B CA 1
ATOM 2860 C C . MET B 1 1 ? 4.238 26.891 -8.25 1 50.31 1 MET B C 1
ATOM 2862 O O . MET B 1 1 ? 3.773 27.953 -8.648 1 50.31 1 MET B O 1
ATOM 2866 N N . THR B 1 2 ? 5.242 26.422 -8.836 1 54.31 2 THR B N 1
ATOM 2867 C CA . THR B 1 2 ? 5.508 26.734 -10.234 1 54.31 2 THR B CA 1
ATOM 2868 C C . THR B 1 2 ? 4.523 26 -11.148 1 54.31 2 THR B C 1
ATOM 2870 O O . THR B 1 2 ? 3.824 25.078 -10.703 1 54.31 2 THR B O 1
ATOM 2873 N N . TRP B 1 3 ? 4.238 26.578 -12.281 1 50.12 3 TRP B N 1
ATOM 2874 C CA . TRP B 1 3 ? 3.453 25.969 -13.352 1 50.12 3 TRP B CA 1
ATOM 2875 C C . TRP B 1 3 ? 3.744 24.484 -13.469 1 50.12 3 TRP B C 1
ATOM 2877 O O . TRP B 1 3 ? 2.834 23.672 -13.695 1 50.12 3 TRP B O 1
ATOM 2887 N N . SER B 1 4 ? 4.918 24.203 -13.289 1 57.34 4 SER B N 1
ATOM 2888 C CA . SER B 1 4 ? 5.348 22.828 -13.422 1 57.34 4 SER B CA 1
ATOM 2889 C C . SER B 1 4 ? 4.68 21.938 -12.375 1 57.34 4 SER B C 1
ATOM 2891 O O . SER B 1 4 ? 4.328 20.781 -12.656 1 57.34 4 SER B O 1
ATOM 2893 N N . ASP B 1 5 ? 4.262 22.641 -11.312 1 63.97 5 ASP B N 1
ATOM 2894 C CA . ASP B 1 5 ? 3.639 21.891 -10.219 1 63.97 5 ASP B CA 1
ATOM 2895 C C . ASP B 1 5 ? 2.184 21.562 -10.539 1 63.97 5 ASP B C 1
ATOM 2897 O O . ASP B 1 5 ? 1.729 20.438 -10.305 1 63.97 5 ASP B O 1
ATOM 2901 N N . ILE B 1 6 ? 1.633 22.547 -11.188 1 67 6 ILE B N 1
ATOM 2902 C CA . ILE B 1 6 ? 0.234 22.375 -11.562 1 67 6 ILE B CA 1
ATOM 2903 C C . ILE B 1 6 ? 0.119 21.266 -12.617 1 67 6 ILE B C 1
ATOM 2905 O O . ILE B 1 6 ? -0.783 20.438 -12.555 1 67 6 ILE B O 1
ATOM 2909 N N . PHE B 1 7 ? 1.129 21.172 -13.344 1 77.75 7 PHE B N 1
ATOM 2910 C CA . PHE B 1 7 ? 1.071 20.203 -14.43 1 77.75 7 PHE B CA 1
ATOM 2911 C C . PHE B 1 7 ? 1.318 18.781 -13.906 1 77.75 7 PHE B C 1
ATOM 2913 O O . PHE B 1 7 ? 0.729 17.828 -14.398 1 77.75 7 PHE B O 1
ATOM 2920 N N . ALA B 1 8 ? 2.113 18.781 -12.961 1 81 8 ALA B N 1
ATOM 2921 C CA . ALA B 1 8 ? 2.354 17.469 -12.359 1 81 8 ALA B CA 1
ATOM 2922 C C . ALA B 1 8 ? 1.078 16.922 -11.734 1 81 8 ALA B C 1
ATOM 2924 O O . ALA B 1 8 ? 0.754 15.742 -11.922 1 81 8 ALA B O 1
ATOM 2925 N N . GLY B 1 9 ? 0.357 17.75 -11.109 1 82.12 9 GLY B N 1
ATOM 2926 C CA . GLY B 1 9 ? -0.916 17.344 -10.531 1 82.12 9 GLY B CA 1
ATOM 2927 C C . GLY B 1 9 ? -1.918 16.875 -11.57 1 82.12 9 GLY B C 1
ATOM 2928 O O . GLY B 1 9 ? -2.6 15.867 -11.367 1 82.12 9 GLY B O 1
ATOM 2929 N N . TRP B 1 10 ? -1.847 17.5 -12.641 1 85.69 10 TRP B N 1
ATOM 2930 C CA . TRP B 1 10 ? -2.76 17.141 -13.719 1 85.69 10 TRP B CA 1
ATOM 2931 C C . TRP B 1 10 ? -2.393 15.789 -14.32 1 85.69 10 TRP B C 1
ATOM 2933 O O . TRP B 1 10 ? -3.271 14.977 -14.617 1 85.69 10 TRP B O 1
ATOM 2943 N N . ARG B 1 11 ? -1.138 15.625 -14.508 1 88.69 11 ARG B N 1
ATOM 2944 C CA . ARG B 1 11 ? -0.683 14.352 -15.062 1 88.69 11 ARG B CA 1
ATOM 2945 C C . ARG B 1 11 ? -1.038 13.188 -14.148 1 88.69 11 ARG B C 1
ATOM 2947 O O . ARG B 1 11 ? -1.483 12.141 -14.609 1 88.69 11 ARG B O 1
ATOM 2954 N N . VAL B 1 12 ? -0.875 13.406 -12.945 1 89.75 12 VAL B N 1
ATOM 2955 C CA . VAL B 1 12 ? -1.203 12.359 -11.992 1 89.75 12 VAL B CA 1
ATOM 2956 C C . VAL B 1 12 ? -2.711 12.109 -11.992 1 89.75 12 VAL B C 1
ATOM 2958 O O . VAL B 1 12 ? -3.156 10.961 -11.984 1 89.75 12 VAL B O 1
ATOM 2961 N N . ASN B 1 13 ? -3.459 13.227 -12.047 1 88.94 13 ASN B N 1
ATOM 2962 C CA . ASN B 1 13 ? -4.91 13.078 -12.109 1 88.94 13 ASN B CA 1
ATOM 2963 C C . ASN B 1 13 ? -5.344 12.32 -13.359 1 88.94 13 ASN B C 1
ATOM 2965 O O . ASN B 1 13 ? -6.27 11.508 -13.312 1 88.94 13 ASN B O 1
ATOM 2969 N N . LEU B 1 14 ? -4.684 12.57 -14.422 1 91.5 14 LEU B N 1
ATOM 2970 C CA . LEU B 1 14 ? -4.977 11.852 -15.664 1 91.5 14 LEU B CA 1
ATOM 2971 C C . LEU B 1 14 ? -4.672 10.367 -15.523 1 91.5 14 LEU B C 1
ATOM 2973 O O . LEU B 1 14 ? -5.473 9.523 -15.93 1 91.5 14 LEU B O 1
ATOM 2977 N N . ALA B 1 15 ? -3.51 10.078 -15 1 93.25 15 ALA B N 1
ATOM 2978 C CA . ALA B 1 15 ? -3.148 8.68 -14.766 1 93.25 15 ALA B CA 1
ATOM 2979 C C . ALA B 1 15 ? -4.188 7.984 -13.891 1 93.25 15 ALA B C 1
ATOM 2981 O O . ALA B 1 15 ? -4.621 6.875 -14.203 1 93.25 15 ALA B O 1
ATOM 2982 N N . CYS B 1 16 ? -4.602 8.68 -12.852 1 89.94 16 CYS B N 1
ATOM 2983 C CA . CYS B 1 16 ? -5.586 8.102 -11.953 1 89.94 16 CYS B CA 1
ATOM 2984 C C . CYS B 1 16 ? -6.926 7.91 -12.648 1 89.94 16 CYS B C 1
ATOM 2986 O O . CYS B 1 16 ? -7.625 6.926 -12.414 1 89.94 16 CYS B O 1
ATOM 2988 N N . TYR B 1 17 ? -7.254 8.852 -13.484 1 91.06 17 TYR B N 1
ATOM 2989 C CA . TYR B 1 17 ? -8.484 8.727 -14.266 1 91.06 17 TYR B CA 1
ATOM 2990 C C . TYR B 1 17 ? -8.438 7.496 -15.164 1 91.06 17 TYR B C 1
ATOM 2992 O O . TYR B 1 17 ? -9.414 6.746 -15.242 1 91.06 17 TYR B O 1
ATOM 3000 N N . ILE B 1 18 ? -7.371 7.289 -15.797 1 92.38 18 ILE B N 1
ATOM 3001 C CA . ILE B 1 18 ? -7.191 6.129 -16.672 1 92.38 18 ILE B CA 1
ATOM 3002 C C . ILE B 1 18 ? -7.34 4.848 -15.859 1 92.38 18 ILE B C 1
ATOM 3004 O O . ILE B 1 18 ? -8.039 3.918 -16.266 1 92.38 18 ILE B O 1
ATOM 3008 N N . LEU B 1 19 ? -6.797 4.836 -14.758 1 91.31 19 LEU B N 1
ATOM 3009 C CA . LEU B 1 19 ? -6.84 3.654 -13.906 1 91.31 19 LEU B CA 1
ATOM 3010 C C . LEU B 1 19 ? -8.266 3.377 -13.438 1 91.31 19 LEU B C 1
ATOM 3012 O O . LEU B 1 19 ? -8.711 2.227 -13.445 1 91.31 19 LEU B O 1
ATOM 3016 N N . ARG B 1 20 ? -8.969 4.418 -13.031 1 89.19 20 ARG B N 1
ATOM 3017 C CA . ARG B 1 20 ? -10.352 4.258 -12.594 1 89.19 20 ARG B CA 1
ATOM 3018 C C . ARG B 1 20 ? -11.234 3.783 -13.742 1 89.19 20 ARG B C 1
ATOM 3020 O O . ARG B 1 20 ? -12.148 2.979 -13.539 1 89.19 20 ARG B O 1
ATOM 3027 N N . TRP B 1 21 ? -10.922 4.277 -14.867 1 89.31 21 TRP B N 1
ATOM 3028 C CA . TRP B 1 21 ? -11.68 3.873 -16.047 1 89.31 21 TRP B CA 1
ATOM 3029 C C . TRP B 1 21 ? -11.477 2.389 -16.344 1 89.31 21 TRP B C 1
ATOM 3031 O O . TRP B 1 21 ? -12.445 1.673 -16.625 1 89.31 21 TRP B O 1
ATOM 3041 N N . VAL B 1 22 ? -10.281 1.931 -16.266 1 89.5 22 VAL B N 1
ATOM 3042 C CA . VAL B 1 22 ? -9.977 0.521 -16.5 1 89.5 22 VAL B CA 1
ATOM 3043 C C . VAL B 1 22 ? -10.695 -0.336 -15.453 1 89.5 22 VAL B C 1
ATOM 3045 O O . VAL B 1 22 ? -11.281 -1.369 -15.789 1 89.5 22 VAL B O 1
ATOM 3048 N N . GLU B 1 23 ? -10.641 0.115 -14.281 1 87.38 23 GLU B N 1
ATOM 3049 C CA . GLU B 1 23 ? -11.289 -0.607 -13.188 1 87.38 23 GLU B CA 1
ATOM 3050 C C . GLU B 1 23 ? -12.789 -0.75 -13.43 1 87.38 23 GLU B C 1
ATOM 3052 O O . GLU B 1 23 ? -13.367 -1.81 -13.18 1 87.38 23 GLU B O 1
ATOM 3057 N N . ALA B 1 24 ? -13.391 0.241 -13.883 1 86.38 24 ALA B N 1
ATOM 3058 C CA . ALA B 1 24 ? -14.836 0.271 -14.086 1 86.38 24 ALA B CA 1
ATOM 3059 C C . ALA B 1 24 ? -15.242 -0.585 -15.281 1 86.38 24 ALA B C 1
ATOM 3061 O O . ALA B 1 24 ? -16.391 -1.045 -15.359 1 86.38 24 ALA B O 1
ATOM 3062 N N . HIS B 1 25 ? -14.289 -0.892 -16.141 1 86.56 25 HIS B N 1
ATOM 3063 C CA . HIS B 1 25 ? -14.711 -1.501 -17.406 1 86.56 25 HIS B CA 1
ATOM 3064 C C . HIS B 1 25 ? -14.148 -2.912 -17.547 1 86.56 25 HIS B C 1
ATOM 3066 O O . HIS B 1 25 ? -14.523 -3.648 -18.453 1 86.56 25 HIS B O 1
ATOM 3072 N N . MET B 1 26 ? -13.336 -3.264 -16.719 1 83.56 26 MET B N 1
ATOM 3073 C CA . MET B 1 26 ? -12.766 -4.609 -16.766 1 83.56 26 MET B CA 1
ATOM 3074 C C . MET B 1 26 ? -13.664 -5.605 -16.047 1 83.56 26 MET B C 1
ATOM 3076 O O . MET B 1 26 ? -14.141 -5.328 -14.938 1 83.56 26 MET B O 1
ATOM 3080 N N . ASP B 1 27 ? -13.891 -6.734 -16.641 1 81.25 27 ASP B N 1
ATOM 3081 C CA . ASP B 1 27 ? -14.703 -7.785 -16.031 1 81.25 27 ASP B CA 1
ATOM 3082 C C . ASP B 1 27 ? -13.836 -8.727 -15.195 1 81.25 27 ASP B C 1
ATOM 3084 O O . ASP B 1 27 ? -13.445 -9.797 -15.664 1 81.25 27 ASP B O 1
ATOM 3088 N N . THR B 1 28 ? -13.625 -8.406 -13.969 1 75.62 28 THR B N 1
ATOM 3089 C CA . THR B 1 28 ? -12.75 -9.18 -13.094 1 75.62 28 THR B CA 1
ATOM 3090 C C . THR B 1 28 ? -13.531 -10.297 -12.398 1 75.62 28 THR B C 1
ATOM 3092 O O . THR B 1 28 ? -12.953 -11.109 -11.68 1 75.62 28 THR B O 1
ATOM 3095 N N . ILE B 1 29 ? -14.742 -10.375 -12.648 1 73 29 ILE B N 1
ATOM 3096 C CA . ILE B 1 29 ? -15.57 -11.391 -12.008 1 73 29 ILE B CA 1
ATOM 3097 C C . ILE B 1 29 ? -15.516 -12.688 -12.812 1 73 29 ILE B C 1
ATOM 3099 O O . ILE B 1 29 ? -15.352 -13.773 -12.25 1 73 29 ILE B O 1
ATOM 3103 N N . ASN B 1 30 ? -15.5 -12.578 -14.117 1 74.44 30 ASN B N 1
ATOM 3104 C CA . ASN B 1 30 ? -15.602 -13.773 -14.938 1 74.44 30 ASN B CA 1
ATOM 3105 C C . ASN B 1 30 ? -14.234 -14.188 -15.492 1 74.44 30 ASN B C 1
ATOM 3107 O O . ASN B 1 30 ? -14.055 -15.336 -15.906 1 74.44 30 ASN B O 1
ATOM 3111 N N . TYR B 1 31 ? -13.336 -13.242 -15.484 1 79 31 TYR B N 1
ATOM 3112 C CA . TYR B 1 31 ? -12.031 -13.539 -16.062 1 79 31 TYR B CA 1
ATOM 3113 C C . TYR B 1 31 ? -10.906 -13.203 -15.094 1 79 31 TYR B C 1
ATOM 3115 O O . TYR B 1 31 ? -11.008 -12.242 -14.328 1 79 31 TYR B O 1
ATOM 3123 N N . TRP B 1 32 ? -9.922 -14.078 -15.219 1 86.38 32 TRP B N 1
ATOM 3124 C CA . TRP B 1 32 ? -8.734 -13.82 -14.414 1 86.38 32 TRP B CA 1
ATOM 3125 C C . TRP B 1 32 ? -7.77 -12.891 -15.148 1 86.38 32 TRP B C 1
ATOM 3127 O O . TRP B 1 32 ? -7.227 -13.25 -16.188 1 86.38 32 TRP B O 1
ATOM 3137 N N . TYR B 1 33 ? -7.656 -11.695 -14.609 1 87.19 33 TYR B N 1
ATOM 3138 C CA . TYR B 1 33 ? -6.633 -10.742 -15.031 1 87.19 33 TYR B CA 1
ATOM 3139 C C . TYR B 1 33 ? -5.547 -10.609 -13.969 1 87.19 33 TYR B C 1
ATOM 3141 O O . TYR B 1 33 ? -5.73 -9.898 -12.977 1 87.19 33 TYR B O 1
ATOM 3149 N N . PRO B 1 34 ? -4.426 -11.234 -14.32 1 91.81 34 PRO B N 1
ATOM 3150 C CA . PRO B 1 34 ? -3.422 -11.281 -13.258 1 91.81 34 PRO B CA 1
ATOM 3151 C C . PRO B 1 34 ? -2.898 -9.898 -12.875 1 91.81 34 PRO B C 1
ATOM 3153 O O . PRO B 1 34 ? -2.5 -9.125 -13.758 1 91.81 34 PRO B O 1
ATOM 3156 N N . LYS B 1 35 ? -2.965 -9.492 -11.695 1 94.19 35 LYS B N 1
ATOM 3157 C CA . LYS B 1 35 ? -2.273 -8.414 -10.992 1 94.19 35 LYS B CA 1
ATOM 3158 C C . LYS B 1 35 ? -1.308 -8.969 -9.953 1 94.19 35 LYS B C 1
ATOM 3160 O O . LYS B 1 35 ? -1.727 -9.398 -8.875 1 94.19 35 LYS B O 1
ATOM 3165 N N . ILE B 1 36 ? -0.11 -8.867 -10.273 1 96.56 36 ILE B N 1
ATOM 3166 C CA . ILE B 1 36 ? 0.854 -9.75 -9.617 1 96.56 36 ILE B CA 1
ATOM 3167 C C . ILE B 1 36 ? 1.579 -8.992 -8.508 1 96.56 36 ILE B C 1
ATOM 3169 O O . ILE B 1 36 ? 2.012 -7.855 -8.711 1 96.56 36 ILE B O 1
ATOM 3173 N N . LEU B 1 37 ? 1.629 -9.594 -7.41 1 97.06 37 LEU B N 1
ATOM 3174 C CA . LEU B 1 37 ? 2.504 -9.203 -6.309 1 97.06 37 LEU B CA 1
ATOM 3175 C C . LEU B 1 37 ? 3.549 -10.281 -6.035 1 97.06 37 LEU B C 1
ATOM 3177 O O . LEU B 1 37 ? 3.211 -11.383 -5.602 1 97.06 37 LEU B O 1
ATOM 3181 N N . ILE B 1 38 ? 4.75 -10 -6.371 1 97.12 38 ILE B N 1
ATOM 3182 C CA . ILE B 1 38 ? 5.852 -10.883 -6.004 1 97.12 38 ILE B CA 1
ATOM 3183 C C . ILE B 1 38 ? 6.336 -10.539 -4.594 1 97.12 38 ILE B C 1
ATOM 3185 O O . ILE B 1 38 ? 6.828 -9.438 -4.352 1 97.12 38 ILE B O 1
ATOM 3189 N N . LEU B 1 39 ? 6.145 -11.43 -3.729 1 95.5 39 LEU B N 1
ATOM 3190 C CA . LEU B 1 39 ? 6.492 -11.188 -2.332 1 95.5 39 LEU B CA 1
ATOM 3191 C C . LEU B 1 39 ? 7.727 -11.984 -1.929 1 95.5 39 LEU B C 1
ATOM 3193 O O . LEU B 1 39 ? 7.766 -13.203 -2.104 1 95.5 39 LEU B O 1
ATOM 3197 N N . HIS B 1 40 ? 8.695 -11.32 -1.415 1 94 40 HIS B N 1
ATOM 3198 C CA . HIS B 1 40 ? 9.922 -11.977 -0.976 1 94 40 HIS B CA 1
ATOM 3199 C C . HIS B 1 40 ? 10.516 -11.273 0.244 1 94 40 HIS B C 1
ATOM 3201 O O . HIS B 1 40 ? 10.094 -10.172 0.598 1 94 40 HIS B O 1
ATOM 3207 N N . LEU B 1 41 ? 11.438 -11.984 0.933 1 93.75 41 LEU B N 1
ATOM 3208 C CA . LEU B 1 41 ? 12.102 -11.469 2.127 1 93.75 41 LEU B CA 1
ATOM 3209 C C . LEU B 1 41 ? 13.602 -11.352 1.911 1 93.75 41 LEU B C 1
ATOM 3211 O O . LEU B 1 41 ? 14.18 -12.109 1.124 1 93.75 41 LEU B O 1
ATOM 3215 N N . ASP B 1 42 ? 14.172 -10.406 2.646 1 89.12 42 ASP B N 1
ATOM 3216 C CA . ASP B 1 42 ? 15.625 -10.273 2.635 1 89.12 42 ASP B CA 1
ATOM 3217 C C . ASP B 1 42 ? 16.266 -11.102 3.748 1 89.12 42 ASP B C 1
ATOM 3219 O O . ASP B 1 42 ? 17.25 -10.68 4.352 1 89.12 42 ASP B O 1
ATOM 3223 N N . GLU B 1 43 ? 15.75 -12.172 4.047 1 85.19 43 GLU B N 1
ATOM 3224 C CA . GLU B 1 43 ? 16.172 -12.945 5.207 1 85.19 43 GLU B CA 1
ATOM 3225 C C . GLU B 1 43 ? 17.484 -13.672 4.938 1 85.19 43 GLU B C 1
ATOM 3227 O O . GLU B 1 43 ? 18.266 -13.938 5.863 1 85.19 43 GLU B O 1
ATOM 3232 N N . ASN B 1 44 ? 17.75 -14.047 3.777 1 83.62 44 ASN B N 1
ATOM 3233 C CA . ASN B 1 44 ? 18.969 -14.766 3.439 1 83.62 44 ASN B CA 1
ATOM 3234 C C . ASN B 1 44 ? 19.875 -13.953 2.51 1 83.62 44 ASN B C 1
ATOM 3236 O O . ASN B 1 44 ? 19.406 -12.992 1.883 1 83.62 44 ASN B O 1
ATOM 3240 N N . LYS B 1 45 ? 21.125 -14.336 2.467 1 85.38 45 LYS B N 1
ATOM 3241 C CA . LYS B 1 45 ? 22.094 -13.617 1.647 1 85.38 45 LYS B CA 1
ATOM 3242 C C . LYS B 1 45 ? 21.781 -13.758 0.162 1 85.38 45 LYS B C 1
ATOM 3244 O O . LYS B 1 45 ? 22.125 -12.883 -0.638 1 85.38 45 LYS B O 1
ATOM 3249 N N . GLU B 1 46 ? 21.094 -14.805 -0.175 1 86.75 46 GLU B N 1
ATOM 3250 C CA . GLU B 1 46 ? 20.797 -15.078 -1.58 1 86.75 46 GLU B CA 1
ATOM 3251 C C . GLU B 1 46 ? 19.422 -14.547 -1.97 1 86.75 46 GLU B C 1
ATOM 3253 O O . GLU B 1 46 ? 18.828 -15.016 -2.936 1 86.75 46 GLU B O 1
ATOM 3258 N N . TRP B 1 47 ? 18.969 -13.602 -1.224 1 89.31 47 TRP B N 1
ATOM 3259 C CA . TRP B 1 47 ? 17.609 -13.141 -1.452 1 89.31 47 TRP B CA 1
ATOM 3260 C C . TRP B 1 47 ? 17.469 -12.531 -2.842 1 89.31 47 TRP B C 1
ATOM 3262 O O . TRP B 1 47 ? 16.406 -12.633 -3.467 1 89.31 47 TRP B O 1
ATOM 3272 N N . LEU B 1 48 ? 18.547 -11.969 -3.309 1 89.81 48 LEU B N 1
ATOM 3273 C CA . LEU B 1 48 ? 18.516 -11.328 -4.617 1 89.81 48 LEU B CA 1
ATOM 3274 C C . LEU B 1 48 ? 18.312 -12.359 -5.723 1 89.81 48 LEU B C 1
ATOM 3276 O O . LEU B 1 48 ? 17.516 -12.156 -6.633 1 89.81 48 LEU B O 1
ATOM 3280 N N . VAL B 1 49 ? 19 -13.414 -5.621 1 88.19 49 VAL B N 1
ATOM 3281 C CA . VAL B 1 49 ? 18.891 -14.492 -6.602 1 88.19 49 VAL B CA 1
ATOM 3282 C C . VAL B 1 49 ? 17.5 -15.125 -6.523 1 88.19 49 VAL B C 1
ATOM 3284 O O . VAL B 1 49 ? 16.875 -15.406 -7.555 1 88.19 49 VAL B O 1
ATOM 3287 N N . ASP B 1 50 ? 17.078 -15.305 -5.359 1 89.12 50 ASP B N 1
ATOM 3288 C CA . ASP B 1 50 ? 15.758 -15.898 -5.164 1 89.12 50 ASP B CA 1
ATOM 3289 C C . ASP B 1 50 ? 14.664 -15 -5.727 1 89.12 50 ASP B C 1
ATOM 3291 O O . ASP B 1 50 ? 13.695 -15.484 -6.316 1 89.12 50 ASP B O 1
ATOM 3295 N N . CYS B 1 51 ? 14.797 -13.734 -5.516 1 91.75 51 CYS B N 1
ATOM 3296 C CA . CYS B 1 51 ? 13.844 -12.781 -6.066 1 91.75 51 CYS B CA 1
ATOM 3297 C C . CYS B 1 51 ? 13.867 -12.797 -7.59 1 91.75 51 CYS B C 1
ATOM 3299 O O . CYS B 1 51 ? 12.82 -12.695 -8.227 1 91.75 51 CYS B O 1
ATOM 3301 N N . GLN B 1 52 ? 15.016 -12.945 -8.141 1 91.25 52 GLN B N 1
ATOM 3302 C CA . GLN B 1 52 ? 15.156 -13 -9.586 1 91.25 52 GLN B CA 1
ATOM 3303 C C . GLN B 1 52 ? 14.414 -14.203 -10.164 1 91.25 52 GLN B C 1
ATOM 3305 O O . GLN B 1 52 ? 13.836 -14.125 -11.25 1 91.25 52 GLN B O 1
ATOM 3310 N N . LYS B 1 53 ? 14.445 -15.297 -9.469 1 90.94 53 LYS B N 1
ATOM 3311 C CA . LYS B 1 53 ? 13.734 -16.5 -9.891 1 90.94 53 LYS B CA 1
ATOM 3312 C C . LYS B 1 53 ? 12.234 -16.25 -9.992 1 90.94 53 LYS B C 1
ATOM 3314 O O . LYS B 1 53 ? 11.586 -16.688 -10.945 1 90.94 53 LYS B O 1
ATOM 3319 N N . LEU B 1 54 ? 11.742 -15.539 -9.055 1 94.44 54 LEU B N 1
ATOM 3320 C CA . LEU B 1 54 ? 10.312 -15.25 -9.031 1 94.44 54 LEU B CA 1
ATOM 3321 C C . LEU B 1 54 ? 9.938 -14.266 -10.141 1 94.44 54 LEU B C 1
ATOM 3323 O O . LEU B 1 54 ? 8.875 -14.391 -10.75 1 94.44 54 LEU B O 1
ATOM 3327 N N . ILE B 1 55 ? 10.828 -13.344 -10.352 1 94.31 55 ILE B N 1
ATOM 3328 C CA . ILE B 1 55 ? 10.609 -12.383 -11.422 1 94.31 55 ILE B CA 1
ATOM 3329 C C . ILE B 1 55 ? 10.57 -13.102 -12.766 1 94.31 55 ILE B C 1
ATOM 3331 O O . ILE B 1 55 ? 9.766 -12.766 -13.641 1 94.31 55 ILE B O 1
ATOM 3335 N N . ALA B 1 56 ? 11.336 -14.102 -12.945 1 91.5 56 ALA B N 1
ATOM 3336 C CA . ALA B 1 56 ? 11.359 -14.891 -14.172 1 91.5 56 ALA B CA 1
ATOM 3337 C C . ALA B 1 56 ? 10.008 -15.562 -14.414 1 91.5 56 ALA B C 1
ATOM 3339 O O . ALA B 1 56 ? 9.516 -15.594 -15.547 1 91.5 56 ALA B O 1
ATOM 3340 N N . VAL B 1 57 ? 9.453 -16.047 -13.398 1 93.06 57 VAL B N 1
ATOM 3341 C CA . VAL B 1 57 ? 8.148 -16.688 -13.516 1 93.06 57 VAL B CA 1
ATOM 3342 C C . VAL B 1 57 ? 7.098 -15.656 -13.922 1 93.06 57 VAL B C 1
ATOM 3344 O O . VAL B 1 57 ? 6.25 -15.93 -14.773 1 93.06 57 VAL B O 1
ATOM 3347 N N . ALA B 1 58 ? 7.203 -14.5 -13.312 1 94.69 58 ALA B N 1
ATOM 3348 C CA . ALA B 1 58 ? 6.277 -13.43 -13.672 1 94.69 58 ALA B CA 1
ATOM 3349 C C . ALA B 1 58 ? 6.426 -13.047 -15.141 1 94.69 58 ALA B C 1
ATOM 3351 O O . ALA B 1 58 ? 5.449 -12.688 -15.797 1 94.69 58 ALA B O 1
ATOM 3352 N N . GLU B 1 59 ? 7.57 -13.188 -15.672 1 92.06 59 GLU B N 1
ATOM 3353 C CA . GLU B 1 59 ? 7.82 -12.867 -17.078 1 92.06 59 GLU B CA 1
ATOM 3354 C C . GLU B 1 59 ? 7.105 -13.852 -18 1 92.06 59 GLU B C 1
ATOM 3356 O O . GLU B 1 59 ? 6.727 -13.5 -19.109 1 92.06 59 GLU B O 1
ATOM 3361 N N . TRP B 1 60 ? 6.945 -15.047 -17.5 1 91 60 TRP B N 1
ATOM 3362 C CA . TRP B 1 60 ? 6.309 -16.062 -18.328 1 91 60 TRP B CA 1
ATOM 3363 C C . TRP B 1 60 ? 4.848 -15.719 -18.594 1 91 60 TRP B C 1
ATOM 3365 O O . TRP B 1 60 ? 4.266 -16.172 -19.578 1 91 60 TRP B O 1
ATOM 3375 N N . ILE B 1 61 ? 4.25 -14.906 -17.734 1 90.56 61 ILE B N 1
ATOM 3376 C CA . ILE B 1 61 ? 2.824 -14.648 -17.906 1 90.56 61 ILE B CA 1
ATOM 3377 C C . ILE B 1 61 ? 2.596 -13.156 -18.141 1 90.56 61 ILE B C 1
ATOM 3379 O O . ILE B 1 61 ? 1.479 -12.656 -17.969 1 90.56 61 ILE B O 1
ATOM 3383 N N . LYS B 1 62 ? 3.574 -12.461 -18.5 1 87.56 62 LYS B N 1
ATOM 3384 C CA . LYS B 1 62 ? 3.559 -11 -18.562 1 87.56 62 LYS B CA 1
ATOM 3385 C C . LYS B 1 62 ? 2.531 -10.5 -19.562 1 87.56 62 LYS B C 1
ATOM 3387 O O . LYS B 1 62 ? 1.99 -9.406 -19.422 1 87.56 62 LYS B O 1
ATOM 3392 N N . GLU B 1 63 ? 2.256 -11.172 -20.656 1 80.69 63 GLU B N 1
ATOM 3393 C CA . GLU B 1 63 ? 1.365 -10.711 -21.719 1 80.69 63 GLU B CA 1
ATOM 3394 C C . GLU B 1 63 ? -0.064 -10.555 -21.219 1 80.69 63 GLU B C 1
ATOM 3396 O O . GLU B 1 63 ? -0.837 -9.758 -21.766 1 80.69 63 GLU B O 1
ATOM 3401 N N . GLY B 1 64 ? -0.449 -11.031 -20.141 1 80.06 64 GLY B N 1
ATOM 3402 C CA . GLY B 1 64 ? -1.804 -10.922 -19.625 1 80.06 64 GLY B CA 1
ATOM 3403 C C . GLY B 1 64 ? -1.877 -10.18 -18.297 1 80.06 64 GLY B C 1
ATOM 3404 O O . GLY B 1 64 ? -2.957 -10.031 -17.734 1 80.06 64 GLY B O 1
ATOM 3405 N N . VAL B 1 65 ? -0.832 -9.586 -18.016 1 88.19 65 VAL B N 1
ATOM 3406 C CA . VAL B 1 65 ? -0.764 -9.031 -16.672 1 88.19 65 VAL B CA 1
ATOM 3407 C C . VAL B 1 65 ? -1.073 -7.539 -16.719 1 88.19 65 VAL B C 1
ATOM 3409 O O . VAL B 1 65 ? -0.632 -6.832 -17.625 1 88.19 65 VAL B O 1
ATOM 3412 N N . ILE B 1 66 ? -1.789 -7.094 -15.727 1 88.75 66 ILE B N 1
ATOM 3413 C CA . ILE B 1 66 ? -2.186 -5.695 -15.602 1 88.75 66 ILE B CA 1
ATOM 3414 C C . ILE B 1 66 ? -1.091 -4.91 -14.883 1 88.75 66 ILE B C 1
ATOM 3416 O O . ILE B 1 66 ? -0.731 -3.807 -15.305 1 88.75 66 ILE B O 1
ATOM 3420 N N . ILE B 1 67 ? -0.584 -5.508 -13.875 1 91.81 67 ILE B N 1
ATOM 3421 C CA . ILE B 1 67 ? 0.443 -4.828 -13.094 1 91.81 67 ILE B CA 1
ATOM 3422 C C . ILE B 1 67 ? 1.321 -5.859 -12.383 1 91.81 67 ILE B C 1
ATOM 3424 O O . ILE B 1 67 ? 0.86 -6.953 -12.055 1 91.81 67 ILE B O 1
ATOM 3428 N N . ASN B 1 68 ? 2.527 -5.484 -12.336 1 95.06 68 ASN B N 1
ATOM 3429 C CA . ASN B 1 68 ? 3.496 -6.266 -11.57 1 95.06 68 ASN B CA 1
ATOM 3430 C C . ASN B 1 68 ? 4.121 -5.441 -10.453 1 95.06 68 ASN B C 1
ATOM 3432 O O . ASN B 1 68 ? 4.633 -4.344 -10.688 1 95.06 68 ASN B O 1
ATOM 3436 N N . ILE B 1 69 ? 4.043 -5.945 -9.25 1 96.38 69 ILE B N 1
ATOM 3437 C CA . ILE B 1 69 ? 4.695 -5.312 -8.109 1 96.38 69 ILE B CA 1
ATOM 3438 C C . ILE B 1 69 ? 5.684 -6.289 -7.473 1 96.38 69 ILE B C 1
ATOM 3440 O O . ILE B 1 69 ? 5.336 -7.441 -7.199 1 96.38 69 ILE B O 1
ATOM 3444 N N . VAL B 1 70 ? 6.898 -5.891 -7.332 1 97 70 VAL B N 1
ATOM 3445 C CA . VAL B 1 70 ? 7.902 -6.664 -6.609 1 97 70 VAL B CA 1
ATOM 3446 C C . VAL B 1 70 ? 8.086 -6.086 -5.207 1 97 70 VAL B C 1
ATOM 3448 O O . VAL B 1 70 ? 8.688 -5.027 -5.039 1 97 70 VAL B O 1
ATOM 3451 N N . ALA B 1 71 ? 7.559 -6.82 -4.242 1 96.31 71 ALA B N 1
ATOM 3452 C CA . ALA B 1 71 ? 7.605 -6.344 -2.861 1 96.31 71 ALA B CA 1
ATOM 3453 C C . ALA B 1 71 ? 8.641 -7.117 -2.047 1 96.31 71 ALA B C 1
ATOM 3455 O O . ALA B 1 71 ? 8.578 -8.344 -1.967 1 96.31 71 ALA B O 1
ATOM 3456 N N . LEU B 1 72 ? 9.531 -6.402 -1.501 1 95.81 72 LEU B N 1
ATOM 3457 C CA . LEU B 1 72 ? 10.539 -6.984 -0.619 1 95.81 72 LEU B CA 1
ATOM 3458 C C . LEU B 1 72 ? 10.336 -6.512 0.817 1 95.81 72 LEU B C 1
ATOM 3460 O O . LEU B 1 72 ? 10.289 -5.309 1.079 1 95.81 72 LEU B O 1
ATOM 3464 N N . LEU B 1 73 ? 10.133 -7.445 1.715 1 95 73 LEU B N 1
ATOM 3465 C CA . LEU B 1 73 ? 10.031 -7.145 3.139 1 95 73 LEU B CA 1
ATOM 3466 C C . LEU B 1 73 ? 11.391 -7.281 3.822 1 95 73 LEU B C 1
ATOM 3468 O O . LEU B 1 73 ? 12.023 -8.336 3.744 1 95 73 LEU B O 1
ATOM 3472 N N . CYS B 1 74 ? 11.781 -6.227 4.465 1 94.5 74 CYS B N 1
ATOM 3473 C CA . CYS B 1 74 ? 13.109 -6.164 5.07 1 94.5 74 CYS B CA 1
ATOM 3474 C C . CYS B 1 74 ? 13.008 -5.973 6.578 1 94.5 74 CYS B C 1
ATOM 3476 O O . CYS B 1 74 ? 12.164 -5.215 7.059 1 94.5 74 CYS B O 1
ATOM 3478 N N . GLU B 1 75 ? 13.898 -6.656 7.219 1 89.69 75 GLU B N 1
ATOM 3479 C CA . GLU B 1 75 ? 13.969 -6.453 8.664 1 89.69 75 GLU B CA 1
ATOM 3480 C C . GLU B 1 75 ? 14.727 -5.172 9 1 89.69 75 GLU B C 1
ATOM 3482 O O . GLU B 1 75 ? 15.82 -4.938 8.492 1 89.69 75 GLU B O 1
ATOM 3487 N N . GLY B 1 76 ? 14.047 -4.301 9.852 1 85 76 GLY B N 1
ATOM 3488 C CA . GLY B 1 76 ? 14.695 -3.08 10.305 1 85 76 GLY B CA 1
ATOM 3489 C C . GLY B 1 76 ? 13.75 -2.129 11.016 1 85 76 GLY B C 1
ATOM 3490 O O . GLY B 1 76 ? 12.578 -2.02 10.648 1 85 76 GLY B O 1
ATOM 3491 N N . ARG B 1 77 ? 14.406 -1.566 12.07 1 73.69 77 ARG B N 1
ATOM 3492 C CA . ARG B 1 77 ? 13.656 -0.531 12.773 1 73.69 77 ARG B CA 1
ATOM 3493 C C . ARG B 1 77 ? 13.82 0.824 12.102 1 73.69 77 ARG B C 1
ATOM 3495 O O . ARG B 1 77 ? 14.945 1.254 11.828 1 73.69 77 ARG B O 1
ATOM 3502 N N . ILE B 1 78 ? 12.758 1.42 11.805 1 66.56 78 ILE B N 1
ATOM 3503 C CA . ILE B 1 78 ? 12.773 2.684 11.078 1 66.56 78 ILE B CA 1
ATOM 3504 C C . ILE B 1 78 ? 13.57 3.725 11.867 1 66.56 78 ILE B C 1
ATOM 3506 O O . ILE B 1 78 ? 14.195 4.605 11.281 1 66.56 78 ILE B O 1
ATOM 3510 N N . GLN B 1 79 ? 13.664 3.484 13.242 1 67.31 79 GLN B N 1
ATOM 3511 C CA . GLN B 1 79 ? 14.352 4.441 14.102 1 67.31 79 GLN B CA 1
ATOM 3512 C C . GLN B 1 79 ? 15.859 4.234 14.062 1 67.31 79 GLN B C 1
ATOM 3514 O O . GLN B 1 79 ? 16.625 5.121 14.461 1 67.31 79 GLN B O 1
ATOM 3519 N N . ASP B 1 80 ? 16.234 3.062 13.562 1 77.44 80 ASP B N 1
ATOM 3520 C CA . ASP B 1 80 ? 17.656 2.795 13.43 1 77.44 80 ASP B CA 1
ATOM 3521 C C . ASP B 1 80 ? 18.281 3.617 12.305 1 77.44 80 ASP B C 1
ATOM 3523 O O . ASP B 1 80 ? 17.766 3.619 11.18 1 77.44 80 ASP B O 1
ATOM 3527 N N . PRO B 1 81 ? 19.328 4.328 12.625 1 76.38 81 PRO B N 1
ATOM 3528 C CA . PRO B 1 81 ? 19.922 5.227 11.633 1 76.38 81 PRO B CA 1
ATOM 3529 C C . PRO B 1 81 ? 20.391 4.496 10.375 1 76.38 81 PRO B C 1
ATOM 3531 O O . PRO B 1 81 ? 20.422 5.086 9.297 1 76.38 81 PRO B O 1
ATOM 3534 N N . ASP B 1 82 ? 20.703 3.238 10.523 1 84.31 82 ASP B N 1
ATOM 3535 C CA . ASP B 1 82 ? 21.234 2.5 9.383 1 84.31 82 ASP B CA 1
ATOM 3536 C C . ASP B 1 82 ? 20.125 1.914 8.523 1 84.31 82 ASP B C 1
ATOM 3538 O O . ASP B 1 82 ? 20.344 1.53 7.375 1 84.31 82 ASP B O 1
ATOM 3542 N N . THR B 1 83 ? 18.969 1.877 9.086 1 84.88 83 THR B N 1
ATOM 3543 C CA . THR B 1 83 ? 17.875 1.184 8.406 1 84.88 83 THR B CA 1
ATOM 3544 C C . THR B 1 83 ? 17.453 1.934 7.145 1 84.88 83 THR B C 1
ATOM 3546 O O . THR B 1 83 ? 17.328 1.335 6.074 1 84.88 83 THR B O 1
ATOM 3549 N N . PRO B 1 84 ? 17.359 3.234 7.191 1 82.88 84 PRO B N 1
ATOM 3550 C CA . PRO B 1 84 ? 16.938 3.941 5.977 1 82.88 84 PRO B CA 1
ATOM 3551 C C . PRO B 1 84 ? 17.938 3.771 4.828 1 82.88 84 PRO B C 1
ATOM 3553 O O . PRO B 1 84 ? 17.531 3.598 3.676 1 82.88 84 PRO B O 1
ATOM 3556 N N . GLN B 1 85 ? 19.172 3.814 5.152 1 87.5 85 GLN B N 1
ATOM 3557 C CA . GLN B 1 85 ? 20.188 3.623 4.121 1 87.5 85 GLN B CA 1
ATOM 3558 C C . GLN B 1 85 ? 20.125 2.209 3.549 1 87.5 85 GLN B C 1
ATOM 3560 O O . GLN B 1 85 ? 20.266 2.018 2.338 1 87.5 85 GLN B O 1
ATOM 3565 N N . TYR B 1 86 ? 20 1.212 4.406 1 91.56 86 TYR B N 1
ATOM 3566 C CA . TYR B 1 86 ? 19.875 -0.166 3.945 1 91.56 86 TYR B CA 1
ATOM 3567 C C . TYR B 1 86 ? 18.672 -0.33 3.031 1 91.56 86 TYR B C 1
ATOM 3569 O O . TYR B 1 86 ? 18.781 -0.934 1.96 1 91.56 86 TYR B O 1
ATOM 3577 N N . LEU B 1 87 ? 17.562 0.231 3.457 1 90.94 87 LEU B N 1
ATOM 3578 C CA . LEU B 1 87 ? 16.344 0.131 2.664 1 90.94 87 LEU B CA 1
ATOM 3579 C C . LEU B 1 87 ? 16.531 0.781 1.297 1 90.94 87 LEU B C 1
ATOM 3581 O O . LEU B 1 87 ? 16.016 0.28 0.293 1 90.94 87 LEU B O 1
ATOM 3585 N N . ARG B 1 88 ? 17.234 1.838 1.249 1 90.19 88 ARG B N 1
ATOM 3586 C CA . ARG B 1 88 ? 17.531 2.49 -0.025 1 90.19 88 ARG B CA 1
ATOM 3587 C C . ARG B 1 88 ? 18.375 1.595 -0.917 1 90.19 88 ARG B C 1
ATOM 3589 O O . ARG B 1 88 ? 18.141 1.511 -2.125 1 90.19 88 ARG B O 1
ATOM 3596 N N . THR B 1 89 ? 19.344 0.968 -0.303 1 93.56 89 THR B N 1
ATOM 3597 C CA . THR B 1 89 ? 20.203 0.062 -1.051 1 93.56 89 THR B CA 1
ATOM 3598 C C . THR B 1 89 ? 19.406 -1.095 -1.635 1 93.56 89 THR B C 1
ATOM 3600 O O . THR B 1 89 ? 19.594 -1.473 -2.793 1 93.56 89 THR B O 1
ATOM 3603 N N . VAL B 1 90 ? 18.531 -1.619 -0.82 1 94.12 90 VAL B N 1
ATOM 3604 C CA . VAL B 1 90 ? 17.672 -2.719 -1.271 1 94.12 90 VAL B CA 1
ATOM 3605 C C . VAL B 1 90 ? 16.766 -2.238 -2.395 1 94.12 90 VAL B C 1
ATOM 3607 O O . VAL B 1 90 ? 16.594 -2.93 -3.4 1 94.12 90 VAL B O 1
ATOM 3610 N N . ASP B 1 91 ? 16.188 -1.102 -2.227 1 93.69 91 ASP B N 1
ATOM 3611 C CA . ASP B 1 91 ? 15.312 -0.511 -3.236 1 93.69 91 ASP B CA 1
ATOM 3612 C C . ASP B 1 91 ? 16.031 -0.37 -4.574 1 93.69 91 ASP B C 1
ATOM 3614 O O . ASP B 1 91 ? 15.492 -0.734 -5.621 1 93.69 91 ASP B O 1
ATOM 3618 N N . ASP B 1 92 ? 17.234 0.101 -4.531 1 94.94 92 ASP B N 1
ATOM 3619 C CA . ASP B 1 92 ? 18.031 0.264 -5.738 1 94.94 92 ASP B CA 1
ATOM 3620 C C . ASP B 1 92 ? 18.344 -1.087 -6.383 1 94.94 92 ASP B C 1
ATOM 3622 O O . ASP B 1 92 ? 18.312 -1.218 -7.609 1 94.94 92 ASP B O 1
ATOM 3626 N N . ALA B 1 93 ? 18.641 -2.039 -5.578 1 95.19 93 ALA B N 1
ATOM 3627 C CA . ALA B 1 93 ? 18.953 -3.375 -6.082 1 95.19 93 ALA B CA 1
ATOM 3628 C C . ALA B 1 93 ? 17.75 -3.992 -6.789 1 95.19 93 ALA B C 1
ATOM 3630 O O . ALA B 1 93 ? 17.891 -4.57 -7.871 1 95.19 93 ALA B O 1
ATOM 3631 N N . VAL B 1 94 ? 16.609 -3.83 -6.164 1 94.75 94 VAL B N 1
ATOM 3632 C CA . VAL B 1 94 ? 15.391 -4.383 -6.754 1 94.75 94 VAL B CA 1
ATOM 3633 C C . VAL B 1 94 ? 15.062 -3.639 -8.047 1 94.75 94 VAL B C 1
ATOM 3635 O O . VAL B 1 94 ? 14.695 -4.258 -9.047 1 94.75 94 VAL B O 1
ATOM 3638 N N . ARG B 1 95 ? 15.227 -2.381 -8.008 1 92.88 95 ARG B N 1
ATOM 3639 C CA . ARG B 1 95 ? 14.992 -1.574 -9.203 1 92.88 95 ARG B CA 1
ATOM 3640 C C . ARG B 1 95 ? 15.898 -2.008 -10.344 1 92.88 95 ARG B C 1
ATOM 3642 O O . ARG B 1 95 ? 15.453 -2.127 -11.492 1 92.88 95 ARG B O 1
ATOM 3649 N N . LYS B 1 96 ? 17.109 -2.188 -10.023 1 94.56 96 LYS B N 1
ATOM 3650 C CA . LYS B 1 96 ? 18.062 -2.641 -11.023 1 94.56 96 LYS B CA 1
ATOM 3651 C C . LYS B 1 96 ? 17.688 -4.016 -11.57 1 94.56 96 LYS B C 1
ATOM 3653 O O . LYS B 1 96 ? 17.75 -4.246 -12.781 1 94.56 96 LYS B O 1
ATOM 3658 N N . MET B 1 97 ? 17.281 -4.848 -10.695 1 94.06 97 MET B N 1
ATOM 3659 C CA . MET B 1 97 ? 16.891 -6.195 -11.094 1 94.06 97 MET B CA 1
ATOM 3660 C C . MET B 1 97 ? 15.695 -6.156 -12.047 1 94.06 97 MET B C 1
ATOM 3662 O O . MET B 1 97 ? 15.68 -6.863 -13.055 1 94.06 97 MET B O 1
ATOM 3666 N N . ILE B 1 98 ? 14.75 -5.359 -11.695 1 93.62 98 ILE B N 1
ATOM 3667 C CA . ILE B 1 98 ? 13.586 -5.188 -12.555 1 93.62 98 ILE B CA 1
ATOM 3668 C C . ILE B 1 98 ? 14.023 -4.625 -13.906 1 93.62 98 ILE B C 1
ATOM 3670 O O . ILE B 1 98 ? 13.586 -5.102 -14.961 1 93.62 98 ILE B O 1
ATOM 3674 N N . GLY B 1 99 ? 14.898 -3.658 -13.898 1 91 99 GLY B N 1
ATOM 3675 C CA . GLY B 1 99 ? 15.391 -3.039 -15.117 1 91 99 GLY B CA 1
ATOM 3676 C C . GLY B 1 99 ? 16.125 -4.012 -16.031 1 91 99 GLY B C 1
ATOM 3677 O O . GLY B 1 99 ? 16.109 -3.855 -17.25 1 91 99 GLY B O 1
ATOM 3678 N N . GLU B 1 100 ? 16.672 -5.023 -15.461 1 92.44 100 GLU B N 1
ATOM 3679 C CA . GLU B 1 100 ? 17.438 -6.012 -16.219 1 92.44 100 GLU B CA 1
ATOM 3680 C C . GLU B 1 100 ? 16.531 -7.133 -16.734 1 92.44 100 GLU B C 1
ATOM 3682 O O . GLU B 1 100 ? 16.969 -7.969 -17.516 1 92.44 100 GLU B O 1
ATOM 3687 N N . SER B 1 101 ? 15.344 -7.098 -16.266 1 90.81 101 SER B N 1
ATOM 3688 C CA . SER B 1 101 ? 14.383 -8.102 -16.703 1 90.81 101 SER B CA 1
ATOM 3689 C C . SER B 1 101 ? 13.469 -7.555 -17.797 1 90.81 101 SER B C 1
ATOM 3691 O O . SER B 1 101 ? 13.617 -6.406 -18.219 1 90.81 101 SER B O 1
ATOM 3693 N N . CYS B 1 102 ? 12.633 -8.438 -18.328 1 86.88 102 CYS B N 1
ATOM 3694 C CA . CYS B 1 102 ? 11.648 -8.023 -19.312 1 86.88 102 CYS B CA 1
ATOM 3695 C C . CYS B 1 102 ? 10.312 -7.711 -18.656 1 86.88 102 CYS B C 1
ATOM 3697 O O . CYS B 1 102 ? 9.289 -7.602 -19.344 1 86.88 102 CYS B O 1
ATOM 3699 N N . LEU B 1 103 ? 10.398 -7.621 -17.359 1 90.5 103 LEU B N 1
ATOM 3700 C CA . LEU B 1 103 ? 9.164 -7.387 -16.625 1 90.5 103 LEU B CA 1
ATOM 3701 C C . LEU B 1 103 ? 8.984 -5.906 -16.312 1 90.5 103 LEU B C 1
ATOM 3703 O O . LEU B 1 103 ? 9.891 -5.258 -15.789 1 90.5 103 LEU B O 1
ATOM 3707 N N . ASN B 1 104 ? 7.914 -5.359 -16.766 1 89.5 104 ASN B N 1
ATOM 3708 C CA . ASN B 1 104 ? 7.523 -4.035 -16.312 1 89.5 104 ASN B CA 1
ATOM 3709 C C . ASN B 1 104 ? 6.891 -4.086 -14.922 1 89.5 104 ASN B C 1
ATOM 3711 O O . ASN B 1 104 ? 5.734 -4.484 -14.773 1 89.5 104 ASN B O 1
ATOM 3715 N N . ALA B 1 105 ? 7.699 -3.738 -13.953 1 93.25 105 ALA B N 1
ATOM 3716 C CA . ALA B 1 105 ? 7.219 -3.916 -12.586 1 93.25 105 ALA B CA 1
ATOM 3717 C C . ALA B 1 105 ? 7.578 -2.713 -11.719 1 93.25 105 ALA B C 1
ATOM 3719 O O . ALA B 1 105 ? 8.422 -1.898 -12.094 1 93.25 105 ALA B O 1
ATOM 3720 N N . HIS B 1 106 ? 6.824 -2.523 -10.648 1 93.19 106 HIS B N 1
ATOM 3721 C CA . HIS B 1 106 ? 7.109 -1.543 -9.609 1 93.19 106 HIS B CA 1
ATOM 3722 C C . HIS B 1 106 ? 7.754 -2.201 -8.398 1 93.19 106 HIS B C 1
ATOM 3724 O O . HIS B 1 106 ? 7.371 -3.309 -8.008 1 93.19 106 HIS B O 1
ATOM 3730 N N . GLN B 1 107 ? 8.766 -1.505 -7.902 1 94.62 107 GLN B N 1
ATOM 3731 C CA . GLN B 1 107 ? 9.398 -2.016 -6.691 1 94.62 107 GLN B CA 1
ATOM 3732 C C . GLN B 1 107 ? 8.734 -1.447 -5.441 1 94.62 107 GLN B C 1
ATOM 3734 O O . GLN B 1 107 ? 8.312 -0.291 -5.43 1 94.62 107 GLN B O 1
ATOM 3739 N N . LEU B 1 108 ? 8.617 -2.236 -4.461 1 95 108 LEU B N 1
ATOM 3740 C CA . LEU B 1 108 ? 8.078 -1.875 -3.152 1 95 108 LEU B CA 1
ATOM 3741 C C . LEU B 1 108 ? 8.914 -2.494 -2.035 1 95 108 LEU B C 1
ATOM 3743 O O . LEU B 1 108 ? 8.977 -3.719 -1.903 1 95 108 LEU B O 1
ATOM 3747 N N . VAL B 1 109 ? 9.594 -1.65 -1.284 1 94.44 109 VAL B N 1
ATOM 3748 C CA . VAL B 1 109 ? 10.391 -2.129 -0.162 1 94.44 109 VAL B CA 1
ATOM 3749 C C . VAL B 1 109 ? 9.75 -1.695 1.153 1 94.44 109 VAL B C 1
ATOM 3751 O O . VAL B 1 109 ? 9.531 -0.503 1.379 1 94.44 109 VAL B O 1
ATOM 3754 N N . VAL B 1 110 ? 9.4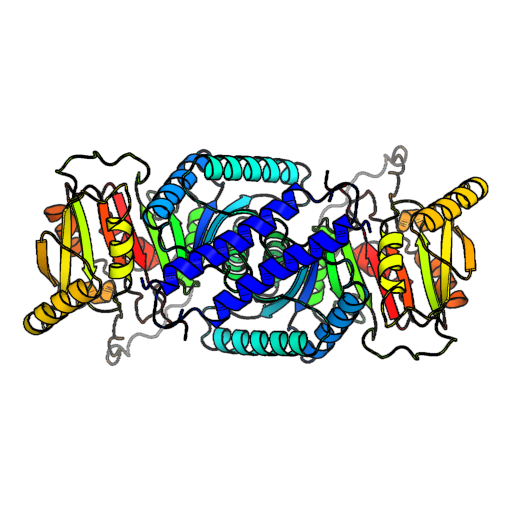3 -2.662 1.974 1 93.25 110 VAL B N 1
ATOM 3755 C CA . VAL B 1 110 ? 8.75 -2.4 3.238 1 93.25 110 VAL B CA 1
ATOM 3756 C C . VAL B 1 110 ? 9.562 -2.982 4.391 1 93.25 110 VAL B C 1
ATOM 3758 O O . VAL B 1 110 ? 10.047 -4.113 4.312 1 93.25 110 VAL B O 1
ATOM 3761 N N . SER B 1 111 ? 9.727 -2.24 5.422 1 92.19 111 SER B N 1
ATOM 3762 C CA . SER B 1 111 ? 10.469 -2.719 6.586 1 92.19 111 SER B CA 1
ATOM 3763 C C . SER B 1 111 ? 9.523 -3.219 7.672 1 92.19 111 SER B C 1
ATOM 3765 O O . SER B 1 111 ? 8.391 -2.74 7.789 1 92.19 111 SER B O 1
ATOM 3767 N N . TYR B 1 112 ? 9.906 -4.195 8.328 1 90.44 112 TYR B N 1
ATOM 3768 C CA . TYR B 1 112 ? 9.266 -4.66 9.555 1 90.44 112 TYR B CA 1
ATOM 3769 C C . TYR B 1 112 ? 10.273 -4.734 10.703 1 90.44 112 TYR B C 1
ATOM 3771 O O . TYR B 1 112 ? 11.477 -4.891 10.477 1 90.44 112 TYR B O 1
ATOM 3779 N N . GLU B 1 113 ? 9.867 -4.613 11.914 1 85.25 113 GLU B N 1
ATOM 3780 C CA . GLU B 1 113 ? 10.789 -4.449 13.039 1 85.25 113 GLU B CA 1
ATOM 3781 C C . GLU B 1 113 ? 11.242 -5.801 13.578 1 85.25 113 GLU B C 1
ATOM 3783 O O . GLU B 1 113 ? 12.438 -6.016 13.812 1 85.25 113 GLU B O 1
ATOM 3788 N N . LYS B 1 114 ? 10.242 -6.68 13.898 1 87.44 114 LYS B N 1
ATOM 3789 C CA . LYS B 1 114 ? 10.539 -7.992 14.453 1 87.44 114 LYS B CA 1
ATOM 3790 C C . LYS B 1 114 ? 9.852 -9.102 13.664 1 87.44 114 LYS B C 1
ATOM 3792 O O . LYS B 1 114 ? 8.812 -8.875 13.039 1 87.44 114 LYS B O 1
ATOM 3797 N N . LEU B 1 115 ? 10.461 -10.234 13.797 1 86.81 115 LEU B N 1
ATOM 3798 C CA . LEU B 1 115 ? 9.953 -11.391 13.062 1 86.81 115 LEU B CA 1
ATOM 3799 C C . LEU B 1 115 ? 8.5 -11.68 13.43 1 86.81 115 LEU B C 1
ATOM 3801 O O . LEU B 1 115 ? 7.695 -12.039 12.57 1 86.81 115 LEU B O 1
ATOM 3805 N N . ASP B 1 116 ? 8.211 -11.477 14.664 1 85.12 116 ASP B N 1
ATOM 3806 C CA . ASP B 1 116 ? 6.855 -11.773 15.125 1 85.12 116 ASP B CA 1
ATOM 3807 C C . ASP B 1 116 ? 5.848 -10.789 14.547 1 85.12 116 ASP B C 1
ATOM 3809 O O . ASP B 1 116 ? 4.637 -11.016 14.609 1 85.12 116 ASP B O 1
ATOM 3813 N N . GLU B 1 117 ? 6.355 -9.703 13.938 1 87.19 117 GLU B N 1
ATOM 3814 C CA . GLU B 1 117 ? 5.484 -8.688 13.352 1 87.19 117 GLU B CA 1
ATOM 3815 C C . GLU B 1 117 ? 5.371 -8.859 11.836 1 87.19 117 GLU B C 1
ATOM 3817 O O . GLU B 1 117 ? 4.66 -8.109 11.172 1 87.19 117 GLU B O 1
ATOM 3822 N N . LEU B 1 118 ? 6.016 -9.852 11.312 1 90.69 118 LEU B N 1
ATOM 3823 C CA . LEU B 1 118 ? 6.086 -10.055 9.867 1 90.69 118 LEU B CA 1
ATOM 3824 C C . LEU B 1 118 ? 4.715 -10.422 9.305 1 90.69 118 LEU B C 1
ATOM 3826 O O . LEU B 1 118 ? 4.352 -9.984 8.211 1 90.69 118 LEU B O 1
ATOM 3830 N N . ASN B 1 119 ? 3.98 -11.203 10.047 1 87.44 119 ASN B N 1
ATOM 3831 C CA . ASN B 1 119 ? 2.662 -11.617 9.586 1 87.44 119 ASN B CA 1
ATOM 3832 C C . ASN B 1 119 ? 1.748 -10.422 9.344 1 87.44 119 ASN B C 1
ATOM 3834 O O . ASN B 1 119 ? 1.099 -10.328 8.305 1 87.44 119 ASN B O 1
ATOM 3838 N N . GLU B 1 120 ? 1.785 -9.492 10.273 1 87.88 120 GLU B N 1
ATOM 3839 C CA . GLU B 1 120 ? 0.939 -8.312 10.156 1 87.88 120 GLU B CA 1
ATOM 3840 C C . GLU B 1 120 ? 1.416 -7.398 9.023 1 87.88 120 GLU B C 1
ATOM 3842 O O . GLU B 1 120 ? 0.604 -6.844 8.281 1 87.88 120 GLU B O 1
ATOM 3847 N N . THR B 1 121 ? 2.674 -7.258 8.977 1 91.31 121 THR B N 1
ATOM 3848 C CA . THR B 1 121 ? 3.236 -6.43 7.918 1 91.31 121 THR B CA 1
ATOM 3849 C C . THR B 1 121 ? 2.916 -7.016 6.547 1 91.31 121 THR B C 1
ATOM 3851 O O . THR B 1 121 ? 2.48 -6.297 5.645 1 91.31 121 THR B O 1
ATOM 3854 N N . ALA B 1 122 ? 3.09 -8.297 6.41 1 92.31 122 ALA B N 1
ATOM 3855 C CA . ALA B 1 122 ? 2.799 -8.969 5.148 1 92.31 122 ALA B CA 1
ATOM 3856 C C . ALA B 1 122 ? 1.321 -8.844 4.785 1 92.31 122 ALA B C 1
ATOM 3858 O O . ALA B 1 122 ? 0.979 -8.57 3.633 1 92.31 122 ALA B O 1
ATOM 3859 N N . SER B 1 123 ? 0.53 -9.031 5.758 1 90.25 123 SER B N 1
ATOM 3860 C CA . SER B 1 123 ? -0.907 -8.898 5.543 1 90.25 123 SER B CA 1
ATOM 3861 C C . SER B 1 123 ? -1.27 -7.5 5.062 1 90.25 123 SER B C 1
ATOM 3863 O O . SER B 1 123 ? -2.057 -7.34 4.129 1 90.25 123 SER B O 1
ATOM 3865 N N . ALA B 1 124 ? -0.701 -6.535 5.672 1 91.19 124 ALA B N 1
ATOM 3866 C CA . ALA B 1 124 ? -0.961 -5.152 5.281 1 91.19 124 ALA B CA 1
ATOM 3867 C C . ALA B 1 124 ? -0.463 -4.883 3.863 1 91.19 124 ALA B C 1
ATOM 3869 O O . ALA B 1 124 ? -1.146 -4.227 3.074 1 91.19 124 ALA B O 1
ATOM 3870 N N . VAL B 1 125 ? 0.687 -5.414 3.553 1 93.31 125 VAL B N 1
ATOM 3871 C CA . VAL B 1 125 ? 1.27 -5.215 2.23 1 93.31 125 VAL B CA 1
ATOM 3872 C C . VAL B 1 125 ? 0.367 -5.836 1.168 1 93.31 125 VAL B C 1
ATOM 3874 O O . VAL B 1 125 ? 0.097 -5.223 0.135 1 93.31 125 VAL B O 1
ATOM 3877 N N . ILE B 1 126 ? -0.118 -6.953 1.443 1 92.5 126 ILE B N 1
ATOM 3878 C CA . ILE B 1 126 ? -0.98 -7.656 0.5 1 92.5 126 ILE B CA 1
ATOM 3879 C C . ILE B 1 126 ? -2.273 -6.871 0.298 1 92.5 126 ILE B C 1
ATOM 3881 O O . ILE B 1 126 ? -2.807 -6.816 -0.813 1 92.5 126 ILE B O 1
ATOM 3885 N N . GLN B 1 127 ? -2.668 -6.234 1.3 1 89 127 GLN B N 1
ATOM 3886 C CA . GLN B 1 127 ? -3.941 -5.52 1.247 1 89 127 GLN B CA 1
ATOM 3887 C C . GLN B 1 127 ? -3.777 -4.148 0.6 1 89 127 GLN B C 1
ATOM 3889 O O . GLN B 1 127 ? -4.707 -3.635 -0.026 1 89 127 GLN B O 1
ATOM 3894 N N . CYS B 1 128 ? -2.604 -3.58 0.737 1 89.06 128 CYS B N 1
ATOM 3895 C CA . CYS B 1 128 ? -2.561 -2.164 0.391 1 89.06 128 CYS B CA 1
ATOM 3896 C C . CYS B 1 128 ? -1.506 -1.895 -0.675 1 89.06 128 CYS B C 1
ATOM 3898 O O . CYS B 1 128 ? -1.213 -0.738 -0.986 1 89.06 128 CYS B O 1
ATOM 3900 N N . SER B 1 129 ? -1.009 -3.027 -1.178 1 90.31 129 SER B N 1
ATOM 3901 C CA . SER B 1 129 ? -0.076 -2.803 -2.277 1 90.31 129 SER B CA 1
ATOM 3902 C C . SER B 1 129 ? -0.806 -2.357 -3.539 1 90.31 129 SER B C 1
ATOM 3904 O O . SER B 1 129 ? -1.584 -3.121 -4.117 1 90.31 129 SER B O 1
ATOM 3906 N N . GLY B 1 130 ? -0.746 -1.069 -3.854 1 89.19 130 GLY B N 1
ATOM 3907 C CA . GLY B 1 130 ? -1.408 -0.552 -5.039 1 89.19 130 GLY B CA 1
ATOM 3908 C C . GLY B 1 130 ? -2.797 -0.01 -4.762 1 89.19 130 GLY B C 1
ATOM 3909 O O . GLY B 1 130 ? -3.502 -0.516 -3.885 1 89.19 130 GLY B O 1
ATOM 3910 N N . LEU B 1 131 ? -3.219 0.912 -5.539 1 88.19 131 LEU B N 1
ATOM 3911 C CA . LEU B 1 131 ? -4.516 1.552 -5.359 1 88.19 131 LEU B CA 1
ATOM 3912 C C . LEU B 1 131 ? -5.496 1.113 -6.441 1 88.19 131 LEU B C 1
ATOM 3914 O O . LEU B 1 131 ? -5.137 1.045 -7.617 1 88.19 131 LEU B O 1
ATOM 3918 N N . GLY B 1 132 ? -6.73 0.778 -6.016 1 86.81 132 GLY B N 1
ATOM 3919 C CA . GLY B 1 132 ? -7.766 0.434 -6.977 1 86.81 132 GLY B CA 1
ATOM 3920 C C . GLY B 1 132 ? -7.41 -0.768 -7.832 1 86.81 132 GLY B C 1
ATOM 3921 O O . GLY B 1 132 ? -7.086 -1.836 -7.309 1 86.81 132 GLY B O 1
ATOM 3922 N N . ILE B 1 133 ? -7.305 -0.46 -9.117 1 86.75 133 ILE B N 1
ATOM 3923 C CA . ILE B 1 133 ? -7.07 -1.542 -10.07 1 86.75 133 ILE B CA 1
ATOM 3924 C C . ILE B 1 133 ? -5.633 -2.041 -9.938 1 86.75 133 ILE B C 1
ATOM 3926 O O . ILE B 1 133 ? -5.289 -3.107 -10.453 1 86.75 133 ILE B O 1
ATOM 3930 N N . LEU B 1 134 ? -4.863 -1.324 -9.227 1 90.69 134 LEU B N 1
ATOM 3931 C CA . LEU B 1 134 ? -3.463 -1.71 -9.078 1 90.69 134 LEU B CA 1
ATOM 3932 C C . LEU B 1 134 ? -3.279 -2.666 -7.906 1 90.69 134 LEU B C 1
ATOM 3934 O O . LEU B 1 134 ? -2.191 -3.217 -7.711 1 90.69 134 LEU B O 1
ATOM 3938 N N . ASN B 1 135 ? -4.328 -2.879 -7.133 1 92 135 ASN B N 1
ATOM 3939 C CA . ASN B 1 135 ? -4.242 -3.832 -6.031 1 92 135 ASN B CA 1
ATOM 3940 C C . ASN B 1 135 ? -4.121 -5.266 -6.539 1 92 135 ASN B C 1
ATOM 3942 O O . ASN B 1 135 ? -4.953 -5.727 -7.324 1 92 135 ASN B O 1
ATOM 3946 N N . PRO B 1 136 ? -3.127 -5.965 -6.078 1 93.94 136 PRO B N 1
ATOM 3947 C CA . PRO B 1 136 ? -2.854 -7.293 -6.641 1 93.94 136 PRO B CA 1
ATOM 3948 C C . PRO B 1 136 ? -3.934 -8.312 -6.293 1 93.94 136 PRO B C 1
ATOM 3950 O O . PRO B 1 136 ? -4.492 -8.281 -5.191 1 93.94 136 PRO B O 1
ATOM 3953 N N . ASN B 1 137 ? -4.172 -9.234 -7.234 1 92.19 137 ASN B N 1
ATOM 3954 C CA . ASN B 1 137 ? -5.066 -10.359 -6.984 1 92.19 137 ASN B CA 1
ATOM 3955 C C . ASN B 1 137 ? -4.324 -11.688 -7.055 1 92.19 137 ASN B C 1
ATOM 3957 O O . ASN B 1 137 ? -4.91 -12.742 -6.805 1 92.19 137 ASN B O 1
ATOM 3961 N N . THR B 1 138 ? -3.055 -11.617 -7.371 1 94.94 138 THR B N 1
ATOM 3962 C CA . THR B 1 138 ? -2.215 -12.805 -7.508 1 94.94 138 THR B CA 1
ATOM 3963 C C . THR B 1 138 ? -0.892 -12.617 -6.77 1 94.94 138 THR B C 1
ATOM 3965 O O . THR B 1 138 ? -0.224 -11.594 -6.93 1 94.94 138 THR B O 1
ATOM 3968 N N . ILE B 1 139 ? -0.56 -13.586 -6.027 1 96 139 ILE B N 1
ATOM 3969 C CA . ILE B 1 139 ? 0.687 -13.516 -5.273 1 96 139 ILE B CA 1
ATOM 3970 C C . ILE B 1 139 ? 1.64 -14.609 -5.75 1 96 139 ILE B C 1
ATOM 3972 O O . ILE B 1 139 ? 1.249 -15.773 -5.871 1 96 139 ILE B O 1
ATOM 3976 N N . ILE B 1 140 ? 2.826 -14.219 -6.078 1 96.06 140 ILE B N 1
ATOM 3977 C CA . ILE B 1 140 ? 3.891 -15.164 -6.391 1 96.06 140 ILE B CA 1
ATOM 3978 C C . ILE B 1 140 ? 4.844 -15.281 -5.203 1 96.06 140 ILE B C 1
ATOM 3980 O O . ILE B 1 140 ? 5.355 -14.273 -4.707 1 96.06 140 ILE B O 1
ATOM 3984 N N . LEU B 1 141 ? 5.055 -16.484 -4.746 1 92.56 141 LEU B N 1
ATOM 3985 C CA . LEU B 1 141 ? 5.926 -16.719 -3.598 1 92.56 141 LEU B CA 1
ATOM 3986 C C . LEU B 1 141 ? 6.82 -17.938 -3.828 1 92.56 141 LEU B C 1
ATOM 3988 O O . LEU B 1 141 ? 6.5 -18.797 -4.648 1 92.56 141 LEU B O 1
ATOM 3992 N N . GLU B 1 142 ? 7.879 -17.906 -3.115 1 89.75 142 GLU B N 1
ATOM 3993 C CA . GLU B 1 142 ? 8.781 -19.047 -3.129 1 89.75 142 GLU B CA 1
ATOM 3994 C C . GLU B 1 142 ? 8.336 -20.109 -2.127 1 89.75 142 GLU B C 1
ATOM 3996 O O . GLU B 1 142 ? 7.898 -19.781 -1.021 1 89.75 142 GLU B O 1
ATOM 4001 N N . PHE B 1 143 ? 8.469 -21.297 -2.564 1 85.94 143 PHE B N 1
ATOM 4002 C CA . PHE B 1 143 ? 8.25 -22.406 -1.646 1 85.94 143 PHE B CA 1
ATOM 4003 C C . PHE B 1 143 ? 9.227 -22.344 -0.474 1 85.94 143 PHE B C 1
ATOM 4005 O O . PHE B 1 143 ? 10.438 -22.266 -0.672 1 85.94 143 PHE B O 1
ATOM 4012 N N . PRO B 1 144 ? 8.57 -22.328 0.709 1 82.94 144 PRO B N 1
ATOM 4013 C CA . PRO B 1 144 ? 9.477 -22.25 1.854 1 82.94 144 PRO B CA 1
ATOM 4014 C C . PRO B 1 144 ? 10.336 -23.516 2.012 1 82.94 144 PRO B C 1
ATOM 4016 O O . PRO B 1 144 ? 9.844 -24.625 1.812 1 82.94 144 PRO B O 1
ATOM 4019 N N . LYS B 1 145 ? 11.57 -23.25 2.25 1 75.81 145 LYS B N 1
ATOM 4020 C CA . LYS B 1 145 ? 12.477 -24.359 2.463 1 75.81 145 LYS B CA 1
ATOM 4021 C C . LYS B 1 145 ? 12.336 -24.922 3.873 1 75.81 145 LYS B C 1
ATOM 4023 O O . LYS B 1 145 ? 12.375 -24.188 4.852 1 75.81 145 LYS B O 1
ATOM 4028 N N . CYS B 1 146 ? 11.859 -26.188 3.918 1 67.31 146 CYS B N 1
ATOM 4029 C CA . CYS B 1 146 ? 11.719 -26.828 5.215 1 67.31 146 CYS B CA 1
ATOM 4030 C C . CYS B 1 146 ? 12.969 -27.641 5.566 1 67.31 146 CYS B C 1
ATOM 4032 O O . CYS B 1 146 ? 13.57 -28.266 4.695 1 67.31 146 CYS B O 1
ATOM 4034 N N . GLY B 1 147 ? 13.539 -27.312 6.746 1 59.56 147 GLY B N 1
ATOM 4035 C CA . GLY B 1 147 ? 14.656 -28.109 7.238 1 59.56 147 GLY B CA 1
ATOM 4036 C C . GLY B 1 147 ? 14.234 -29.453 7.809 1 59.56 147 GLY B C 1
ATOM 4037 O O . GLY B 1 147 ? 13.109 -29.906 7.578 1 59.56 147 GLY B O 1
ATOM 4038 N N . LYS B 1 148 ? 15.078 -30.25 8.398 1 54.47 148 LYS B N 1
ATOM 4039 C CA . LYS B 1 148 ? 14.945 -31.609 8.922 1 54.47 148 LYS B CA 1
ATOM 4040 C C . LYS B 1 148 ? 13.766 -31.719 9.891 1 54.47 148 LYS B C 1
ATOM 4042 O O . LYS B 1 148 ? 13.07 -32.719 9.922 1 54.47 148 LYS B O 1
ATOM 4047 N N . ALA B 1 149 ? 13.531 -30.719 10.695 1 47.81 149 ALA B N 1
ATOM 4048 C CA . ALA B 1 149 ? 12.539 -30.859 11.758 1 47.81 149 ALA B CA 1
ATOM 4049 C C . ALA B 1 149 ? 11.297 -30.031 11.453 1 47.81 149 ALA B C 1
ATOM 4051 O O . ALA B 1 149 ? 10.633 -29.531 12.359 1 47.81 149 ALA B O 1
ATOM 4052 N N . ALA B 1 150 ? 10.914 -30.094 10.32 1 53.75 150 ALA B N 1
ATOM 4053 C CA . ALA B 1 150 ? 9.68 -29.406 9.922 1 53.75 150 ALA B CA 1
ATOM 4054 C C . ALA B 1 150 ? 9.734 -27.922 10.273 1 53.75 150 ALA B C 1
ATOM 4056 O O . ALA B 1 150 ? 8.688 -27.297 10.453 1 53.75 150 ALA B O 1
ATOM 4057 N N . ASN B 1 151 ? 11.023 -27.625 10.633 1 64.5 151 ASN B N 1
ATOM 4058 C CA . ASN B 1 151 ? 11.219 -26.188 10.859 1 64.5 151 ASN B CA 1
ATOM 4059 C C . ASN B 1 151 ? 11.68 -25.484 9.594 1 64.5 151 ASN B C 1
ATOM 4061 O O . ASN B 1 151 ? 12.398 -26.047 8.773 1 64.5 151 ASN B O 1
ATOM 4065 N N . PHE B 1 152 ? 11.109 -24.438 9.461 1 73.19 152 PHE B N 1
ATOM 4066 C CA . PHE B 1 152 ? 11.539 -23.641 8.32 1 73.19 152 PHE B CA 1
ATOM 4067 C C . PHE B 1 152 ? 13.016 -23.266 8.445 1 73.19 152 PHE B C 1
ATOM 4069 O O . PHE B 1 152 ? 13.484 -22.922 9.531 1 73.19 152 PHE B O 1
ATOM 4076 N N . VAL B 1 153 ? 13.82 -23.547 7.457 1 74.12 153 VAL B N 1
ATOM 4077 C CA . VAL B 1 153 ? 15.211 -23.109 7.426 1 74.12 153 VAL B CA 1
ATOM 4078 C C . VAL B 1 153 ? 15.281 -21.609 7.695 1 74.12 153 VAL B C 1
ATOM 4080 O O . VAL B 1 153 ? 16.141 -21.156 8.461 1 74.12 153 VAL B O 1
ATOM 4083 N N . ASN B 1 154 ? 14.344 -20.891 7.109 1 80 154 ASN B N 1
ATOM 4084 C CA . ASN B 1 154 ? 14.203 -19.453 7.312 1 80 154 ASN B CA 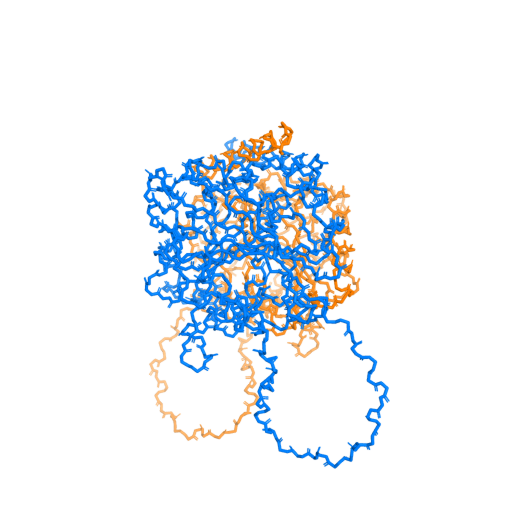1
ATOM 4085 C C . ASN B 1 154 ? 12.891 -19.109 8.008 1 80 154 ASN B C 1
ATOM 4087 O O . ASN B 1 154 ? 11.82 -19.188 7.398 1 80 154 ASN B O 1
ATOM 4091 N N . PRO B 1 155 ? 13.008 -18.75 9.234 1 82 155 PRO B N 1
ATOM 4092 C CA . PRO B 1 155 ? 11.789 -18.5 10.016 1 82 155 PRO B CA 1
ATOM 4093 C C . PRO B 1 155 ? 10.883 -17.453 9.375 1 82 155 PRO B C 1
ATOM 4095 O O . PRO B 1 155 ? 9.656 -17.562 9.477 1 82 155 PRO B O 1
ATOM 4098 N N . GLY B 1 156 ? 11.461 -16.469 8.828 1 85.44 156 GLY B N 1
ATOM 4099 C CA . GLY B 1 156 ? 10.656 -15.453 8.18 1 85.44 156 GLY B CA 1
ATOM 4100 C C . GLY B 1 156 ? 9.805 -15.992 7.047 1 85.44 156 GLY B C 1
ATOM 4101 O O . GLY B 1 156 ? 8.625 -15.641 6.93 1 85.44 156 GLY B O 1
ATOM 4102 N N . GLN B 1 157 ? 10.375 -16.812 6.266 1 84.25 157 GLN B N 1
ATOM 4103 C CA . GLN B 1 157 ? 9.633 -17.438 5.172 1 84.25 157 GLN B CA 1
ATOM 4104 C C . GLN B 1 157 ? 8.484 -18.281 5.699 1 84.25 157 GLN B C 1
ATOM 4106 O O . GLN B 1 157 ? 7.406 -18.328 5.098 1 84.25 157 GLN B O 1
ATOM 4111 N N . GLY B 1 158 ? 8.781 -18.906 6.801 1 81.81 158 GLY B N 1
ATOM 4112 C CA . GLY B 1 158 ? 7.727 -19.688 7.422 1 81.81 158 GLY B CA 1
ATOM 4113 C C . GLY B 1 158 ? 6.555 -18.844 7.887 1 81.81 158 GLY B C 1
ATOM 4114 O O . GLY B 1 158 ? 5.398 -19.203 7.664 1 81.81 158 GLY B O 1
ATOM 4115 N N . GLU B 1 159 ? 6.871 -17.781 8.508 1 82.12 159 GLU B N 1
ATOM 4116 C CA . GLU B 1 159 ? 5.832 -16.859 8.969 1 82.12 159 GLU B CA 1
ATOM 4117 C C . GLU B 1 159 ? 5.035 -16.297 7.797 1 82.12 159 GLU B C 1
ATOM 4119 O O . GLU B 1 159 ? 3.809 -16.203 7.855 1 82.12 159 GLU B O 1
ATOM 4124 N N . LEU B 1 160 ? 5.754 -15.93 6.781 1 85.69 160 LEU B N 1
ATOM 4125 C CA . LEU B 1 160 ? 5.109 -15.398 5.586 1 85.69 160 LEU B CA 1
ATOM 4126 C C . LEU B 1 160 ? 4.168 -16.438 4.973 1 85.69 160 LEU B C 1
ATOM 4128 O O . LEU B 1 160 ? 3.029 -16.109 4.621 1 85.69 160 LEU B O 1
ATOM 4132 N N . TRP B 1 161 ? 4.625 -17.562 4.945 1 83.25 161 TRP B N 1
ATOM 4133 C CA . TRP B 1 161 ? 3.816 -18.656 4.414 1 83.25 161 TRP B CA 1
ATOM 4134 C C . TRP B 1 161 ? 2.553 -18.859 5.242 1 83.25 161 TRP B C 1
ATOM 4136 O O . TRP B 1 161 ? 1.455 -18.984 4.695 1 83.25 161 TRP B O 1
ATOM 4146 N N . SER B 1 162 ? 2.764 -18.859 6.465 1 78.06 162 SER B N 1
ATOM 4147 C CA . SER B 1 162 ? 1.625 -19.062 7.355 1 78.06 162 SER B CA 1
ATOM 4148 C C . SER B 1 162 ? 0.577 -17.969 7.164 1 78.06 162 SER B C 1
ATOM 4150 O O . SER B 1 162 ? -0.624 -18.25 7.168 1 78.06 162 SER B O 1
ATOM 4152 N N . CYS B 1 163 ? 1.043 -16.812 6.941 1 80.38 163 CYS B N 1
ATOM 4153 C CA . CYS B 1 163 ? 0.154 -15.68 6.742 1 80.38 163 CYS B CA 1
ATOM 4154 C C . CYS B 1 163 ? -0.605 -15.805 5.426 1 80.38 163 CYS B C 1
ATOM 4156 O O . CYS B 1 163 ? -1.835 -15.742 5.406 1 80.38 163 CYS B O 1
ATOM 4158 N N . ILE B 1 164 ? 0.103 -16.094 4.418 1 83.25 164 ILE B N 1
ATOM 4159 C CA . ILE B 1 164 ? -0.47 -16.047 3.078 1 83.25 164 ILE B CA 1
ATOM 4160 C C . ILE B 1 164 ? -1.385 -17.25 2.857 1 83.25 164 ILE B C 1
ATOM 4162 O O . ILE B 1 164 ? -2.516 -17.094 2.393 1 83.25 164 ILE B O 1
ATOM 4166 N N . ALA B 1 165 ? -0.887 -18.359 3.246 1 75.62 165 ALA B N 1
ATOM 4167 C CA . ALA B 1 165 ? -1.619 -19.594 2.969 1 75.62 165 ALA B CA 1
ATOM 4168 C C . ALA B 1 165 ? -2.914 -19.656 3.773 1 75.62 165 ALA B C 1
ATOM 4170 O O . ALA B 1 165 ? -3.908 -20.219 3.318 1 75.62 165 ALA B O 1
ATOM 4171 N N . SER B 1 166 ? -2.941 -19.016 4.949 1 71 166 SER B N 1
ATOM 4172 C CA . SER B 1 166 ? -4.09 -19.141 5.84 1 71 166 SER B CA 1
ATOM 4173 C C . SER B 1 166 ? -5.074 -17.984 5.648 1 71 166 SER B C 1
ATOM 4175 O O . SER B 1 166 ? -6.273 -18.156 5.875 1 71 166 SER B O 1
ATOM 4177 N N . THR B 1 167 ? -4.574 -16.906 5.285 1 70.94 167 THR B N 1
ATOM 4178 C CA . THR B 1 167 ? -5.418 -15.734 5.473 1 70.94 167 THR B CA 1
ATOM 4179 C C . THR B 1 167 ? -5.734 -15.078 4.133 1 70.94 167 THR B C 1
ATOM 4181 O O . THR B 1 167 ? -6.754 -14.398 3.994 1 70.94 167 THR B O 1
ATOM 4184 N N . VAL B 1 168 ? -4.977 -15.336 3.168 1 79 168 VAL B N 1
ATOM 4185 C CA . VAL B 1 168 ? -5.102 -14.531 1.959 1 79 168 VAL B CA 1
ATOM 4186 C C . VAL B 1 168 ? -5.969 -15.266 0.938 1 79 168 VAL B C 1
ATOM 4188 O O . VAL B 1 168 ? -5.738 -16.438 0.642 1 79 168 VAL B O 1
ATOM 4191 N N . ASP B 1 169 ? -6.996 -14.617 0.521 1 82.5 169 ASP B N 1
ATOM 4192 C CA . ASP B 1 169 ? -7.914 -15.164 -0.472 1 82.5 169 ASP B CA 1
ATOM 4193 C C . ASP B 1 169 ? -7.637 -14.586 -1.856 1 82.5 169 ASP B C 1
ATOM 4195 O O . ASP B 1 169 ? -8.492 -13.922 -2.439 1 82.5 169 ASP B O 1
ATOM 4199 N N . LYS B 1 170 ? -6.488 -14.828 -2.35 1 90 170 LYS B N 1
ATOM 4200 C CA . LYS B 1 170 ? -6.027 -14.422 -3.676 1 90 170 LYS B CA 1
ATOM 4201 C C . LYS B 1 170 ? -5.43 -15.609 -4.43 1 90 170 LYS B C 1
ATOM 4203 O O . LYS B 1 170 ? -5.277 -16.703 -3.871 1 90 170 LYS B O 1
ATOM 4208 N N . TYR B 1 171 ? -5.203 -15.406 -5.746 1 91.38 171 TYR B N 1
ATOM 4209 C CA . TYR B 1 171 ? -4.484 -16.422 -6.496 1 91.38 171 TYR B CA 1
ATOM 4210 C C . TYR B 1 171 ? -3.053 -16.562 -5.996 1 91.38 171 TYR B C 1
ATOM 4212 O O . TYR B 1 171 ? -2.359 -15.57 -5.793 1 91.38 171 TYR B O 1
ATOM 4220 N N . LEU B 1 172 ? -2.689 -17.844 -5.785 1 91.88 172 LEU B N 1
ATOM 4221 C CA . LEU B 1 172 ? -1.333 -18.078 -5.305 1 91.88 172 LEU B CA 1
ATOM 4222 C C . LEU B 1 172 ? -0.525 -18.875 -6.324 1 91.88 172 LEU B C 1
ATOM 4224 O O . LEU B 1 172 ? -0.995 -19.891 -6.832 1 91.88 172 LEU B O 1
ATOM 4228 N N . ILE B 1 173 ? 0.565 -18.359 -6.652 1 94 173 ILE B N 1
ATOM 4229 C CA . ILE B 1 173 ? 1.549 -19.047 -7.477 1 94 173 ILE B CA 1
ATOM 4230 C C . ILE B 1 173 ? 2.793 -19.359 -6.648 1 94 173 ILE B C 1
ATOM 4232 O O . ILE B 1 173 ? 3.562 -18.453 -6.312 1 94 173 ILE B O 1
ATOM 4236 N N . ILE B 1 174 ? 2.951 -20.625 -6.344 1 92.25 174 ILE B N 1
ATOM 4237 C CA . ILE B 1 174 ? 4.043 -21.062 -5.484 1 92.25 174 ILE B CA 1
ATOM 4238 C C . ILE B 1 174 ? 5.137 -21.703 -6.324 1 92.25 174 ILE B C 1
ATOM 4240 O O . ILE B 1 174 ? 4.887 -22.688 -7.027 1 92.25 174 ILE B O 1
ATOM 4244 N N . CYS B 1 175 ? 6.293 -21.188 -6.18 1 93 175 CYS B N 1
ATOM 4245 C CA . CYS B 1 175 ? 7.391 -21.625 -7.035 1 93 175 CYS B CA 1
ATOM 4246 C C . CYS B 1 175 ? 8.406 -22.453 -6.254 1 93 175 CYS B C 1
ATOM 4248 O O . CYS B 1 175 ? 8.812 -22.062 -5.16 1 93 175 CYS B O 1
ATOM 4250 N N . LYS B 1 176 ? 8.75 -23.516 -6.805 1 88.19 176 LYS B N 1
ATOM 4251 C CA . LYS B 1 176 ? 9.773 -24.375 -6.23 1 88.19 176 LYS B CA 1
ATOM 4252 C C . LYS B 1 176 ? 10.844 -24.734 -7.262 1 88.19 176 LYS B C 1
ATOM 4254 O O . LYS B 1 176 ? 10.523 -25.078 -8.398 1 88.19 176 LYS B O 1
ATOM 4259 N N . GLY B 1 177 ? 12.133 -24.641 -6.812 1 83.94 177 GLY B N 1
ATOM 4260 C CA . GLY B 1 177 ? 13.227 -25.062 -7.672 1 83.94 177 GLY B CA 1
ATOM 4261 C C . GLY B 1 177 ? 13.875 -23.906 -8.414 1 83.94 177 GLY B C 1
ATOM 4262 O O . GLY B 1 177 ? 13.648 -22.75 -8.086 1 83.94 177 GLY B O 1
ATOM 4263 N N . ASP B 1 178 ? 14.773 -24.266 -9.328 1 78.12 178 ASP B N 1
ATOM 4264 C CA . ASP B 1 178 ? 15.531 -23.266 -10.078 1 78.12 178 ASP B CA 1
ATOM 4265 C C . ASP B 1 178 ? 14.789 -22.844 -11.344 1 78.12 178 ASP B C 1
ATOM 4267 O O . ASP B 1 178 ? 15.172 -23.219 -12.453 1 78.12 178 ASP B O 1
ATOM 4271 N N . LEU B 1 179 ? 13.844 -22 -11.234 1 75.56 179 LEU B N 1
ATOM 4272 C CA . LEU B 1 179 ? 12.945 -21.609 -12.312 1 75.56 179 LEU B CA 1
ATOM 4273 C C . LEU B 1 179 ? 13.633 -20.625 -13.258 1 75.56 179 LEU B C 1
ATOM 4275 O O . LEU B 1 179 ? 13.203 -20.453 -14.398 1 75.56 179 LEU B O 1
ATOM 4279 N N . TRP B 1 180 ? 14.719 -20.031 -12.914 1 64.19 180 TRP B N 1
ATOM 4280 C CA . TRP B 1 180 ? 15.398 -19.016 -13.703 1 64.19 180 TRP B CA 1
ATOM 4281 C C . TRP B 1 180 ? 16.328 -19.641 -14.734 1 64.19 180 TRP B C 1
ATOM 4283 O O . TRP B 1 180 ? 16.75 -18.984 -15.68 1 64.19 180 TRP B O 1
ATOM 4293 N N . LYS B 1 181 ? 16.594 -20.828 -14.539 1 64.88 181 LYS B N 1
ATOM 4294 C CA . LYS B 1 181 ? 17.531 -21.469 -15.453 1 64.88 181 LYS B CA 1
ATOM 4295 C C . LYS B 1 181 ? 16.891 -21.703 -16.812 1 64.88 181 LYS B C 1
ATOM 4297 O O . LYS B 1 181 ? 15.711 -22.047 -16.906 1 64.88 181 LYS B O 1
ATOM 4302 N N . PRO B 1 182 ? 17.688 -21.25 -17.781 1 63.47 182 PRO B N 1
ATOM 4303 C CA . PRO B 1 182 ? 17.172 -21.438 -19.141 1 63.47 182 PRO B CA 1
ATOM 4304 C C . PRO B 1 182 ? 16.734 -22.875 -19.406 1 63.47 182 PRO B C 1
ATOM 4306 O O . PRO B 1 182 ? 17.344 -23.812 -18.922 1 63.47 182 PRO B O 1
ATOM 4309 N N . VAL B 1 183 ? 15.531 -22.953 -19.797 1 61.06 183 VAL B N 1
ATOM 4310 C CA . VAL B 1 183 ? 15.047 -24.234 -20.266 1 61.06 183 VAL B CA 1
ATOM 4311 C C . VAL B 1 183 ? 15.664 -24.562 -21.625 1 61.06 183 VAL B C 1
ATOM 4313 O O . VAL B 1 183 ? 15.789 -23.672 -22.484 1 61.06 183 VAL B O 1
ATOM 4316 N N . PRO B 1 184 ? 16.375 -25.656 -21.703 1 58.75 184 PRO B N 1
ATOM 4317 C CA . PRO B 1 184 ? 16.938 -25.984 -23.016 1 58.75 184 PRO B CA 1
ATOM 4318 C C . PRO B 1 184 ? 15.914 -25.828 -24.141 1 58.75 184 PRO B C 1
ATOM 4320 O O . PRO B 1 184 ? 14.742 -26.188 -23.984 1 58.75 184 PRO B O 1
ATOM 4323 N N . SER B 1 185 ? 16.094 -24.797 -24.969 1 59.38 185 SER B N 1
ATOM 4324 C CA . SER B 1 185 ? 15.25 -24.578 -26.125 1 59.38 185 SER B CA 1
ATOM 4325 C C . SER B 1 185 ? 15.203 -25.812 -27.016 1 59.38 185 SER B C 1
ATOM 4327 O O . SER B 1 185 ? 15.938 -25.906 -28 1 59.38 185 SER B O 1
ATOM 4329 N N . SER B 1 186 ? 15.219 -27 -26.375 1 61.53 186 SER B N 1
ATOM 4330 C CA . SER B 1 186 ? 15.172 -28.156 -27.266 1 61.53 186 SER B CA 1
ATOM 4331 C C . SER B 1 186 ? 13.727 -28.594 -27.516 1 61.53 186 SER B C 1
ATOM 4333 O O . SER B 1 186 ? 12.844 -28.344 -26.703 1 61.53 186 SER B O 1
ATOM 4335 N N . LEU B 1 187 ? 13.508 -28.969 -28.75 1 65.94 187 LEU B N 1
ATOM 4336 C CA . LEU B 1 187 ? 12.25 -29.562 -29.172 1 65.94 187 LEU B CA 1
ATOM 4337 C C . LEU B 1 187 ? 11.844 -30.703 -28.25 1 65.94 187 LEU B C 1
ATOM 4339 O O . LEU B 1 187 ? 10.711 -31.188 -28.312 1 65.94 187 LEU B O 1
ATOM 4343 N N . THR B 1 188 ? 12.664 -30.906 -27.234 1 76.69 188 THR B N 1
ATOM 4344 C CA . THR B 1 188 ? 12.375 -32.062 -26.375 1 76.69 188 THR B CA 1
ATOM 4345 C C . THR B 1 188 ? 11.883 -31.594 -25.016 1 76.69 188 THR B C 1
ATOM 4347 O O . THR B 1 188 ? 11.523 -32.438 -24.156 1 76.69 188 THR B O 1
ATOM 4350 N N . SER B 1 189 ? 11.719 -30.297 -24.844 1 86.12 189 SER B N 1
ATOM 4351 C CA . SER B 1 189 ? 11.281 -29.812 -23.531 1 86.12 189 SER B CA 1
ATOM 4352 C C . SER B 1 189 ? 9.789 -30.062 -23.328 1 86.12 189 SER B C 1
ATOM 4354 O O . SER B 1 189 ? 9 -29.969 -24.266 1 86.12 189 SER B O 1
ATOM 4356 N N . THR B 1 190 ? 9.438 -30.469 -22.156 1 90.69 190 THR B N 1
ATOM 4357 C CA . THR B 1 190 ? 8.047 -30.781 -21.859 1 90.69 190 THR B CA 1
ATOM 4358 C C . THR B 1 190 ? 7.562 -30 -20.641 1 90.69 190 THR B C 1
ATOM 4360 O O . THR B 1 190 ? 8.328 -29.766 -19.703 1 90.69 190 THR B O 1
ATOM 4363 N N . MET B 1 191 ? 6.402 -29.578 -20.703 1 93.25 191 MET B N 1
ATOM 4364 C CA . MET B 1 191 ? 5.645 -29 -19.594 1 93.25 191 MET B CA 1
ATOM 4365 C C . MET B 1 191 ? 4.469 -29.891 -19.219 1 93.25 191 MET B C 1
ATOM 4367 O O . MET B 1 191 ? 3.59 -30.156 -20.047 1 93.25 191 MET B O 1
ATOM 4371 N N . ASP B 1 192 ? 4.496 -30.375 -18.016 1 94.75 192 ASP B N 1
ATOM 4372 C CA . ASP B 1 192 ? 3.455 -31.297 -17.562 1 94.75 192 ASP B CA 1
ATOM 4373 C C . ASP B 1 192 ? 2.484 -30.609 -16.609 1 94.75 192 ASP B C 1
ATOM 4375 O O . ASP B 1 192 ? 2.893 -30.094 -15.562 1 94.75 192 ASP B O 1
ATOM 4379 N N . LEU B 1 193 ? 1.245 -30.625 -16.953 1 95.19 193 LEU B N 1
ATOM 4380 C CA . LEU B 1 193 ? 0.199 -30.125 -16.078 1 95.19 193 LEU B CA 1
ATOM 4381 C C . LEU B 1 193 ? -0.525 -31.266 -15.375 1 95.19 193 LEU B C 1
ATOM 4383 O O . LEU B 1 193 ? -1.162 -32.094 -16.031 1 95.19 193 LEU B O 1
ATOM 4387 N N . TRP B 1 194 ? -0.365 -31.312 -14.148 1 91.06 194 TRP B N 1
ATOM 4388 C CA . TRP B 1 194 ? -1.162 -32.219 -13.32 1 91.06 194 TRP B CA 1
ATOM 4389 C C . TRP B 1 194 ? -2.393 -31.484 -12.766 1 91.06 194 TRP B C 1
ATOM 4391 O O . TRP B 1 194 ? -2.299 -30.75 -11.789 1 91.06 194 TRP B O 1
ATOM 4401 N N . TRP B 1 195 ? -3.553 -31.828 -13.352 1 90.88 195 TRP B N 1
ATOM 4402 C CA . TRP B 1 195 ? -4.777 -31.047 -13.141 1 90.88 195 TRP B CA 1
ATOM 4403 C C . TRP B 1 195 ? -5.793 -31.859 -12.344 1 90.88 195 TRP B C 1
ATOM 4405 O O . TRP B 1 195 ? -6.363 -32.844 -12.852 1 90.88 195 TRP B O 1
ATOM 4415 N N . ILE B 1 196 ? -5.965 -31.453 -11.141 1 83.06 196 ILE B N 1
ATOM 4416 C CA . ILE B 1 196 ? -7.062 -32.031 -10.359 1 83.06 196 ILE B CA 1
ATOM 4417 C C . ILE B 1 196 ? -8.383 -31.391 -10.797 1 83.06 196 ILE B C 1
ATOM 4419 O O . ILE B 1 196 ? -8.68 -30.25 -10.422 1 83.06 196 ILE B O 1
ATOM 4423 N N . VAL B 1 197 ? -9.234 -32.219 -11.531 1 77.19 197 VAL B N 1
ATOM 4424 C CA . VAL B 1 197 ? -10.414 -31.703 -12.219 1 77.19 197 VAL B CA 1
ATOM 4425 C C . VAL B 1 197 ? -11.57 -31.562 -11.234 1 77.19 197 VAL B C 1
ATOM 4427 O O . VAL B 1 197 ? -12.234 -32.562 -10.906 1 77.19 197 VAL B O 1
ATOM 4430 N N . GLU B 1 198 ? -11.68 -30.781 -10.25 1 66.94 198 GLU B N 1
ATOM 4431 C CA . GLU B 1 198 ? -12.828 -30.562 -9.383 1 66.94 198 GLU B CA 1
ATOM 4432 C C . GLU B 1 198 ? -13.195 -29.078 -9.312 1 66.94 198 GLU B C 1
ATOM 4434 O O . GLU B 1 198 ? -14.375 -28.734 -9.258 1 66.94 198 GLU B O 1
ATOM 4439 N N . ASP B 1 199 ? -12.367 -28.375 -9.195 1 60.31 199 ASP B N 1
ATOM 4440 C CA . ASP B 1 199 ? -12.609 -27.047 -8.648 1 60.31 199 ASP B CA 1
ATOM 4441 C C . ASP B 1 199 ? -12.797 -26.016 -9.758 1 60.31 199 ASP B C 1
ATOM 4443 O O . ASP B 1 199 ? -13.844 -25.375 -9.852 1 60.31 199 ASP B O 1
ATOM 4447 N N . ASP B 1 200 ? -11.734 -25.453 -10.367 1 64.5 200 ASP B N 1
ATOM 4448 C CA . ASP B 1 200 ? -11.789 -24.281 -11.227 1 64.5 200 ASP B CA 1
ATOM 4449 C C . ASP B 1 200 ? -10.93 -24.453 -12.469 1 64.5 200 ASP B C 1
ATOM 4451 O O . ASP B 1 200 ? -10.164 -25.406 -12.57 1 64.5 200 ASP B O 1
ATOM 4455 N N . ASN B 1 201 ? -11.266 -23.75 -13.422 1 75.94 201 ASN B N 1
ATOM 4456 C CA . ASN B 1 201 ? -10.531 -23.734 -14.68 1 75.94 201 ASN B CA 1
ATOM 4457 C C . ASN B 1 201 ? -9.461 -22.656 -14.703 1 75.94 201 ASN B C 1
ATOM 4459 O O . ASN B 1 201 ? -8.891 -22.359 -15.75 1 75.94 201 ASN B O 1
ATOM 4463 N N . TYR B 1 202 ? -9.102 -22.203 -13.508 1 81.19 202 TYR B N 1
ATOM 4464 C CA . TYR B 1 202 ? -8.203 -21.047 -13.477 1 81.19 202 TYR B CA 1
ATOM 4465 C C . TYR B 1 202 ? -6.785 -21.453 -13.844 1 81.19 202 TYR B C 1
ATOM 4467 O O . TYR B 1 202 ? -6.062 -20.688 -14.492 1 81.19 202 TYR B O 1
ATOM 4475 N N . ILE B 1 203 ? -6.512 -22.703 -13.484 1 87 203 ILE B N 1
ATOM 4476 C CA . ILE B 1 203 ? -5.152 -23.125 -13.781 1 87 203 ILE B CA 1
ATOM 4477 C C . ILE B 1 203 ? -4.953 -23.219 -15.289 1 87 203 ILE B C 1
ATOM 4479 O O . ILE B 1 203 ? -3.846 -23.016 -15.789 1 87 203 ILE B O 1
ATOM 4483 N N . LEU B 1 204 ? -6.023 -23.5 -16.016 1 90.62 204 LEU B N 1
ATOM 4484 C CA . LEU B 1 204 ? -5.906 -23.594 -17.469 1 90.62 204 LEU B CA 1
ATOM 4485 C C . LEU B 1 204 ? -5.566 -22.234 -18.078 1 90.62 204 LEU B C 1
ATOM 4487 O O . LEU B 1 204 ? -4.805 -22.156 -19.047 1 90.62 204 LEU B O 1
ATOM 4491 N N . SER B 1 205 ? -6.066 -21.203 -17.484 1 88.88 205 SER B N 1
ATOM 4492 C CA . SER B 1 205 ? -5.723 -19.859 -17.922 1 88.88 205 SER B CA 1
ATOM 4493 C C . SER B 1 205 ? -4.254 -19.547 -17.672 1 88.88 205 SER B C 1
ATOM 4495 O O . SER B 1 205 ? -3.59 -18.922 -18.5 1 88.88 205 SER B O 1
ATOM 4497 N N . PHE B 1 206 ? -3.85 -20.016 -16.625 1 91.81 206 PHE B N 1
ATOM 4498 C CA . PHE B 1 206 ? -2.445 -19.828 -16.266 1 91.81 206 PHE B CA 1
ATOM 4499 C C . PHE B 1 206 ? -1.544 -20.547 -17.266 1 91.81 206 PHE B C 1
ATOM 4501 O O . PHE B 1 206 ? -0.567 -19.984 -17.75 1 91.81 206 PHE B O 1
ATOM 4508 N N . VAL B 1 207 ? -1.898 -21.75 -17.516 1 93.25 207 VAL B N 1
ATOM 4509 C CA . VAL B 1 207 ? -1.124 -22.547 -18.469 1 93.25 207 VAL B CA 1
ATOM 4510 C C . VAL B 1 207 ? -1.178 -21.891 -19.844 1 93.25 207 VAL B C 1
ATOM 4512 O O . VAL B 1 207 ? -0.179 -21.891 -20.578 1 93.25 207 VAL B O 1
ATOM 4515 N N . TYR B 1 208 ? -2.266 -21.391 -20.172 1 92.06 208 TYR B N 1
ATOM 4516 C CA . TYR B 1 208 ? -2.422 -20.688 -21.438 1 92.06 208 TYR B CA 1
ATOM 4517 C C . TYR B 1 208 ? -1.419 -19.547 -21.562 1 92.06 208 TYR B C 1
ATOM 4519 O O . TYR B 1 208 ? -0.758 -19.406 -22.594 1 92.06 208 TYR B O 1
ATOM 4527 N N . LEU B 1 209 ? -1.296 -18.812 -20.516 1 90.56 209 LEU B N 1
ATOM 4528 C CA . LEU B 1 209 ? -0.392 -17.672 -20.531 1 90.56 209 LEU B CA 1
ATOM 4529 C C . LEU B 1 209 ? 1.061 -18.125 -20.625 1 90.56 209 LEU B C 1
ATOM 4531 O O . LEU B 1 209 ? 1.841 -17.562 -21.406 1 90.56 209 LEU B O 1
ATOM 4535 N N . ILE B 1 210 ? 1.375 -19.156 -19.891 1 91.5 210 ILE B N 1
ATOM 4536 C CA . ILE B 1 210 ? 2.748 -19.656 -19.875 1 91.5 210 ILE B CA 1
ATOM 4537 C C . ILE B 1 210 ? 3.111 -20.219 -21.25 1 91.5 210 ILE B C 1
ATOM 4539 O O . ILE B 1 210 ? 4.215 -19.984 -21.75 1 91.5 210 ILE B O 1
ATOM 4543 N N . SER B 1 211 ? 2.229 -20.891 -21.859 1 90 211 SER B N 1
ATOM 4544 C CA . SER B 1 211 ? 2.48 -21.547 -23.141 1 90 211 SER B CA 1
ATOM 4545 C C . SER B 1 211 ? 2.723 -20.547 -24.25 1 90 211 SER B C 1
ATOM 4547 O O . SER B 1 211 ? 3.32 -20.875 -25.281 1 90 211 SER B O 1
ATOM 4549 N N . ARG B 1 212 ? 2.344 -19.375 -24.016 1 86.44 212 ARG B N 1
ATOM 4550 C CA . ARG B 1 212 ? 2.48 -18.344 -25.047 1 86.44 212 ARG B CA 1
ATOM 4551 C C . ARG B 1 212 ? 3.725 -17.5 -24.812 1 86.44 212 ARG B C 1
ATOM 4553 O O . ARG B 1 212 ? 4.078 -16.656 -25.641 1 86.44 212 ARG B O 1
ATOM 4560 N N . SER B 1 213 ? 4.273 -17.75 -23.766 1 87.19 213 SER B N 1
ATOM 4561 C CA . SER B 1 213 ? 5.5 -17.016 -23.469 1 87.19 213 SER B CA 1
ATOM 4562 C C . SER B 1 213 ? 6.637 -17.453 -24.391 1 87.19 213 SER B C 1
ATOM 4564 O O . SER B 1 213 ? 6.613 -18.547 -24.953 1 87.19 213 SER B O 1
ATOM 4566 N N . ASN B 1 214 ? 7.605 -16.578 -24.531 1 80.94 214 ASN B N 1
ATOM 4567 C CA . ASN B 1 214 ? 8.742 -16.859 -25.406 1 80.94 214 ASN B CA 1
ATOM 4568 C C . ASN B 1 214 ? 9.539 -18.062 -24.906 1 80.94 214 ASN B C 1
ATOM 4570 O O . ASN B 1 214 ? 10.078 -18.828 -25.719 1 80.94 214 ASN B O 1
ATOM 4574 N N . ARG B 1 215 ? 9.469 -18.281 -23.719 1 83.69 215 ARG B N 1
ATOM 4575 C CA . ARG B 1 215 ? 10.297 -19.328 -23.109 1 83.69 215 ARG B CA 1
ATOM 4576 C C . ARG B 1 215 ? 9.672 -20.703 -23.328 1 83.69 215 ARG B C 1
ATOM 4578 O O . ARG B 1 215 ? 10.391 -21.688 -23.516 1 83.69 215 ARG B O 1
ATOM 4585 N N . TRP B 1 216 ? 8.367 -20.734 -23.359 1 87.75 216 TRP B N 1
ATOM 4586 C CA . TRP B 1 216 ? 7.711 -22.047 -23.328 1 87.75 216 TRP B CA 1
ATOM 4587 C C . TRP B 1 216 ? 6.922 -22.281 -24.609 1 87.75 216 TRP B C 1
ATOM 4589 O O . TRP B 1 216 ? 6.164 -23.25 -24.703 1 87.75 216 TRP B O 1
ATOM 4599 N N . THR B 1 217 ? 7.098 -21.5 -25.594 1 83.56 217 THR B N 1
ATOM 4600 C CA . THR B 1 217 ? 6.273 -21.516 -26.812 1 83.56 217 THR B CA 1
ATOM 4601 C C . THR B 1 217 ? 6.477 -22.828 -27.578 1 83.56 217 THR B C 1
ATOM 4603 O O . THR B 1 217 ? 5.531 -23.359 -28.172 1 83.56 217 THR B O 1
ATOM 4606 N N . PHE B 1 218 ? 7.652 -23.391 -27.484 1 84.5 218 PHE B N 1
ATOM 4607 C CA . PHE B 1 218 ? 7.926 -24.562 -28.312 1 84.5 218 PHE B CA 1
ATOM 4608 C C . PHE B 1 218 ? 7.961 -25.828 -27.453 1 84.5 218 PHE B C 1
ATOM 4610 O O . PHE B 1 218 ? 8.328 -26.906 -27.938 1 84.5 218 PHE B O 1
ATOM 4617 N N . THR B 1 219 ? 7.562 -25.688 -26.281 1 89.19 219 THR B N 1
ATOM 4618 C CA . THR B 1 219 ? 7.559 -26.828 -25.375 1 89.19 219 THR B CA 1
ATOM 4619 C C . THR B 1 219 ? 6.273 -27.641 -25.516 1 89.19 219 THR B C 1
ATOM 4621 O O . THR B 1 219 ? 5.203 -27.078 -25.75 1 89.19 219 THR B O 1
ATOM 4624 N N . LYS B 1 220 ? 6.457 -29 -25.422 1 92.12 220 LYS B N 1
ATOM 4625 C CA . LYS B 1 220 ? 5.293 -29.891 -25.484 1 92.12 220 LYS B CA 1
ATOM 4626 C C . LYS B 1 220 ? 4.488 -29.828 -24.188 1 92.12 220 LYS B C 1
ATOM 4628 O O . LYS B 1 220 ? 5.051 -29.969 -23.094 1 92.12 220 LYS B O 1
ATOM 4633 N N . LEU B 1 221 ? 3.258 -29.594 -24.375 1 95.06 221 LEU B N 1
ATOM 4634 C CA . LEU B 1 221 ? 2.365 -29.562 -23.219 1 95.06 221 LEU B CA 1
ATOM 4635 C C . LEU B 1 221 ? 1.669 -30.906 -23.016 1 95.06 221 LEU B C 1
ATOM 4637 O O . LEU B 1 221 ? 0.945 -31.359 -23.906 1 95.06 221 LEU B O 1
ATOM 4641 N N . ARG B 1 222 ? 1.894 -31.547 -21.891 1 96.12 222 ARG B N 1
ATOM 4642 C CA . ARG B 1 222 ? 1.202 -32.781 -21.5 1 96.12 222 ARG B CA 1
ATOM 4643 C C . ARG B 1 222 ? 0.273 -32.531 -20.312 1 96.12 222 ARG B C 1
ATOM 4645 O O . ARG B 1 222 ? 0.689 -31.969 -19.297 1 96.12 222 ARG B O 1
ATOM 4652 N N . ILE B 1 223 ? -0.952 -32.938 -20.516 1 95.88 223 ILE B N 1
ATOM 4653 C CA . ILE B 1 223 ? -1.932 -32.719 -19.453 1 95.88 223 ILE B CA 1
ATOM 4654 C C . ILE B 1 223 ? -2.338 -34.062 -18.828 1 95.88 223 ILE B C 1
ATOM 4656 O O . ILE B 1 223 ? -2.744 -34.969 -19.547 1 95.88 223 ILE B O 1
ATOM 4660 N N . PHE B 1 224 ? -2.109 -34.156 -17.547 1 93.81 224 PHE B N 1
ATOM 4661 C CA . PHE B 1 224 ? -2.588 -35.281 -16.75 1 93.81 224 PHE B CA 1
ATOM 4662 C C . PHE B 1 224 ? -3.801 -34.875 -15.922 1 93.81 224 PHE B C 1
ATOM 4664 O O . PHE B 1 224 ? -3.668 -34.188 -14.914 1 93.81 224 PHE B O 1
ATOM 4671 N N . ALA B 1 225 ? -4.965 -35.281 -16.375 1 91.75 225 ALA B N 1
ATOM 4672 C CA . ALA B 1 225 ? -6.207 -34.938 -15.688 1 91.75 225 ALA B CA 1
ATOM 4673 C C . ALA B 1 225 ? -6.543 -35.969 -14.617 1 91.75 225 ALA B C 1
ATOM 4675 O O . ALA B 1 225 ? -6.758 -37.125 -14.914 1 91.75 225 ALA B O 1
ATOM 4676 N N . LEU B 1 226 ? -6.516 -35.469 -13.422 1 87.5 226 LEU B N 1
ATOM 4677 C CA . LEU B 1 226 ? -6.871 -36.344 -12.297 1 87.5 226 LEU B CA 1
ATOM 4678 C C . LEU B 1 226 ? -8.359 -36.25 -11.992 1 87.5 226 LEU B C 1
ATOM 4680 O O . LEU B 1 226 ? -8.859 -35.188 -11.609 1 87.5 226 LEU B O 1
ATOM 4684 N N . ILE B 1 227 ? -9.055 -37.312 -12.133 1 85.81 227 ILE B N 1
ATOM 4685 C CA . ILE B 1 227 ? -10.508 -37.375 -11.977 1 85.81 227 ILE B CA 1
ATOM 4686 C C . ILE B 1 227 ? -10.883 -38.438 -10.961 1 85.81 227 ILE B C 1
ATOM 4688 O O . ILE B 1 227 ? -10.18 -39.438 -10.82 1 85.81 227 ILE B O 1
ATOM 4692 N N . LYS B 1 228 ? -11.922 -38.094 -10.352 1 80.31 228 LYS B N 1
ATOM 4693 C CA . LYS B 1 228 ? -12.445 -39.125 -9.445 1 80.31 228 LYS B CA 1
ATOM 4694 C C . LYS B 1 228 ? -12.844 -40.375 -10.211 1 80.31 228 LYS B C 1
ATOM 4696 O O . LYS B 1 228 ? -13.422 -40.281 -11.297 1 80.31 228 LYS B O 1
ATOM 4701 N N . GLU B 1 229 ? -12.547 -41.5 -9.594 1 76.5 229 GLU B N 1
ATOM 4702 C CA . GLU B 1 229 ? -12.734 -42.781 -10.242 1 76.5 229 GLU B CA 1
ATOM 4703 C C . GLU B 1 229 ? -14.18 -42.969 -10.688 1 76.5 229 GLU B C 1
ATOM 4705 O O . GLU B 1 229 ? -14.438 -43.5 -11.766 1 76.5 229 GLU B O 1
ATOM 4710 N N . ASN B 1 230 ? -15.094 -42.469 -9.953 1 76.75 230 ASN B N 1
ATOM 4711 C CA . ASN B 1 230 ? -16.5 -42.719 -10.234 1 76.75 230 ASN B CA 1
ATOM 4712 C C . ASN B 1 230 ? -17.031 -41.75 -11.305 1 76.75 230 ASN B C 1
ATOM 4714 O O . ASN B 1 230 ? -18.141 -41.938 -11.812 1 76.75 230 ASN B O 1
ATOM 4718 N N . GLU B 1 231 ? -16.312 -40.844 -11.727 1 79.06 231 GLU B N 1
ATOM 4719 C CA . GLU B 1 231 ? -16.797 -39.812 -12.648 1 79.06 231 GLU B CA 1
ATOM 4720 C C . GLU B 1 231 ? -15.984 -39.812 -13.938 1 79.06 231 GLU B C 1
ATOM 4722 O O . GLU B 1 231 ? -16.141 -38.906 -14.766 1 79.06 231 GLU B O 1
ATOM 4727 N N . MET B 1 232 ? -15.273 -40.812 -14.219 1 78.38 232 MET B N 1
ATOM 4728 C CA . MET B 1 232 ? -14.273 -40.812 -15.281 1 78.38 232 MET B CA 1
ATOM 4729 C C . MET B 1 232 ? -14.93 -40.688 -16.656 1 78.38 232 MET B C 1
ATOM 4731 O O . MET B 1 232 ? -14.523 -39.844 -17.469 1 78.38 232 MET B O 1
ATOM 4735 N N . ALA B 1 233 ? -15.891 -41.469 -16.875 1 76.06 233 ALA B N 1
ATOM 4736 C CA . ALA B 1 233 ? -16.469 -41.5 -18.203 1 76.06 233 ALA B CA 1
ATOM 4737 C C . ALA B 1 233 ? -17.109 -40.188 -18.578 1 76.06 233 ALA B C 1
ATOM 4739 O O . ALA B 1 233 ? -16.922 -39.688 -19.703 1 76.06 233 ALA B O 1
ATOM 4740 N N . ILE B 1 234 ? -17.719 -39.625 -17.625 1 78.81 234 ILE B N 1
ATOM 4741 C CA . ILE B 1 234 ? -18.453 -38.375 -17.891 1 78.81 234 ILE B CA 1
ATOM 4742 C C . ILE B 1 234 ? -17.484 -37.188 -17.891 1 78.81 234 ILE B C 1
ATOM 4744 O O . ILE B 1 234 ? -17.656 -36.25 -18.672 1 78.81 234 ILE B O 1
ATOM 4748 N N . ALA B 1 235 ? -16.469 -37.469 -17.25 1 84.31 235 ALA B N 1
ATOM 4749 C CA . ALA B 1 235 ? -15.594 -36.312 -17.016 1 84.31 235 ALA B CA 1
ATOM 4750 C C . ALA B 1 235 ? -14.656 -36.094 -18.203 1 84.31 235 ALA B C 1
ATOM 4752 O O . ALA B 1 235 ? -14.219 -34.969 -18.453 1 84.31 235 ALA B O 1
ATOM 4753 N N . LYS B 1 236 ? -14.477 -37.156 -19.016 1 87.31 236 LYS B N 1
ATOM 4754 C CA . LYS B 1 236 ? -13.492 -37.062 -20.094 1 87.31 236 LYS B CA 1
ATOM 4755 C C . LYS B 1 236 ? -13.906 -36 -21.125 1 87.31 236 LYS B C 1
ATOM 4757 O O . LYS B 1 236 ? -13.117 -35.125 -21.469 1 87.31 236 LYS B O 1
ATOM 4762 N N . ASP B 1 237 ? -15.125 -36.094 -21.547 1 88.62 237 ASP B N 1
ATOM 4763 C CA . ASP B 1 237 ? -15.602 -35.156 -22.547 1 88.62 237 ASP B CA 1
ATOM 4764 C C . ASP B 1 237 ? -15.625 -33.75 -22.016 1 88.62 237 ASP B C 1
ATOM 4766 O O . ASP B 1 237 ? -15.289 -32.781 -22.719 1 88.62 237 ASP B O 1
ATOM 4770 N N . ASN B 1 238 ? -15.961 -33.688 -20.828 1 89.62 238 ASN B N 1
ATOM 4771 C CA . ASN B 1 238 ? -16.016 -32.375 -20.203 1 89.62 238 ASN B CA 1
ATOM 4772 C C . ASN B 1 238 ? -14.625 -31.75 -20.078 1 89.62 238 ASN B C 1
ATOM 4774 O O . ASN B 1 238 ? -14.453 -30.547 -20.312 1 89.62 238 ASN B O 1
ATOM 4778 N N . VAL B 1 239 ? -13.711 -32.562 -19.75 1 91 239 VAL B N 1
ATOM 4779 C CA . VAL B 1 239 ? -12.336 -32.125 -19.578 1 91 239 VAL B CA 1
ATOM 4780 C C . VAL B 1 239 ? -11.789 -31.625 -20.922 1 91 239 VAL B C 1
ATOM 4782 O O . VAL B 1 239 ? -11.18 -30.562 -20.984 1 91 239 VAL B O 1
ATOM 4785 N N . LYS B 1 240 ? -12.047 -32.344 -21.938 1 91.69 240 LYS B N 1
ATOM 4786 C CA . LYS B 1 240 ? -11.594 -31.938 -23.281 1 91.69 240 LYS B CA 1
ATOM 4787 C C . LYS B 1 240 ? -12.227 -30.625 -23.703 1 91.69 240 LYS B C 1
ATOM 4789 O O . LYS B 1 240 ? -11.562 -29.766 -24.297 1 91.69 240 LYS B O 1
ATOM 4794 N N . LYS B 1 241 ? -13.414 -30.5 -23.359 1 91.31 241 LYS B N 1
ATOM 4795 C CA . LYS B 1 241 ? -14.117 -29.266 -23.688 1 91.31 241 LYS B CA 1
ATOM 4796 C C . LYS B 1 241 ? -13.523 -28.078 -22.938 1 91.31 241 LYS B C 1
ATOM 4798 O O . LYS B 1 241 ? -13.359 -27 -23.516 1 91.31 241 LYS B O 1
ATOM 4803 N N . ARG B 1 242 ? -13.203 -28.344 -21.719 1 91.31 242 ARG B N 1
ATOM 4804 C CA . ARG B 1 242 ? -12.625 -27.281 -20.906 1 91.31 242 ARG B CA 1
ATOM 4805 C C . ARG B 1 242 ? -11.258 -26.859 -21.438 1 91.31 242 ARG B C 1
ATOM 4807 O O . ARG B 1 242 ? -10.93 -25.672 -21.453 1 91.31 242 ARG B O 1
ATOM 4814 N N . ILE B 1 243 ? -10.531 -27.828 -21.828 1 92.94 243 ILE B N 1
ATOM 4815 C CA . ILE B 1 243 ? -9.211 -27.562 -22.375 1 92.94 243 ILE B CA 1
ATOM 4816 C C . ILE B 1 243 ? -9.352 -26.766 -23.688 1 92.94 243 ILE B C 1
ATOM 4818 O O . ILE B 1 243 ? -8.633 -25.797 -23.906 1 92.94 243 ILE B O 1
ATOM 4822 N N . HIS B 1 244 ? -10.305 -27.172 -24.422 1 91.94 244 HIS B N 1
ATOM 4823 C CA . HIS B 1 244 ? -10.562 -26.5 -25.688 1 91.94 244 HIS B CA 1
ATOM 4824 C C . HIS B 1 244 ? -11.055 -25.078 -25.453 1 91.94 244 HIS B C 1
ATOM 4826 O O . HIS B 1 244 ? -10.602 -24.141 -26.125 1 91.94 244 HIS B O 1
ATOM 4832 N N . ASN B 1 245 ? -11.883 -24.906 -24.5 1 88.19 245 ASN B N 1
ATOM 4833 C CA . ASN B 1 245 ? -12.422 -23.594 -24.172 1 88.19 245 ASN B CA 1
ATOM 4834 C C . ASN B 1 245 ? -11.328 -22.656 -23.672 1 88.19 245 ASN B C 1
ATOM 4836 O O . ASN B 1 245 ? -11.422 -21.438 -23.844 1 88.19 245 ASN B O 1
ATOM 4840 N N . ALA B 1 246 ? -10.336 -23.234 -23.062 1 88.44 246 ALA B N 1
ATOM 4841 C CA . ALA B 1 246 ? -9.211 -22.438 -22.562 1 88.44 246 ALA B CA 1
ATOM 4842 C C . ALA B 1 246 ? -8.219 -22.125 -23.688 1 88.44 246 ALA B C 1
ATOM 4844 O O . ALA B 1 246 ? -7.18 -21.5 -23.453 1 88.44 246 ALA B O 1
ATOM 4845 N N . LYS B 1 247 ? -8.508 -22.656 -24.891 1 88.81 247 LYS B N 1
ATOM 4846 C CA . LYS B 1 247 ? -7.688 -22.438 -26.078 1 88.81 247 LYS B CA 1
ATOM 4847 C C . LYS B 1 247 ? -6.293 -23.031 -25.906 1 88.81 247 LYS B C 1
ATOM 4849 O O . LYS B 1 247 ? -5.301 -22.422 -26.312 1 88.81 247 LYS B O 1
ATOM 4854 N N . LEU B 1 248 ? -6.262 -24.188 -25.203 1 91.56 248 LEU B N 1
ATOM 4855 C CA . LEU B 1 248 ? -5.004 -24.891 -25 1 91.56 248 LEU B CA 1
ATOM 4856 C C . LEU B 1 248 ? -4.848 -26.031 -26 1 91.56 248 LEU B C 1
ATOM 4858 O O . LEU B 1 248 ? -5.816 -26.719 -26.312 1 91.56 248 LEU B O 1
ATOM 4862 N N . TYR B 1 249 ? -3.668 -26.031 -26.531 1 90.44 249 TYR B N 1
ATOM 4863 C CA . TYR B 1 249 ? -3.309 -27.156 -27.391 1 90.44 249 TYR B CA 1
ATOM 4864 C C . TYR B 1 249 ? -2.359 -28.109 -26.656 1 90.44 249 TYR B C 1
ATOM 4866 O O . TYR B 1 249 ? -1.157 -27.844 -26.578 1 90.44 249 TYR B O 1
ATOM 4874 N N . ALA B 1 250 ? -2.889 -29.188 -26.219 1 93.75 250 ALA B N 1
ATOM 4875 C CA . ALA B 1 250 ? -2.08 -30.172 -25.5 1 93.75 250 ALA B CA 1
ATOM 4876 C C . ALA B 1 250 ? -1.565 -31.25 -26.453 1 93.75 250 ALA B C 1
ATOM 4878 O O . ALA B 1 250 ? -2.309 -31.734 -27.297 1 93.75 250 ALA B O 1
ATOM 4879 N N . ASP B 1 251 ? -0.365 -31.625 -26.359 1 93.69 251 ASP B N 1
ATOM 4880 C CA . ASP B 1 251 ? 0.224 -32.688 -27.156 1 93.69 251 ASP B CA 1
ATOM 4881 C C . ASP B 1 251 ? -0.314 -34.062 -26.719 1 93.69 251 ASP B C 1
ATOM 4883 O O . ASP B 1 251 ? -0.423 -34.969 -27.531 1 93.69 251 ASP B O 1
ATOM 4887 N N . SER B 1 252 ? -0.605 -34.156 -25.484 1 94.88 252 SER B N 1
ATOM 4888 C CA . SER B 1 252 ? -1.194 -35.375 -24.938 1 94.88 252 SER B CA 1
ATOM 4889 C C . SER B 1 252 ? -2.082 -35.062 -23.734 1 94.88 252 SER B C 1
ATOM 4891 O O . SER B 1 252 ? -1.799 -34.156 -22.969 1 94.88 252 SER B O 1
ATOM 4893 N N . ILE B 1 253 ? -3.145 -35.812 -23.688 1 94.94 253 ILE B N 1
ATOM 4894 C CA . ILE B 1 253 ? -4.051 -35.75 -22.547 1 94.94 253 ILE B CA 1
ATOM 4895 C C . ILE B 1 253 ? -4.234 -37.125 -21.953 1 94.94 253 ILE B C 1
ATOM 4897 O O . ILE B 1 253 ? -4.707 -38.031 -22.641 1 94.94 253 ILE B O 1
ATOM 4901 N N . ASP B 1 254 ? -3.752 -37.281 -20.734 1 94.56 254 ASP B N 1
ATOM 4902 C CA . ASP B 1 254 ? -3.895 -38.531 -20.016 1 94.56 254 ASP B CA 1
ATOM 4903 C C . ASP B 1 254 ? -4.867 -38.406 -18.844 1 94.56 254 ASP B C 1
ATOM 4905 O O . ASP B 1 254 ? -4.797 -37.438 -18.078 1 94.56 254 ASP B O 1
ATOM 4909 N N . PHE B 1 255 ? -5.742 -39.344 -18.844 1 92.19 255 PHE B N 1
ATOM 4910 C CA . PHE B 1 255 ? -6.711 -39.375 -17.75 1 92.19 255 PHE B CA 1
ATOM 4911 C C . PHE B 1 255 ? -6.312 -40.406 -16.688 1 92.19 255 PHE B C 1
ATOM 4913 O O . PHE B 1 255 ? -6.012 -41.531 -17.016 1 92.19 255 PHE B O 1
ATOM 4920 N N . LYS B 1 256 ? -6.145 -39.844 -15.492 1 87.5 256 LYS B N 1
ATOM 4921 C CA . LYS B 1 256 ? -5.797 -40.719 -14.375 1 87.5 256 LYS B CA 1
ATOM 4922 C C . LYS B 1 256 ? -6.879 -40.719 -13.305 1 87.5 256 LYS B C 1
ATOM 4924 O O . LYS B 1 256 ? -7.359 -39.625 -12.914 1 87.5 256 LYS B O 1
ATOM 4929 N N . ALA B 1 257 ? -7.289 -41.875 -12.938 1 83.25 257 ALA B N 1
ATOM 4930 C CA . ALA B 1 257 ? -8.289 -42.031 -11.883 1 83.25 257 ALA B CA 1
ATOM 4931 C C . ALA B 1 257 ? -7.645 -41.969 -10.508 1 83.25 257 ALA B C 1
ATOM 4933 O O . ALA B 1 257 ? -6.609 -42.625 -10.281 1 83.25 257 ALA B O 1
ATOM 4934 N N . MET B 1 258 ? -8.133 -41.125 -9.703 1 76.5 258 MET B N 1
ATOM 4935 C CA . MET B 1 258 ? -7.66 -41.062 -8.328 1 76.5 258 MET B CA 1
ATOM 4936 C C . MET B 1 258 ? -8.781 -41.406 -7.348 1 76.5 258 MET B C 1
ATOM 4938 O O . MET B 1 258 ? -9.93 -41 -7.555 1 76.5 258 MET B O 1
ATOM 4942 N N . PRO B 1 259 ? -8.344 -42.25 -6.297 1 68.44 259 PRO B N 1
ATOM 4943 C CA . PRO B 1 259 ? -9.375 -42.469 -5.277 1 68.44 259 PRO B CA 1
ATOM 4944 C C . PRO B 1 259 ? -9.891 -41.188 -4.648 1 68.44 259 PRO B C 1
ATOM 4946 O O . PRO B 1 259 ? -9.141 -40.219 -4.523 1 68.44 259 PRO B O 1
ATOM 4949 N N . ILE B 1 260 ? -11.109 -41.156 -4.316 1 57.06 260 ILE B N 1
ATOM 4950 C CA . ILE B 1 260 ? -11.812 -40 -3.793 1 57.06 260 ILE B CA 1
ATOM 4951 C C . ILE B 1 260 ? -11.055 -39.406 -2.6 1 57.06 260 ILE B C 1
ATOM 4953 O O . ILE B 1 260 ? -10.922 -38.188 -2.467 1 57.06 260 ILE B O 1
ATOM 4957 N N . ASP B 1 261 ? -10.609 -40.281 -1.781 1 55.16 261 ASP B N 1
ATOM 4958 C CA . ASP B 1 261 ? -9.969 -39.875 -0.532 1 55.16 261 ASP B CA 1
ATOM 4959 C C . ASP B 1 261 ? -8.68 -39.094 -0.798 1 55.16 261 ASP B C 1
ATOM 4961 O O . ASP B 1 261 ? -8.352 -38.156 -0.083 1 55.16 261 ASP B O 1
ATOM 4965 N N . ASP B 1 262 ? -8.023 -39.469 -1.776 1 58.12 262 ASP B N 1
ATOM 4966 C CA . ASP B 1 262 ? -6.738 -38.844 -2.082 1 58.12 262 ASP B CA 1
ATOM 4967 C C . ASP B 1 262 ? -6.93 -37.438 -2.619 1 58.12 262 ASP B C 1
ATOM 4969 O O . ASP B 1 262 ? -6.176 -36.531 -2.271 1 58.12 262 ASP B O 1
ATOM 4973 N N . LEU B 1 263 ? -7.922 -37.312 -3.381 1 57.75 263 LEU B N 1
ATOM 4974 C CA . LEU B 1 263 ? -8.18 -36 -3.99 1 57.75 263 LEU B CA 1
ATOM 4975 C C . LEU B 1 263 ? -8.695 -35 -2.953 1 57.75 263 LEU B C 1
ATOM 4977 O O . LEU B 1 263 ? -8.344 -33.844 -2.992 1 57.75 263 LEU B O 1
ATOM 4981 N N . CYS B 1 264 ? -9.586 -35.594 -2.059 1 51.88 264 CYS B N 1
ATOM 4982 C CA . CYS B 1 264 ? -10.148 -34.75 -1.014 1 51.88 264 CYS B CA 1
ATOM 4983 C C . CYS B 1 264 ? -9.055 -34.219 -0.084 1 51.88 264 CYS B C 1
ATOM 4985 O O . CYS B 1 264 ? -9.172 -33.125 0.469 1 51.88 264 CYS B O 1
ATOM 4987 N N . ALA B 1 265 ? -8.164 -35.125 0.142 1 50.59 265 ALA B N 1
ATOM 4988 C CA . ALA B 1 265 ? -7.066 -34.656 1.001 1 50.59 265 ALA B CA 1
ATOM 4989 C C . ALA B 1 265 ? -6.402 -33.406 0.443 1 50.59 265 ALA B C 1
ATOM 4991 O O . ALA B 1 265 ? -5.867 -32.594 1.197 1 50.59 265 ALA B O 1
ATOM 4992 N N . TYR B 1 266 ? -6.441 -33.469 -0.858 1 50.94 266 TYR B N 1
ATOM 4993 C CA . TYR B 1 266 ? -5.887 -32.25 -1.457 1 50.94 266 TY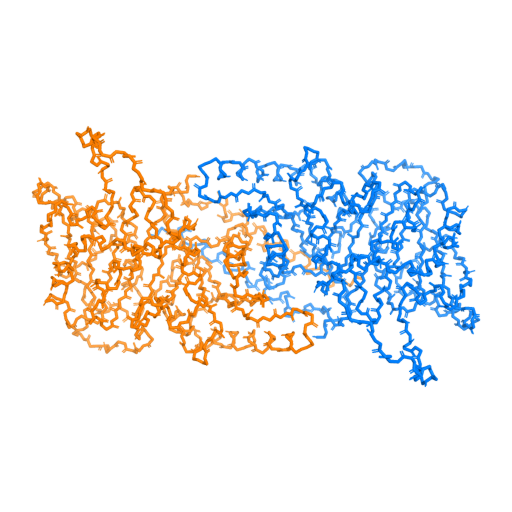R B CA 1
ATOM 4994 C C . TYR B 1 266 ? -6.93 -31.141 -1.513 1 50.94 266 TYR B C 1
ATOM 4996 O O . TYR B 1 266 ? -6.59 -29.953 -1.459 1 50.94 266 TYR B O 1
ATOM 5004 N N . GLY B 1 267 ? -8.289 -31.734 -1.752 1 43.75 267 GLY B N 1
ATOM 5005 C CA . GLY B 1 267 ? -9.406 -30.812 -1.845 1 43.75 267 GLY B CA 1
ATOM 5006 C C . GLY B 1 267 ? -10.172 -30.672 -0.544 1 43.75 267 GLY B C 1
ATOM 5007 O O . GLY B 1 267 ? -9.641 -30.953 0.531 1 43.75 267 GLY B O 1
ATOM 5008 N N . SER B 1 268 ? -11.789 -30.688 -0.485 1 38.03 268 SER B N 1
ATOM 5009 C CA . SER B 1 268 ? -12.852 -30.547 0.509 1 38.03 268 SER B CA 1
ATOM 5010 C C . SER B 1 268 ? -13 -31.797 1.353 1 38.03 268 SER B C 1
ATOM 5012 O O . SER B 1 268 ? -13.312 -32.875 0.828 1 38.03 268 SER B O 1
ATOM 5014 N N . ALA B 1 269 ? -12.375 -32.125 2.449 1 34.47 269 ALA B N 1
ATOM 5015 C CA . ALA B 1 269 ? -12.797 -33.25 3.299 1 34.47 269 ALA B CA 1
ATOM 5016 C C . ALA B 1 269 ? -14.266 -33.094 3.684 1 34.47 269 ALA B C 1
ATOM 5018 O O . ALA B 1 269 ? -14.672 -32.094 4.27 1 34.47 269 ALA B O 1
ATOM 5019 N N . GLU B 1 270 ? -15.305 -33.688 3.209 1 33.47 270 GLU B N 1
ATOM 5020 C CA . GLU B 1 270 ? -16.594 -33.844 3.877 1 33.47 270 GLU B CA 1
ATOM 5021 C C . GLU B 1 270 ? -16.406 -34.281 5.328 1 33.47 270 GLU B C 1
ATOM 5023 O O . GLU B 1 270 ? -15.617 -35.188 5.621 1 33.47 270 GLU B O 1
ATOM 5028 N N . PRO B 1 271 ? -16.875 -33.438 6.402 1 31.41 271 PRO B N 1
ATOM 5029 C CA . PRO B 1 271 ? -16.875 -33.938 7.777 1 31.41 271 PRO B CA 1
ATOM 5030 C C . PRO B 1 271 ? -17.375 -35.375 7.875 1 31.41 271 PRO B C 1
ATOM 5032 O O . PRO B 1 271 ? -18.422 -35.719 7.305 1 31.41 271 PRO B O 1
ATOM 5035 N N . LYS B 1 272 ? -16.547 -36.281 8.133 1 32.03 272 LYS B N 1
ATOM 5036 C CA . LYS B 1 272 ? -17.141 -37.531 8.648 1 32.03 272 LYS B CA 1
ATOM 5037 C C . LYS B 1 272 ? -18.172 -37.25 9.727 1 32.03 272 LYS B C 1
ATOM 5039 O O . LYS B 1 272 ? -17.969 -36.375 10.586 1 32.03 272 LYS B O 1
ATOM 5044 N N . SER B 1 273 ? -19.469 -37.594 9.734 1 29.78 273 SER B N 1
ATOM 5045 C CA . SER B 1 273 ? -20.438 -37.75 10.82 1 29.78 273 SER B CA 1
ATOM 5046 C C . SER B 1 273 ? -19.812 -38.406 12.031 1 29.78 273 SER B C 1
ATOM 5048 O O . SER B 1 273 ? -19.422 -39.594 11.969 1 29.78 273 SER B O 1
ATOM 5050 N N . ALA B 1 274 ? -19.094 -37.719 12.914 1 30.39 274 ALA B N 1
ATOM 5051 C CA . ALA B 1 274 ? -18.688 -38.125 14.266 1 30.39 274 ALA B CA 1
ATOM 5052 C C . ALA B 1 274 ? -19.859 -38.75 15.016 1 30.39 274 ALA B C 1
ATOM 5054 O O . ALA B 1 274 ? -19.938 -38.656 16.234 1 30.39 274 ALA B O 1
ATOM 5055 N N . ASN B 1 275 ? -20.891 -39.281 14.531 1 27.84 275 ASN B N 1
ATOM 5056 C CA . ASN B 1 275 ? -21.828 -39.812 15.508 1 27.84 275 ASN B CA 1
ATOM 5057 C C . ASN B 1 275 ? -21.125 -40.688 16.531 1 27.84 275 ASN B C 1
ATOM 5059 O O . ASN B 1 275 ? -21.641 -40.906 17.641 1 27.84 275 ASN B O 1
ATOM 5063 N N . ARG B 1 276 ? -20.375 -41.812 16.25 1 25.02 276 ARG B N 1
ATOM 5064 C CA . ARG B 1 276 ? -20.516 -42.906 17.188 1 25.02 276 ARG B CA 1
ATOM 5065 C C . ARG B 1 276 ? -19.594 -42.719 18.391 1 25.02 276 ARG B C 1
ATOM 5067 O O . ARG B 1 276 ? -19.703 -43.469 19.375 1 25.02 276 ARG B O 1
ATOM 5074 N N . SER B 1 277 ? -18.281 -42.156 18.312 1 26.69 277 SER B N 1
ATOM 5075 C CA . SER B 1 277 ? -17.516 -42.5 19.5 1 26.69 277 SER B CA 1
ATOM 5076 C C . SER B 1 277 ? -17.781 -41.531 20.656 1 26.69 277 SER B C 1
ATOM 5078 O O . SER B 1 277 ? -17.219 -40.438 20.656 1 26.69 277 SER B O 1
ATOM 5080 N N . SER B 1 278 ? -18.969 -41.25 21.266 1 26.88 278 SER B N 1
ATOM 5081 C CA . SER B 1 278 ? -19.406 -40.5 22.438 1 26.88 278 SER B CA 1
ATOM 5082 C C . SER B 1 278 ? -18.516 -40.781 23.641 1 26.88 278 SER B C 1
ATOM 5084 O O . SER B 1 278 ? -18.734 -40.25 24.719 1 26.88 278 SER B O 1
ATOM 5086 N N . ALA B 1 279 ? -17.938 -42.031 23.797 1 26.42 279 ALA B N 1
ATOM 5087 C CA . ALA B 1 279 ? -17.781 -42.406 25.203 1 26.42 279 ALA B CA 1
ATOM 5088 C C . ALA B 1 279 ? -16.734 -41.562 25.891 1 26.42 279 ALA B C 1
ATOM 5090 O O . ALA B 1 279 ? -16.891 -41.219 27.078 1 26.42 279 ALA B O 1
ATOM 5091 N N . ALA B 1 280 ? -15.391 -41.594 25.547 1 26.03 280 ALA B N 1
ATOM 5092 C CA . ALA B 1 280 ? -14.375 -41.531 26.594 1 26.03 280 ALA B CA 1
ATOM 5093 C C . ALA B 1 280 ? -14 -40.062 26.891 1 26.03 280 ALA B C 1
ATOM 5095 O O . ALA B 1 280 ? -13.133 -39.5 26.219 1 26.03 280 ALA B O 1
ATOM 5096 N N . SER B 1 281 ? -14.859 -39.062 27.203 1 26.45 281 SER B N 1
ATOM 5097 C CA . SER B 1 281 ? -14.656 -37.656 27.406 1 26.45 281 SER B CA 1
ATOM 5098 C C . SER B 1 281 ? -13.773 -37.375 28.625 1 26.45 281 SER B C 1
ATOM 5100 O O . SER B 1 281 ? -13.633 -36.219 29.062 1 26.45 281 SER B O 1
ATOM 5102 N N . HIS B 1 282 ? -13.547 -38.438 29.438 1 24.88 282 HIS B N 1
ATOM 5103 C CA . HIS B 1 282 ? -13.32 -37.906 30.781 1 24.88 282 HIS B CA 1
ATOM 5104 C C . HIS B 1 282 ? -12.109 -36.969 30.812 1 24.88 282 HIS B C 1
ATOM 5106 O O . HIS B 1 282 ? -12.203 -35.812 31.281 1 24.88 282 HIS B O 1
ATOM 5112 N N . SER B 1 283 ? -10.883 -37.531 31.359 1 25.36 283 SER B N 1
ATOM 5113 C CA . SER B 1 283 ? -9.992 -37.031 32.406 1 25.36 283 SER B CA 1
ATOM 5114 C C . SER B 1 283 ? -8.898 -36.156 31.812 1 25.36 283 SER B C 1
ATOM 5116 O O . SER B 1 283 ? -7.926 -35.812 32.5 1 25.36 283 SER B O 1
ATOM 5118 N N . LEU B 1 284 ? -8.711 -35.938 30.562 1 22.27 284 LEU B N 1
ATOM 5119 C CA . LEU B 1 284 ? -7.371 -35.562 30.125 1 22.27 284 LEU B CA 1
ATOM 5120 C C . LEU B 1 284 ? -7.035 -34.156 30.562 1 22.27 284 LEU B C 1
ATOM 5122 O O . LEU B 1 284 ? -7.551 -33.188 30 1 22.27 284 LEU B O 1
ATOM 5126 N N . ARG B 1 285 ? -6.82 -33.844 31.875 1 23.97 285 ARG B N 1
ATOM 5127 C CA . ARG B 1 285 ? -6.363 -32.625 32.562 1 23.97 285 ARG B CA 1
ATOM 5128 C C . ARG B 1 285 ? -5.215 -31.969 31.828 1 23.97 285 ARG B C 1
ATOM 5130 O O . ARG B 1 285 ? -5.246 -30.766 31.562 1 23.97 285 ARG B O 1
ATOM 5137 N N . SER B 1 286 ? -3.943 -32.188 32.375 1 23.55 286 SER B N 1
ATOM 5138 C CA . SER B 1 286 ? -2.898 -31.266 32.812 1 23.55 286 SER B CA 1
ATOM 5139 C C . SER B 1 286 ? -2.039 -30.812 31.625 1 23.55 286 SER B C 1
ATOM 5141 O O . SER B 1 286 ? -1.717 -29.641 31.5 1 23.55 286 SER B O 1
ATOM 5143 N N . GLU B 1 287 ? -1.104 -31.719 31.172 1 25.12 287 GLU B N 1
ATOM 5144 C CA . GLU B 1 287 ? 0.268 -31.422 30.766 1 25.12 287 GLU B CA 1
ATOM 5145 C C . GLU B 1 287 ? 0.309 -30.719 29.406 1 25.12 287 GLU B C 1
ATOM 5147 O O . GLU B 1 287 ? -0.412 -31.109 28.484 1 25.12 287 GLU B O 1
ATOM 5152 N N . ARG B 1 288 ? 0.768 -29.344 29.375 1 29.11 288 ARG B N 1
ATOM 5153 C CA . ARG B 1 288 ? 1.195 -28.453 28.297 1 29.11 288 ARG B CA 1
ATOM 5154 C C . ARG B 1 288 ? 1.851 -29.25 27.156 1 29.11 288 ARG B C 1
ATOM 5156 O O . ARG B 1 288 ? 3.062 -29.156 26.953 1 29.11 288 ARG B O 1
ATOM 5163 N N . SER B 1 289 ? 1.531 -30.578 27.094 1 24.88 289 SER B N 1
ATOM 5164 C CA . SER B 1 289 ? 2.266 -31.469 26.203 1 24.88 289 SER B CA 1
ATOM 5165 C C . SER B 1 289 ? 2.215 -30.953 24.766 1 24.88 289 SER B C 1
ATOM 5167 O O . SER B 1 289 ? 1.201 -30.406 24.328 1 24.88 289 SER B O 1
ATOM 5169 N N . HIS B 1 290 ? 3.428 -30.672 24.188 1 28.22 290 HIS B N 1
ATOM 5170 C CA . HIS B 1 290 ? 3.85 -30.469 22.812 1 28.22 290 HIS B CA 1
ATOM 5171 C C . HIS B 1 290 ? 3.029 -31.328 21.844 1 28.22 290 HIS B C 1
ATOM 5173 O O . HIS B 1 290 ? 3.223 -32.531 21.781 1 28.22 290 HIS B O 1
ATOM 5179 N N . THR B 1 291 ? 1.761 -31.094 21.938 1 30.52 291 THR B N 1
ATOM 5180 C CA . THR B 1 291 ? 0.864 -31.906 21.125 1 30.52 291 THR B CA 1
ATOM 5181 C C . THR B 1 291 ? 1.481 -32.156 19.75 1 30.52 291 THR B C 1
ATOM 5183 O O . THR B 1 291 ? 1.818 -31.234 19.031 1 30.52 291 THR B O 1
ATOM 5186 N N . SER B 1 292 ? 2.176 -33.25 19.688 1 28.81 292 SER B N 1
ATOM 5187 C CA . SER B 1 292 ? 2.625 -33.906 18.453 1 28.81 292 SER B CA 1
ATOM 5188 C C . SER B 1 292 ? 1.623 -33.688 17.328 1 28.81 292 SER B C 1
ATOM 5190 O O . SER B 1 292 ? 0.412 -33.75 17.547 1 28.81 292 SER B O 1
ATOM 5192 N N . ILE B 1 293 ? 1.969 -32.75 16.516 1 32.78 293 ILE B N 1
ATOM 5193 C CA . ILE B 1 293 ? 1.244 -32.625 15.258 1 32.78 293 ILE B CA 1
ATOM 5194 C C . ILE B 1 293 ? 0.663 -34 14.883 1 32.78 293 ILE B C 1
ATOM 5196 O O . ILE B 1 293 ? 1.399 -34.969 14.742 1 32.78 293 ILE B O 1
ATOM 5200 N N . PRO B 1 294 ? -0.47 -34.375 15.484 1 32.19 294 PRO B N 1
ATOM 5201 C CA . PRO B 1 294 ? -0.949 -35.688 15.047 1 32.19 294 PRO B CA 1
ATOM 5202 C C . PRO B 1 294 ? -0.497 -36.062 13.633 1 32.19 294 PRO B C 1
ATOM 5204 O O . PRO B 1 294 ? -0.358 -35.156 12.789 1 32.19 294 PRO B O 1
ATOM 5207 N N . LEU B 1 295 ? 0.35 -37.094 13.555 1 30.86 295 LEU B N 1
ATOM 5208 C CA . LEU B 1 295 ? 0.639 -37.781 12.305 1 30.86 295 LEU B CA 1
ATOM 5209 C C . LEU B 1 295 ? -0.606 -37.875 11.43 1 30.86 295 LEU B C 1
ATOM 5211 O O . LEU B 1 295 ? -1.526 -38.656 11.719 1 30.86 295 LEU B O 1
ATOM 5215 N N . ILE B 1 296 ? -1.3 -36.812 11.336 1 33.72 296 ILE B N 1
ATOM 5216 C CA . ILE B 1 296 ? -2.295 -36.938 10.273 1 33.72 296 ILE B CA 1
ATOM 5217 C C . ILE B 1 296 ? -1.93 -38.094 9.367 1 33.72 296 ILE B C 1
ATOM 5219 O O . ILE B 1 296 ? -0.782 -38.219 8.93 1 33.72 296 ILE B O 1
ATOM 5223 N N . ASP B 1 297 ? -2.555 -39.219 9.547 1 32.78 297 ASP B N 1
ATOM 5224 C CA . ASP B 1 297 ? -2.535 -40.312 8.602 1 32.78 297 ASP B CA 1
ATOM 5225 C C . ASP B 1 297 ? -2.23 -39.844 7.188 1 32.78 297 ASP B C 1
ATOM 5227 O O . ASP B 1 297 ? -3.07 -39.188 6.555 1 32.78 297 ASP B O 1
ATOM 5231 N N . THR B 1 298 ? -1.235 -39.188 6.961 1 37.72 298 THR B N 1
ATOM 5232 C CA . THR B 1 298 ? -0.293 -38.938 5.883 1 37.72 298 THR B CA 1
ATOM 5233 C C . THR B 1 298 ? -0.459 -39.938 4.75 1 37.72 298 THR B C 1
ATOM 5235 O O . THR B 1 298 ? 0.503 -40.25 4.051 1 37.72 298 THR B O 1
ATOM 5238 N N . THR B 1 299 ? -1.337 -40.688 5.055 1 34.31 299 THR B N 1
ATOM 5239 C CA . THR B 1 299 ? -1.556 -41.656 3.98 1 34.31 299 THR B CA 1
ATOM 5240 C C . THR B 1 299 ? -1.753 -40.938 2.645 1 34.31 299 THR B C 1
ATOM 5242 O O . THR B 1 299 ? -2.15 -41.562 1.658 1 34.31 299 THR B O 1
ATOM 5245 N N . ILE B 1 300 ? -2.168 -39.906 2.773 1 41.56 300 ILE B N 1
ATOM 5246 C CA . ILE B 1 300 ? -2.41 -39.219 1.513 1 41.56 300 ILE B CA 1
ATOM 5247 C C . ILE B 1 300 ? -1.368 -39.625 0.481 1 41.56 300 ILE B C 1
ATOM 5249 O O . ILE B 1 300 ? -0.329 -40.188 0.835 1 41.56 300 ILE B O 1
ATOM 5253 N N . SER B 1 301 ? -0.592 -38.688 -0.612 1 47.12 301 SER B N 1
ATOM 5254 C CA . SER B 1 301 ? -0.203 -38.938 -1.995 1 47.12 301 SER B CA 1
ATOM 5255 C C . SER B 1 301 ? 1.125 -39.688 -2.07 1 47.12 301 SER B C 1
ATOM 5257 O O . SER B 1 301 ? 2.184 -39.094 -2.199 1 47.12 301 SER B O 1
ATOM 5259 N N . PRO B 1 302 ? 1.447 -40.312 -1.074 1 55.31 302 PRO B N 1
ATOM 5260 C CA . PRO B 1 302 ? 2.557 -41.062 -1.673 1 55.31 302 PRO B CA 1
ATOM 5261 C C . PRO B 1 302 ? 2.252 -41.531 -3.092 1 55.31 302 PRO B C 1
ATOM 5263 O O . PRO B 1 302 ? 3.146 -41.562 -3.939 1 55.31 302 PRO B O 1
ATOM 5266 N N . THR B 1 303 ? 0.877 -41.562 -3.301 1 68.88 303 THR B N 1
ATOM 5267 C CA . THR B 1 303 ? 0.495 -42.125 -4.598 1 68.88 303 THR B CA 1
ATOM 5268 C C . THR B 1 303 ? 0.591 -41.062 -5.684 1 68.88 303 THR B C 1
ATOM 5270 O O . THR B 1 303 ? 1.109 -41.312 -6.773 1 68.88 303 THR B O 1
ATOM 5273 N N . LEU B 1 304 ? 0.219 -39.781 -5.312 1 75.94 304 LEU B N 1
ATOM 5274 C CA . LEU B 1 304 ? 0.265 -38.781 -6.359 1 75.94 304 LEU B CA 1
ATOM 5275 C C . LEU B 1 304 ? 1.706 -38.438 -6.715 1 75.94 304 LEU B C 1
ATOM 5277 O O . LEU B 1 304 ? 2.047 -38.312 -7.895 1 75.94 304 LEU B O 1
ATOM 5281 N N . ASN B 1 305 ? 2.404 -38.281 -5.68 1 78.56 305 ASN B N 1
ATOM 5282 C CA . ASN B 1 305 ? 3.809 -37.969 -5.941 1 78.56 305 ASN B CA 1
ATOM 5283 C C . ASN B 1 305 ? 4.473 -39.062 -6.781 1 78.56 305 ASN B C 1
ATOM 5285 O O . ASN B 1 305 ? 5.23 -38.781 -7.707 1 78.56 305 ASN B O 1
ATOM 5289 N N . ASN B 1 306 ? 4.109 -40.219 -6.367 1 80.5 306 ASN B N 1
ATOM 5290 C CA . ASN B 1 306 ? 4.68 -41.344 -7.113 1 80.5 306 ASN B CA 1
ATOM 5291 C C . ASN B 1 306 ? 4.25 -41.312 -8.578 1 80.5 306 ASN B C 1
ATOM 5293 O O . ASN B 1 306 ? 5.066 -41.531 -9.477 1 80.5 306 ASN B O 1
ATOM 5297 N N . ILE B 1 307 ? 3.051 -41 -8.742 1 84.56 307 ILE B N 1
ATOM 5298 C CA . ILE B 1 307 ? 2.535 -40.969 -10.109 1 84.56 307 ILE B CA 1
ATOM 5299 C C . ILE B 1 307 ? 3.199 -39.844 -10.875 1 84.56 307 ILE B C 1
ATOM 5301 O O . ILE B 1 307 ? 3.547 -39.969 -12.047 1 84.56 307 ILE B O 1
ATOM 5305 N N . ILE B 1 308 ? 3.385 -38.781 -10.242 1 87.31 308 ILE B N 1
ATOM 5306 C CA . ILE B 1 308 ? 4.012 -37.625 -10.891 1 87.31 308 ILE B CA 1
ATOM 5307 C C . ILE B 1 308 ? 5.469 -37.938 -11.203 1 87.31 308 ILE B C 1
ATOM 5309 O O . ILE B 1 308 ? 5.941 -37.688 -12.32 1 87.31 308 ILE B O 1
ATOM 5313 N N . ARG B 1 309 ? 6.109 -38.531 -10.258 1 87.19 309 ARG B N 1
ATOM 5314 C CA . ARG B 1 309 ? 7.523 -38.844 -10.43 1 87.19 309 ARG B CA 1
ATOM 5315 C C . ARG B 1 309 ? 7.742 -39.812 -11.57 1 87.19 309 ARG B C 1
ATOM 5317 O O . ARG B 1 309 ? 8.68 -39.656 -12.352 1 87.19 309 ARG B O 1
ATOM 5324 N N . VAL B 1 310 ? 6.887 -40.719 -11.625 1 86.94 310 VAL B N 1
ATOM 5325 C CA . VAL B 1 310 ? 7.027 -41.75 -12.633 1 86.94 310 VAL B CA 1
ATOM 5326 C C . VAL B 1 310 ? 6.746 -41.188 -14.016 1 86.94 310 VAL B C 1
ATOM 5328 O O . VAL B 1 310 ? 7.434 -41.5 -14.984 1 86.94 310 VAL B O 1
ATOM 5331 N N . ASN B 1 311 ? 5.789 -40.344 -14.125 1 89.94 311 ASN B N 1
ATOM 5332 C CA . ASN B 1 311 ? 5.332 -39.875 -15.43 1 89.94 311 ASN B CA 1
ATOM 5333 C C . ASN B 1 311 ? 6.039 -38.594 -15.852 1 89.94 311 ASN B C 1
ATOM 5335 O O . ASN B 1 311 ? 6.133 -38.281 -17.047 1 89.94 311 ASN B O 1
ATOM 5339 N N . SER B 1 312 ? 6.555 -37.781 -14.867 1 89.56 312 SER B N 1
ATOM 5340 C CA . SER B 1 312 ? 7.07 -36.469 -15.188 1 89.56 312 SER B CA 1
ATOM 5341 C C . SER B 1 312 ? 8.508 -36.281 -14.703 1 89.56 312 SER B C 1
ATOM 5343 O O . SER B 1 312 ? 8.945 -35.188 -14.438 1 89.56 312 SER B O 1
ATOM 5345 N N . ALA B 1 313 ? 9.234 -37.344 -14.555 1 82.06 313 ALA B N 1
ATOM 5346 C CA . ALA B 1 313 ? 10.617 -37.312 -14.086 1 82.06 313 ALA B CA 1
ATOM 5347 C C . ALA B 1 313 ? 11.492 -36.469 -15.008 1 82.06 313 ALA B C 1
ATOM 5349 O O . ALA B 1 313 ? 12.414 -35.781 -14.547 1 82.06 313 ALA B O 1
ATOM 5350 N N . ASN B 1 314 ? 11.164 -36.469 -16.266 1 83.06 314 ASN B N 1
ATOM 5351 C CA . ASN B 1 314 ? 12 -35.781 -17.219 1 83.06 314 ASN B CA 1
ATOM 5352 C C . ASN B 1 314 ? 11.359 -34.469 -17.703 1 83.06 314 ASN B C 1
ATOM 5354 O O . ASN B 1 314 ? 11.797 -33.875 -18.688 1 83.06 314 ASN B O 1
ATOM 5358 N N . ALA B 1 315 ? 10.328 -34.094 -17.047 1 89.31 315 ALA B N 1
ATOM 5359 C CA . ALA B 1 315 ? 9.664 -32.875 -17.453 1 89.31 315 ALA B CA 1
ATOM 5360 C C . ALA B 1 315 ? 10.5 -31.641 -17.078 1 89.31 315 ALA B C 1
ATOM 5362 O O . ALA B 1 315 ? 11.195 -31.641 -16.062 1 89.31 315 ALA B O 1
ATOM 5363 N N . ASP B 1 316 ? 10.5 -30.672 -17.922 1 89.38 316 ASP B N 1
ATOM 5364 C CA . ASP B 1 316 ? 11.242 -29.438 -17.656 1 89.38 316 ASP B CA 1
ATOM 5365 C C . ASP B 1 316 ? 10.5 -28.547 -16.672 1 89.38 316 ASP B C 1
ATOM 5367 O O . ASP B 1 316 ? 11.109 -27.734 -15.969 1 89.38 316 ASP B O 1
ATOM 5371 N N . LEU B 1 317 ? 9.195 -28.656 -16.703 1 92.06 317 LEU B N 1
ATOM 5372 C CA . LEU B 1 317 ? 8.352 -27.891 -15.773 1 92.06 317 LEU B CA 1
ATOM 5373 C C . LEU B 1 317 ? 7.113 -28.703 -15.391 1 92.06 317 LEU B C 1
ATOM 5375 O O . LEU B 1 317 ? 6.465 -29.297 -16.25 1 92.06 317 LEU B O 1
ATOM 5379 N N . ILE B 1 318 ? 6.887 -28.734 -14.133 1 93.06 318 ILE B N 1
ATOM 5380 C CA . ILE B 1 318 ? 5.695 -29.422 -13.641 1 93.06 318 ILE B CA 1
ATOM 5381 C C . ILE B 1 318 ? 4.742 -28.406 -13.016 1 93.06 318 ILE B C 1
ATOM 5383 O O . ILE B 1 318 ? 5.133 -27.625 -12.148 1 93.06 318 ILE B O 1
ATOM 5387 N N . LEU B 1 319 ? 3.537 -28.359 -13.477 1 93.5 319 LEU B N 1
ATOM 5388 C CA . LEU B 1 319 ? 2.482 -27.5 -12.945 1 93.5 319 LEU B CA 1
ATOM 5389 C C . LEU B 1 319 ? 1.425 -28.328 -12.219 1 93.5 319 LEU B C 1
ATOM 5391 O O . LEU B 1 319 ? 1.019 -29.391 -12.703 1 93.5 319 LEU B O 1
ATOM 5395 N N . VAL B 1 320 ? 1.049 -27.828 -11.062 1 89.81 320 VAL B N 1
ATOM 5396 C CA . VAL B 1 320 ? 0.028 -28.531 -10.305 1 89.81 320 VAL B CA 1
ATOM 5397 C C . VAL B 1 320 ? -0.979 -27.547 -9.727 1 89.81 320 VAL B C 1
ATOM 5399 O O . VAL B 1 320 ? -0.604 -26.453 -9.281 1 89.81 320 VAL B O 1
ATOM 5402 N N . ASN B 1 321 ? -2.258 -27.828 -9.812 1 86.62 321 ASN B N 1
ATOM 5403 C CA . ASN B 1 321 ? -3.244 -27 -9.125 1 86.62 321 ASN B CA 1
ATOM 5404 C C . ASN B 1 321 ? -3.555 -27.547 -7.73 1 86.62 321 ASN B C 1
ATOM 5406 O O . ASN B 1 321 ? -3.604 -28.766 -7.531 1 86.62 321 ASN B O 1
ATOM 5410 N N . LEU B 1 322 ? -3.57 -26.625 -6.777 1 76.19 322 LEU B N 1
ATOM 5411 C CA . LEU B 1 322 ? -3.893 -26.969 -5.398 1 76.19 322 LEU B CA 1
ATOM 5412 C C . LEU B 1 322 ? -5.301 -26.5 -5.035 1 76.19 322 LEU B C 1
ATOM 5414 O O . LEU B 1 322 ? -5.527 -25.312 -4.812 1 76.19 322 LEU B O 1
ATOM 5418 N N . PRO B 1 323 ? -6.215 -27.484 -5.02 1 62.94 323 PRO B N 1
ATOM 5419 C CA . PRO B 1 323 ? -7.582 -27.078 -4.684 1 62.94 323 PRO B CA 1
ATOM 5420 C C . PRO B 1 323 ? -7.719 -26.609 -3.238 1 62.94 323 PRO B C 1
ATOM 5422 O O . PRO B 1 323 ? -6.895 -26.953 -2.391 1 62.94 323 PRO B O 1
ATOM 5425 N N . ARG B 1 324 ? -8.359 -25.5 -2.916 1 59.81 324 ARG B N 1
ATOM 5426 C CA . ARG B 1 324 ? -8.57 -25.078 -1.534 1 59.81 324 ARG B CA 1
ATOM 5427 C C . ARG B 1 324 ? -9.547 -26.016 -0.823 1 59.81 324 ARG B C 1
ATOM 5429 O O . ARG B 1 324 ? -10.555 -26.422 -1.398 1 59.81 324 ARG B O 1
ATOM 5436 N N . ALA B 1 325 ? -9.008 -26.703 0.138 1 52.66 325 ALA B N 1
ATOM 5437 C CA . ALA B 1 325 ? -9.922 -27.516 0.927 1 52.66 325 ALA B CA 1
ATOM 5438 C C . ALA B 1 325 ? -11.094 -26.688 1.448 1 52.66 325 ALA B C 1
ATOM 5440 O O . ALA B 1 325 ? -10.938 -25.5 1.716 1 52.66 325 ALA B O 1
ATOM 5441 N N . ARG B 1 326 ? -12.352 -27.047 1.116 1 47.66 326 ARG B N 1
ATOM 5442 C CA . ARG B 1 326 ? -13.57 -26.469 1.683 1 47.66 326 ARG B CA 1
ATOM 5443 C C . ARG B 1 326 ? -13.359 -26.078 3.141 1 47.66 326 ARG B C 1
ATOM 5445 O O . ARG B 1 326 ? -13.969 -25.125 3.623 1 47.66 326 ARG B O 1
ATOM 5452 N N . MET B 1 327 ? -12.562 -26.984 3.805 1 46.44 327 MET B N 1
ATOM 5453 C CA . MET B 1 327 ? -12.367 -26.672 5.219 1 46.44 327 MET B CA 1
ATOM 5454 C C . MET B 1 327 ? -11.047 -25.938 5.438 1 46.44 327 MET B C 1
ATOM 5456 O O . MET B 1 327 ? -10.164 -25.984 4.586 1 46.44 327 MET B O 1
ATOM 5460 N N . GLU B 1 328 ? -10.883 -25.266 6.527 1 50.12 328 GLU B N 1
ATOM 5461 C CA . GLU B 1 328 ? -9.758 -24.484 7.012 1 50.12 328 GLU B CA 1
ATOM 5462 C C . GLU B 1 328 ? -8.438 -25.234 6.816 1 50.12 328 GLU B C 1
ATOM 5464 O O . GLU B 1 328 ? -8.148 -26.188 7.531 1 50.12 328 GLU B O 1
ATOM 5469 N N . THR B 1 329 ? -7.965 -25.453 5.609 1 55.5 329 THR B N 1
ATOM 5470 C CA . THR B 1 329 ? -6.633 -26.047 5.52 1 55.5 329 THR B CA 1
ATOM 5471 C C . THR B 1 329 ? -5.59 -25.109 6.129 1 55.5 329 THR B C 1
ATOM 5473 O O . THR B 1 329 ? -5.465 -23.953 5.715 1 55.5 329 THR B O 1
ATOM 5476 N N . SER B 1 330 ? -5.102 -25.578 7.273 1 64.88 330 SER B N 1
ATOM 5477 C CA . SER B 1 330 ? -4.031 -24.844 7.938 1 64.88 330 SER B CA 1
ATOM 5478 C C . SER B 1 330 ? -2.824 -24.672 7.02 1 64.88 330 SER B C 1
ATOM 5480 O O . SER B 1 330 ? -2.648 -25.438 6.07 1 64.88 330 SER B O 1
ATOM 5482 N N . ALA B 1 331 ? -2.176 -23.656 7.027 1 72.06 331 ALA B N 1
ATOM 5483 C CA . ALA B 1 331 ? -0.925 -23.375 6.324 1 72.06 331 ALA B CA 1
ATOM 5484 C C . ALA B 1 331 ? 0.027 -24.562 6.41 1 72.06 331 ALA B C 1
ATOM 5486 O O . ALA B 1 331 ? 0.729 -24.875 5.445 1 72.06 331 ALA B O 1
ATOM 5487 N N . SER B 1 332 ? -0.064 -25.203 7.461 1 71.19 332 SER B N 1
ATOM 5488 C CA . SER B 1 332 ? 0.833 -26.344 7.684 1 71.19 332 SER B CA 1
ATOM 5489 C C . SER B 1 332 ? 0.463 -27.516 6.793 1 71.19 332 SER B C 1
ATOM 5491 O O . SER B 1 332 ? 1.34 -28.188 6.234 1 71.19 332 SER B O 1
ATOM 5493 N N . ARG B 1 333 ? -0.766 -27.734 6.66 1 70.12 333 ARG B N 1
ATOM 5494 C CA . ARG B 1 333 ? -1.222 -28.844 5.824 1 70.12 333 ARG B CA 1
ATOM 5495 C C . ARG B 1 333 ? -0.878 -28.594 4.359 1 70.12 333 ARG B C 1
ATOM 5497 O O . ARG B 1 333 ? -0.472 -29.516 3.65 1 70.12 333 ARG B O 1
ATOM 5504 N N . LEU B 1 334 ? -1.071 -27.453 3.965 1 73.62 334 LEU B N 1
ATOM 5505 C CA . LEU B 1 334 ? -0.728 -27.094 2.592 1 73.62 334 LEU B CA 1
ATOM 5506 C C . LEU B 1 334 ? 0.763 -27.297 2.336 1 73.62 334 LEU B C 1
ATOM 5508 O O . LEU B 1 334 ? 1.154 -27.797 1.283 1 73.62 334 LEU B O 1
ATOM 5512 N N . LEU B 1 335 ? 1.466 -26.953 3.289 1 77.25 335 LEU B N 1
ATOM 5513 C CA . LEU B 1 335 ? 2.912 -27.078 3.158 1 77.25 335 LEU B CA 1
ATOM 5514 C C . LEU B 1 335 ? 3.311 -28.547 3.045 1 77.25 335 LEU B C 1
ATOM 5516 O O . LEU B 1 335 ? 4.141 -28.906 2.205 1 77.25 335 LEU B O 1
ATOM 5520 N N . ILE B 1 336 ? 2.781 -29.297 3.854 1 72.19 336 ILE B N 1
ATOM 5521 C CA . ILE B 1 336 ? 3.084 -30.719 3.867 1 72.19 336 ILE B CA 1
ATOM 5522 C C . ILE B 1 336 ? 2.668 -31.344 2.539 1 72.19 336 ILE B C 1
ATOM 5524 O O . ILE B 1 336 ? 3.414 -32.125 1.959 1 72.19 336 ILE B O 1
ATOM 5528 N N . SER B 1 337 ? 1.546 -30.969 2.105 1 72.06 337 SER B N 1
ATOM 5529 C CA . SER B 1 337 ? 1.066 -31.469 0.825 1 72.06 337 SER B CA 1
ATOM 5530 C C . SER B 1 337 ? 2.016 -31.094 -0.309 1 72.06 337 SER B C 1
ATOM 5532 O O . SER B 1 337 ? 2.328 -31.938 -1.163 1 72.06 337 SER B O 1
ATOM 5534 N N . LEU B 1 338 ? 2.434 -29.969 -0.288 1 77.44 338 LEU B N 1
ATOM 5535 C CA . LEU B 1 338 ? 3.34 -29.484 -1.323 1 77.44 338 LEU B CA 1
ATOM 5536 C C . LEU B 1 338 ? 4.684 -30.203 -1.249 1 77.44 338 LEU B C 1
ATOM 5538 O O . LEU B 1 338 ? 5.266 -30.547 -2.279 1 77.44 338 LEU B O 1
ATOM 5542 N N . GLU B 1 339 ? 5.113 -30.375 -0.1 1 77.75 339 GLU B N 1
ATOM 5543 C CA . GLU B 1 339 ? 6.375 -31.078 0.08 1 77.75 339 GLU B CA 1
ATOM 5544 C C . GLU B 1 339 ? 6.281 -32.531 -0.435 1 77.75 339 GLU B C 1
ATOM 5546 O O . GLU B 1 339 ? 7.215 -33.031 -1.066 1 77.75 339 GLU B O 1
ATOM 5551 N N . MET B 1 340 ? 5.219 -33.031 -0.141 1 74.56 340 MET B N 1
ATOM 5552 C CA . MET B 1 340 ? 5.016 -34.406 -0.558 1 74.56 340 MET B CA 1
ATOM 5553 C C . MET B 1 340 ? 4.93 -34.5 -2.078 1 74.56 340 MET B C 1
ATOM 5555 O O . MET B 1 340 ? 5.535 -35.406 -2.678 1 74.56 340 MET B O 1
ATOM 5559 N N . ILE B 1 341 ? 4.273 -33.625 -2.615 1 76.44 341 ILE B N 1
ATOM 5560 C CA . ILE B 1 341 ? 4.07 -33.656 -4.059 1 76.44 341 ILE B CA 1
ATOM 5561 C C . ILE B 1 341 ? 5.379 -33.312 -4.77 1 76.44 341 ILE B C 1
ATOM 5563 O O . ILE B 1 341 ? 5.703 -33.906 -5.805 1 76.44 341 ILE B O 1
ATOM 5567 N N . SER B 1 342 ? 6.047 -32.438 -4.191 1 80.38 342 SER B N 1
ATOM 5568 C CA . SER B 1 342 ? 7.195 -31.875 -4.887 1 80.38 342 SER B CA 1
ATOM 5569 C C . SER B 1 342 ? 8.469 -32.656 -4.574 1 80.38 342 SER B C 1
ATOM 5571 O O . SER B 1 342 ? 9.547 -32.344 -5.086 1 80.38 342 SER B O 1
ATOM 5573 N N . ASP B 1 343 ? 8.281 -33.625 -3.795 1 79 343 ASP B N 1
ATOM 5574 C CA . ASP B 1 343 ? 9.469 -34.375 -3.389 1 79 343 ASP B CA 1
ATOM 5575 C C . ASP B 1 343 ? 10.227 -34.906 -4.605 1 79 343 ASP B C 1
ATOM 5577 O O . ASP B 1 343 ? 9.641 -35.531 -5.492 1 79 343 ASP B O 1
ATOM 5581 N N . HIS B 1 344 ? 11.5 -34.5 -4.766 1 78.75 344 HIS B N 1
ATOM 5582 C CA . HIS B 1 344 ? 12.461 -34.906 -5.789 1 78.75 344 HIS B CA 1
ATOM 5583 C C . HIS B 1 344 ? 12.062 -34.375 -7.16 1 78.75 344 HIS B C 1
ATOM 5585 O O . HIS B 1 344 ? 12.398 -34.969 -8.188 1 78.75 344 HIS B O 1
ATOM 5591 N N . LEU B 1 345 ? 11.258 -33.438 -7.195 1 81.31 345 LEU B N 1
ATOM 5592 C CA . LEU B 1 345 ? 10.945 -32.781 -8.453 1 81.31 345 LEU B CA 1
ATOM 5593 C C . LEU B 1 345 ? 11.789 -31.516 -8.617 1 81.31 345 LEU B C 1
ATOM 5595 O O . LEU B 1 345 ? 11.961 -30.766 -7.664 1 81.31 345 LEU B O 1
ATOM 5599 N N . PRO B 1 346 ? 12.445 -31.359 -9.719 1 76.56 346 PRO B N 1
ATOM 5600 C CA . PRO B 1 346 ? 13.383 -30.25 -9.867 1 76.56 346 PRO B CA 1
ATOM 5601 C C . PRO B 1 346 ? 12.68 -28.891 -9.914 1 76.56 346 PRO B C 1
ATOM 5603 O O . PRO B 1 346 ? 13.109 -27.953 -9.234 1 76.56 346 PRO B O 1
ATOM 5606 N N . ARG B 1 347 ? 11.688 -28.719 -10.859 1 87.12 347 ARG B N 1
ATOM 5607 C CA . ARG B 1 347 ? 10.969 -27.453 -11.039 1 87.12 347 ARG B CA 1
ATOM 5608 C C . ARG B 1 347 ? 9.461 -27.672 -10.969 1 87.12 347 ARG B C 1
ATOM 5610 O O . ARG B 1 347 ? 8.914 -28.484 -11.711 1 87.12 347 ARG B O 1
ATOM 5617 N N . MET B 1 348 ? 8.898 -26.969 -10.086 1 90.88 348 MET B N 1
ATOM 5618 C CA . MET B 1 348 ? 7.453 -27.141 -9.945 1 90.88 348 MET B CA 1
ATOM 5619 C C . MET B 1 348 ? 6.781 -25.812 -9.594 1 90.88 348 MET B C 1
ATOM 5621 O O . MET B 1 348 ? 7.324 -25.016 -8.812 1 90.88 348 MET B O 1
ATOM 5625 N N . ILE B 1 349 ? 5.66 -25.578 -10.125 1 93.38 349 ILE B N 1
ATOM 5626 C CA . ILE B 1 349 ? 4.805 -24.438 -9.773 1 93.38 349 ILE B CA 1
ATOM 5627 C C . ILE B 1 349 ? 3.436 -24.953 -9.336 1 93.38 349 ILE B C 1
ATOM 5629 O O . ILE B 1 349 ? 2.807 -25.75 -10.031 1 93.38 349 ILE B O 1
ATOM 5633 N N . ALA B 1 350 ? 3.094 -24.562 -8.188 1 90.75 350 ALA B N 1
ATOM 5634 C CA . ALA B 1 350 ? 1.755 -24.875 -7.695 1 90.75 350 ALA B CA 1
ATOM 5635 C C . ALA B 1 350 ? 0.839 -23.656 -7.797 1 90.75 350 ALA B C 1
ATOM 5637 O O . ALA B 1 350 ? 1.235 -22.547 -7.449 1 90.75 350 ALA B O 1
ATOM 5638 N N . PHE B 1 351 ? -0.343 -23.875 -8.32 1 90.75 351 PHE B N 1
ATOM 5639 C CA . PHE B 1 351 ? -1.33 -22.828 -8.508 1 90.75 351 PHE B CA 1
ATOM 5640 C C . PHE B 1 351 ? -2.547 -23.062 -7.621 1 90.75 351 PHE B C 1
ATOM 5642 O O . PHE B 1 351 ? -3.139 -24.141 -7.637 1 90.75 351 PHE B O 1
ATOM 5649 N N . ARG B 1 352 ? -2.902 -22 -6.836 1 86.44 352 ARG B N 1
ATOM 5650 C CA . ARG B 1 352 ? -4.062 -22.094 -5.957 1 86.44 352 ARG B CA 1
ATOM 5651 C C . ARG B 1 352 ? -5.02 -20.938 -6.188 1 86.44 352 ARG B C 1
ATOM 5653 O O . ARG B 1 352 ? -4.66 -19.766 -5.965 1 86.44 352 ARG B O 1
ATOM 5660 N N . PRO B 1 353 ? -6.219 -21.188 -6.613 1 84 353 PRO B N 1
ATOM 5661 C CA . PRO B 1 353 ? -7.211 -20.125 -6.809 1 84 353 PRO B CA 1
ATOM 5662 C C . PRO B 1 353 ? -7.867 -19.688 -5.5 1 84 353 PRO B C 1
ATOM 5664 O O . PRO B 1 353 ? -7.766 -20.391 -4.488 1 84 353 PRO B O 1
ATOM 5667 N N . PRO B 1 354 ? -8.453 -18.484 -5.488 1 83 354 PRO B N 1
ATOM 5668 C CA . PRO B 1 354 ? -9.164 -18.031 -4.297 1 83 354 PRO B CA 1
ATOM 5669 C C . PRO B 1 354 ? -10.461 -18.797 -4.051 1 83 354 PRO B C 1
ATOM 5671 O O . PRO B 1 354 ? -10.93 -19.531 -4.93 1 83 354 PRO B O 1
ATOM 5674 N N . ILE B 1 355 ? -10.898 -18.766 -2.754 1 69.88 355 ILE B N 1
ATOM 5675 C CA . ILE B 1 355 ? -12.141 -19.438 -2.381 1 69.88 355 ILE B CA 1
ATOM 5676 C C . ILE B 1 355 ? -13.328 -18.656 -2.934 1 69.88 355 ILE B C 1
ATOM 5678 O O . ILE B 1 355 ? -14.273 -19.25 -3.457 1 69.88 355 ILE B O 1
ATOM 5682 N N . ARG B 1 356 ? -13.375 -17.406 -2.428 1 60.81 356 ARG B N 1
ATOM 5683 C CA . ARG B 1 356 ? -14.531 -16.594 -2.781 1 60.81 356 ARG B CA 1
ATOM 5684 C C . ARG B 1 356 ? -14.383 -16.016 -4.188 1 60.81 356 ARG B C 1
ATOM 5686 O O . ARG B 1 356 ? -13.289 -15.602 -4.586 1 60.81 356 ARG B O 1
ATOM 5693 N N . LYS B 1 357 ? -15.227 -16.453 -5.137 1 52.16 357 LYS B N 1
ATOM 5694 C CA . LYS B 1 357 ? -15.242 -15.766 -6.426 1 52.16 357 LYS B CA 1
ATOM 5695 C C . LYS B 1 357 ? -15.359 -14.25 -6.242 1 52.16 357 LYS B C 1
ATOM 5697 O O . LYS B 1 357 ? -16.188 -13.773 -5.461 1 52.16 357 LYS B O 1
ATOM 5702 N N . ASN B 1 358 ? -14.32 -13.5 -6.219 1 43.09 358 ASN B N 1
ATOM 5703 C CA . ASN B 1 358 ? -14.391 -12.047 -6.125 1 43.09 358 ASN B CA 1
ATOM 5704 C C . ASN B 1 358 ? -15.633 -11.5 -6.832 1 43.09 358 ASN B C 1
ATOM 5706 O O . ASN B 1 358 ? -15.719 -11.539 -8.062 1 43.09 358 ASN B O 1
ATOM 5710 N N . ALA B 1 359 ? -16.859 -11.984 -6.441 1 34.81 359 ALA B N 1
ATOM 5711 C CA . ALA B 1 359 ? -17.984 -11.203 -6.961 1 34.81 359 ALA B CA 1
ATOM 5712 C C . ALA B 1 359 ? -17.875 -9.742 -6.543 1 34.81 359 ALA B C 1
ATOM 5714 O O . ALA B 1 359 ? -17.516 -9.438 -5.402 1 34.81 359 ALA B O 1
#

InterPro domains:
  IPR004842 SLC12A transporter family [PTHR11827] (3-352)
  IPR018491 SLC12A transporter, C-terminal [PF03522] (189-349)

Sequence (718 aa):
MTWSDIFAGWRVNLACYILRWVEAHMDTINYWYPKILILHLDENKEWLVDCQKLIAVAEWIKEGVIINIVALLCEGRIQDPDTPQYLRTVDDAVRKMIGESCLNAHQLVVSYEKLDELNETASAVIQCSGLGILNPNTIILEFPKCGKAANFVNPGQGELWSCIASTVDKYLIICKGDLWKPVPSSLTSTMDLWWIVEDDNYILSFVYLISRSNRWTFTKLRIFALIKENEMAIAKDNVKKRIHNAKLYADSIDFKAMPIDDLCAYGSAEPKSANRSSAASHSLRSERSHTSIPLIDTTISPTLNNIIRVNSANADLILVNLPRARMETSASRLLISLEMISDHLPRMIAFRPPIRKNAMTWSDIFAGWRVNLACYILRWVEAHMDTINYWYPKILILHLDENKEWLVDCQKLIAVAEWIKEGVIINIVALLCEGRIQDPDTPQYLRTVDDAVRKMIGESCLNAHQLVVSYEKLDELNETASAVIQCSGLGILNPNTIILEFPKCGKAANFVNPGQGELWSCIASTVDKYLIICKGDLWKPVPSSLTSTMDLWWIVEDDNYILSFVYLISRSNRWTFTKLRIFALIKENEMAIAKDNVKKRIHNAKLYADSIDFKAMPIDDLCAYGSAEPKSANRSSAASHSLRSERSHTSIPLIDTTISPTLNNIIRVNSANADLILVNLPRARMETSASRLLISLEMISDHLPRMIAFRPPIRKNA

Radius of gyration: 29.56 Å; Cα contacts (8 Å, |Δi|>4): 1208; chains: 2; bounding box: 52×85×74 Å

Organism: Ascaris lumbricoides (NCBI:txid6252)

Nearest PDB structures (foldseek):
  7air-assembly1_B  TM=8.072E-01  e=1.599E-17  Homo sapiens
  7d8z-assembly1_A  TM=8.230E-01  e=1.782E-15  Homo sapiens
  6m23-assembly1_B  TM=7.610E-01  e=4.518E-16  Homo sapiens
  6m1y-assembly1_B  TM=7.485E-01  e=4.796E-16  Homo sapiens
  6vwa-assembly1_A-2  TM=7.317E-01  e=2.549E-15  Caenorhabditis elegans

Solvent-accessible surface area (backbone atoms only — not comparable to full-atom values): 39358 Å² total; per-residue (Å²): 130,56,71,67,48,56,50,45,26,48,49,39,48,48,24,50,49,47,40,53,50,44,50,74,67,52,65,65,65,86,40,92,66,46,16,36,31,37,54,48,56,63,83,48,94,58,28,64,60,56,50,48,28,53,50,44,57,51,47,32,38,45,91,59,33,54,42,36,34,43,34,39,43,32,84,34,43,72,76,41,82,62,33,59,57,50,51,49,51,51,44,50,50,49,47,50,52,41,68,74,45,92,44,77,61,43,71,41,70,40,64,34,66,49,75,90,42,40,40,43,27,50,51,27,41,61,62,34,35,32,61,73,71,52,34,44,51,25,37,38,36,68,56,67,58,65,42,95,74,81,35,44,70,45,60,65,51,42,43,47,44,42,39,46,61,53,51,53,74,39,31,34,38,36,37,38,63,70,65,58,54,81,67,70,91,39,88,77,31,29,34,36,36,42,37,61,71,76,78,72,69,60,60,48,53,51,50,39,39,34,43,66,16,87,87,35,52,70,39,42,34,35,37,38,39,35,31,44,58,91,45,44,80,68,41,50,61,51,48,52,48,51,39,50,73,49,69,48,81,61,77,39,79,44,82,41,72,35,60,61,68,44,51,23,72,49,24,50,66,72,79,72,80,72,72,77,82,74,73,91,73,75,76,92,77,79,78,89,60,79,70,63,72,70,76,61,86,66,70,49,36,67,55,56,22,46,52,46,48,71,75,46,66,81,42,66,34,37,37,34,55,45,54,64,34,77,47,89,55,50,32,63,56,54,50,51,51,48,49,42,51,45,59,95,54,67,35,38,37,38,37,26,66,43,81,68,72,65,117,131,54,72,68,50,56,48,45,28,48,48,40,48,49,24,50,49,48,40,53,51,46,49,75,68,52,65,64,66,86,40,91,65,47,16,36,31,35,52,48,54,61,83,50,94,58,29,64,61,54,49,49,28,54,50,45,57,52,47,33,38,46,91,58,34,53,43,37,34,43,35,38,42,33,84,33,42,70,75,38,82,62,32,59,57,50,52,50,54,50,46,52,51,50,47,49,52,40,69,74,46,92,45,80,60,42,71,42,70,41,64,35,68,46,76,90,43,40,41,45,28,51,51,26,42,61,60,35,36,30,61,74,70,51,35,42,51,25,37,38,35,68,55,67,57,65,41,95,77,79,36,43,70,45,60,64,49,43,43,46,43,43,39,46,59,53,51,52,73,38,31,35,38,36,38,38,62,72,64,56,55,81,67,71,91,39,86,78,31,29,35,36,36,43,38,60,71,76,76,73,69,60,61,48,52,51,49,40,38,34,44,66,16,88,86,35,51,70,38,43,33,35,36,37,39,36,29,44,58,91,44,44,81,68,41,49,63,51,49,54,48,51,40,50,73,49,69,49,80,61,77,40,79,43,82,39,73,35,60,63,68,52,52,22,72,50,23,47,66,74,80,73,83,74,71,78,85,75,71,89,73,77,77,90,74,79,79,90,60,79,70,64,73,70,74,58,82,67,72,48,52,63,60,53,24,46,51,44,48,70,76,44,67,81,43,65,32,37,37,34,55,45,52,66,33,77,45,89,54,49,33,65,54,55,48,51,51,48,50,47,51,45,58,92,54,67,35,39,37,40,36,28,65,42,80,67,73,63,118

Secondary structure (DSSP, 8-state):
--HHHHHHHHHHHHHHHHHHHHHHH--TTTS---EEEEEEE--STTHHHHHHHHHHHHHHTGGG-SEEEEEEEEE--TTSTHHHHHHHHHHHHHHHHHHHSS---EEEEEEES-GGGHHHHHHHHHHHBSSGGGS-SEEEEEPP-B-TTS-BSSHHHHHHHHHHHHH--SEEEEEEE-TTSPP---TT-EEEEEEETTS-SHHHHHHHHHHTSTTTTTSEEEEEEEEEGGGHHHHHHHHHHHHHHTT---SEEEEEEE-HHHHHHHS--------S----------------------TTHHHHHHHHHHHHTT-SEEEEE----SS---HHHHHHHHHHHHTT-SEEEEEE--SS---/--HHHHHHHHHHHHHHHHHHHHHHH--TTTS---EEEEEEE--STTHHHHHHHHHHHHHHTGGG-SEEEEEEEEE--TTSTHHHHHHHHHHHHHHHHHHHSS---EEEEEEES-GGGHHHHHHHHHHHBSSGGGS-SEEEEEPP-B-TTS-BSSHHHHHHHHHHHHH--SEEEEEEE-TTSPP---TT-EEEEEEETTS-SHHHHHHHHHHTSTTTTTSEEEEEEEEEGGGHHHHHHHHHHHHHHTT---SEEEEEEE-HHHHHHHS--------S-----S-----------------SSHHHHHHHHHHHTT-SEEEEE----SS---HHHHHHHHHHHHTT-SEEEEEE--SS---

=== Feature glossary ===
The record interleaves many kinds of information about one protein. Here is each kind framed as the question it answers.

Q: Are the domains correctly placed relative to each other?
A: Predicted aligned error is AlphaFold's pairwise confidence. Unlike pLDDT (per-residue), PAE is per-residue-pair and captures whether two parts of the structure are correctly placed relative to each other. Units are ångströms of expected positional error.

Q: Which residues are in helices, strands, or loops?
A: Eight-state secondary structure (DSSP): H is the canonical α-helix, G the tighter 3₁₀-helix, I the wider π-helix; E/B are β-structure, T and S are turns and bends, and '-' is everything else. DSSP derives these from the pattern of main-chain N–H···O=C hydrogen bonds, not from the sequence.

Q: What if only a Cα trace is available?
A: P-SEA three-state annotation labels each residue as helix, strand, or coil based purely on the geometry of the Cα trace. It serves as a fallback when the full backbone (and thus DSSP) is unavailable.

Q: What are the backbone torsion angles?
A: φ (phi) and ψ (psi) are the two rotatable backbone dihedrals per residue: φ is the C(i-1)–N–Cα–C torsion, ψ is the N–Cα–C–N(i+1) torsion, both in degrees on (−180°, 180°]. α-helical residues cluster near (−60°, −45°); β-strand residues near (−120°, +130°). A Ramachandran plot is simply a scatter of (φ, ψ) for every residue.

Q: What known structures does this most resemble?
A: Structural nearest neighbors (via Foldseek easy-search vs the PDB). Reported per hit: target PDB id, E-value, and alignment TM-score. A TM-score above ~0.5 is the conventional threshold for 'same fold'.

Q: What family and function is it annotated with?
A: Database cross-references. InterPro integrates a dozen domain/family signature databases into unified entries with residue-range hits. GO terms attach function/process/location labels with evidence codes. CATH codes position the fold in a four-level structural taxonomy. Organism is the NCBI-taxonomy species name.

Q: Which residues are buried vs exposed?
A: Solvent accessibility: the surface area of each residue that a 1.4 Å water probe can touch, in Å². When only backbone atoms are present the absolute values are lower than full-atom SASA (side chains contribute most of the area) and are flagged as backbone-only.

Q: What do the diagnostic plots show?
A: Three diagnostic plots accompany the record. The Cα contact map visualizes the tertiary structure as a 2D adjacency matrix (8 Å cutoff, sequence-local contacts suppressed). The Ramachandran plot shows the distribution of backbone (φ, ψ) torsions, with points in the α and β basins reflecting secondary structure content. The PAE plot shows AlphaFold's inter-residue confidence as a color matrix.

Q: What is the amino-acid chain?
A: The amino-acid sequence is the protein's primary structure: the linear order of residues from the N-terminus to the C-terminus, written in one-letter code. Everything else here — the 3D coordinates, the secondary structure, the domain annotations — is ultimately a consequence of this string.

Q: What do the rendered images show?
A: The six renders are orthographic views along the three Cartesian axes in both directions. Representation (cartoon, sticks, or surface) and color scheme (sequence-rainbow or by-chain) vary across proteins so the training set covers all the common visualization conventions.

Q: Where is each backbone atom in 3D?
A: The mmCIF table is the protein's shape written out atom by atom. For each backbone N, Cα, C, and carbonyl O, it records an (x, y, z) coordinate triple in Å plus the residue type, chain letter, and residue number.

Q: How mobile is each atom in the crystal?
A: For experimental (PDB) structures, the B-factor (temperature factor) quantifies the positional spread of each atom in the crystal — a combination of thermal vibration and static disorder — in units of Å². High B-factors mark flexible loops or poorly resolved regions; low B-factors mark the rigid, well-ordered core.

Q: How big and how compact is the whole molecule?
A: Three whole-structure scalars: the radius of gyration (RMS distance of Cα from centroid, in Å), the count of Cα–Cα contacts (pairs closer than 8 Å and separated by more than four residues in sequence — i.e. tertiary, not local, contacts), and the bounding-box dimensions. Together they distinguish compact globular folds from extended fibres or disordered chains.

Q: What does the local fold look like, residue by residue?
A: A 3Di character summarizes, for each residue, the relative orientation of the Cα frame of its nearest spatial neighbor. Because it encodes fold topology rather than chemistry, 3Di alignments detect remote structural similarity that sequence alignment misses.

Q: How confident is the AlphaFold model at each residue?
A: For AlphaFold models, the B-factor field carries pLDDT — the model's own estimate of local accuracy on a 0–100 scale. Regions with pLDDT<50 should be treated as essentially unmodeled; they often correspond to intrinsically disordered segments.